Protein 6G1P (pdb70)

B-factor: mean 24.0, std 9.52, range [11.64, 69.9]

Foldseek 3Di:
DFDLLLLLQLLLLLQLQQQLLVVQAPPQFDDLVVSVVSVVCLLVDPDFAQGEGALLVLLLVLVLVQCLVPVVADLLSSLLSSLVSCVVPVPRDDDLCQNQLSVLNPDPPDDDLLVSQCPHPNRQGDQFASLQSNLQLQLLQALDLVSSLVNSQSSQSSRGVHCNHSVLSSLLNLLLNVLLPADDDLVVSLVSSLVVQCVVQCVSRLLNVLSVVLVVVVVDPPDDLVNLCVRQNQERRSSNASSSLSSLLVVLVDDDVVDDPVQHSSRSSSSSQSSSHHRRSSNSSSNSSSNCSNVGNVRVDPSSSRRHHCSVVSSVSSVSSNVSNVVND/DFDLLLLLQLLLLLQLQQQLLVVQAPPQFDDLVVSVVSVVCLLVPPDFAQGEGALLVLLLVLVLVQCLVPVVADLLSSLLSSLVSCVVPVVRDDDPCQNQLSVVNVDPPDPDLLVSQCPHPNRQGDQFASLQSNLQLQLLQALDLVSSLVNSQSSQSSHGVHCNRSVLSSLLNLLLNVLLVAADQLVVSLVSSLVVQCVVPVPSLLNVLSVVLVVVVVDPPDDLVVLCVRQNPERGSSRASSSLSSLLSVLVDDDVVDDPVQDSLRSSSSSLSSSHHRSNRSSSSNSSSNCSNVGNVNVDPSSSRRHHCSVVSSVSSVSSNVSNVVND

Radius of gyration: 24.25 Å; Cα contacts (8 Å, |Δi|>4): 1424; chains: 2; bounding box: 61×62×44 Å

InterPro domains:
  IPR005502 ADP-ribosylation/Crystallin J1 [PF03747] (17-324)
  IPR036705 ADP-ribosylation/Crystallin J1 superfamily [G3DSA:1.10.4080.10] (8-356)
  IPR036705 ADP-ribosylation/Crystallin J1 superfamily [SSF101478] (15-350)
  IPR050792 ADP-ribosylglycohydrolase-like [PTHR16222] (14-348)

Solvent-accessible surface area: 24111 Å² total; per-residue (Å²): 190,13,45,54,45,28,0,59,0,0,5,0,0,10,3,0,0,0,1,0,0,16,14,8,70,18,5,76,54,17,43,18,58,21,0,18,49,4,0,126,72,10,63,149,70,183,150,69,27,34,4,77,11,16,19,2,9,1,3,17,86,8,0,5,85,0,0,42,51,98,50,124,15,42,40,64,23,0,0,122,80,2,2,108,31,14,143,156,47,29,41,25,44,19,17,13,9,14,7,24,0,0,58,24,32,74,30,135,184,63,118,66,21,38,58,0,0,110,58,13,18,79,52,129,1,4,57,5,7,10,0,1,16,2,0,10,1,0,3,0,1,5,41,79,44,135,35,0,24,87,15,0,68,74,1,0,40,0,1,9,23,10,71,57,0,42,14,0,0,0,0,1,0,0,0,0,16,27,0,9,111,35,174,24,164,50,77,78,1,0,99,69,0,10,16,27,0,70,162,38,28,67,184,164,56,26,0,2,51,38,0,100,63,0,87,116,30,25,91,64,89,146,37,72,61,64,59,0,36,112,78,0,8,34,17,58,15,0,33,69,0,0,0,0,0,0,5,0,0,0,37,0,44,102,90,11,138,86,4,56,133,137,10,37,28,0,10,23,0,0,0,8,0,0,6,4,0,10,11,0,2,5,0,0,4,1,0,0,3,0,0,0,0,40,42,4,34,139,34,7,33,99,37,1,49,79,2,2,40,17,22,109,92,13,35,104,14,0,53,80,0,58,68,12,10,51,144,69,114,175,10,44,60,40,23,0,66,0,0,4,0,0,8,3,0,0,0,1,0,0,16,15,10,48,19,5,82,50,17,38,18,61,33,0,18,77,6,0,95,70,10,65,150,69,188,152,69,26,32,3,76,11,21,19,2,8,0,3,17,86,7,1,4,87,0,1,56,51,97,52,124,14,43,40,88,19,0,0,136,79,2,2,77,34,15,131,154,50,30,44,24,46,18,17,14,7,15,5,20,0,0,60,15,30,68,34,135,176,64,118,64,24,38,59,0,0,109,51,12,19,78,52,131,1,4,57,7,6,11,0,1,16,2,0,10,0,0,0,0,1,4,33,86,40,99,36,0,6,87,16,0,70,76,1,0,42,0,1,9,23,10,72,56,0,42,17,0,0,0,0,1,0,0,0,0,20,6,0,10,79,48,113,31,163,55,94,56,0,6,108,56,0,19,39,27,0,75,122,34,21,75,212,62,44,0,3,54,42,0,108,58,0,116,121,30,25,93,66,95,127,33,75,61,64,64,0,33,114,82,0,11,34,19,56,13,0,28,63,0,0,0,0,0,0,5,0,0,0,37,0,27,108,62,8,110,79,4,53,95,146,12,38,31,0,12,18,0,0,0,8,0,0,7,4,0,10,8,0,10,6,0,0,4,1,0,0,2,0,0,0,0,19,29,4,15,135,35,7,34,101,36,1,44,80,3,1,40,18,19,106,83,13,34,105,14,0,62,91,0,44,85,26,17,43,176,70,117

Structure (mmCIF, N/CA/C/O backbone):
data_6G1P
#
_entry.id   6G1P
#
_cell.length_a   64.957
_cell.length_b   99.882
_cell.length_c   107.626
_cell.angle_alpha   90.00
_cell.angle_beta   90.00
_cell.angle_gamma   90.00
#
_symmetry.space_group_name_H-M   'P 21 21 21'
#
loop_
_entity.id
_entity.type
_entity.pdbx_description
1 polymer 'ADP-ribosylhydrolase like 2'
2 non-polymer 'MAGNESIUM ION'
3 non-polymer 'CITRIC ACID'
4 non-polymer 'ACETATE ION'
5 non-polymer GLYCEROL
6 water water
#
loop_
_atom_site.group_PDB
_atom_site.id
_atom_site.type_symbol
_atom_site.label_atom_id
_atom_site.label_alt_id
_atom_site.label_comp_id
_atom_site.label_asym_id
_atom_site.label_entity_id
_atom_site.label_seq_id
_atom_site.pdbx_PDB_ins_code
_atom_site.Cartn_x
_atom_site.Cartn_y
_atom_site.Cartn_z
_atom_site.occupancy
_atom_site.B_iso_or_equiv
_atom_site.auth_seq_id
_atom_site.auth_comp_id
_atom_site.auth_asym_id
_atom_site.auth_atom_id
_atom_site.pdbx_PDB_model_num
ATOM 1 N N . MET A 1 3 ? -18.388 30.658 -13.504 1.00 37.99 9 MET A N 1
ATOM 2 C CA . MET A 1 3 ? -18.449 29.650 -14.607 1.00 35.26 9 MET A CA 1
ATOM 3 C C . MET A 1 3 ? -17.027 29.157 -14.946 1.00 29.70 9 MET A C 1
ATOM 4 O O . MET A 1 3 ? -16.083 29.922 -15.122 1.00 30.41 9 MET A O 1
ATOM 9 N N . VAL A 1 4 ? -16.909 27.848 -15.047 1.00 25.28 10 VAL A N 1
ATOM 10 C CA . VAL A 1 4 ? -15.656 27.194 -15.337 1.00 22.42 10 VAL A CA 1
ATOM 11 C C . VAL A 1 4 ? -15.317 27.509 -16.801 1.00 20.54 10 VAL A C 1
ATOM 12 O O . VAL A 1 4 ? -16.212 27.528 -17.642 1.00 21.10 10 VAL A O 1
ATOM 16 N N . SER A 1 5 ? -14.034 27.763 -17.066 1.00 19.29 11 SER A N 1
ATOM 17 C CA . SER A 1 5 ? -13.551 28.112 -18.413 1.00 19.02 11 SER A CA 1
ATOM 18 C C . SER A 1 5 ? -12.989 26.879 -19.128 1.00 18.18 11 SER A C 1
ATOM 19 O O . SER A 1 5 ? -12.541 25.918 -18.511 1.00 17.24 11 SER A O 1
ATOM 22 N N . LEU A 1 6 ? -12.973 26.940 -20.461 1.00 17.28 12 LEU A N 1
ATOM 23 C CA . LEU A 1 6 ? -12.265 25.938 -21.238 1.00 17.47 12 LEU A CA 1
ATOM 24 C C . LEU A 1 6 ? -10.791 25.873 -20.827 1.00 16.92 12 LEU A C 1
ATOM 25 O O . LEU A 1 6 ? -10.208 24.799 -20.801 1.00 17.05 12 LEU A O 1
ATOM 30 N N . ALA A 1 7 ? -10.154 26.994 -20.507 1.00 16.91 13 ALA A N 1
ATOM 31 C CA . ALA A 1 7 ? -8.778 27.006 -20.059 1.00 17.15 13 ALA A CA 1
ATOM 32 C C . ALA A 1 7 ? -8.578 26.121 -18.813 1.00 16.53 13 ALA A C 1
ATOM 33 O O . ALA A 1 7 ? -7.550 25.506 -18.677 1.00 16.32 13 ALA A O 1
ATOM 35 N N . GLN A 1 8 ? -9.576 26.074 -17.938 1.00 16.22 14 GLN A N 1
ATOM 36 C CA . GLN A 1 8 ? -9.490 25.239 -16.732 1.00 15.97 14 GLN A CA 1
ATOM 37 C C . GLN A 1 8 ? -9.691 23.759 -17.069 1.00 16.04 14 GLN A C 1
ATOM 38 O O . GLN A 1 8 ? -8.970 22.904 -16.522 1.00 15.54 14 GLN A O 1
ATOM 44 N N . VAL A 1 9 ? -10.647 23.442 -17.948 1.00 15.35 15 VAL A N 1
ATOM 45 C CA . VAL A 1 9 ? -10.881 22.051 -18.324 1.00 16.16 15 VAL A CA 1
ATOM 46 C C . VAL A 1 9 ? -9.650 21.518 -19.070 1.00 16.70 15 VAL A C 1
ATOM 47 O O . VAL A 1 9 ? -9.142 20.426 -18.756 1.00 16.25 15 VAL A O 1
ATOM 51 N N . ARG A 1 10 ? -9.160 22.282 -20.055 1.00 17.03 16 ARG A N 1
ATOM 52 C CA . ARG A 1 10 ? -7.964 21.887 -20.746 1.00 17.26 16 ARG A CA 1
ATOM 53 C C . ARG A 1 10 ? -6.763 21.830 -19.808 1.00 16.80 16 ARG A C 1
ATOM 54 O O . ARG A 1 10 ? -5.941 20.896 -19.874 1.00 16.23 16 ARG A O 1
ATOM 62 N N . GLY A 1 11 ? -6.634 22.814 -18.914 1.00 16.09 17 GLY A N 1
ATOM 63 C CA . GLY A 1 11 ? -5.563 22.821 -17.927 1.00 15.64 17 GLY A CA 1
ATOM 64 C C . GLY A 1 11 ? -5.535 21.556 -17.090 1.00 15.25 17 GLY A C 1
ATOM 65 O O . GLY A 1 11 ? -4.488 20.947 -16.914 1.00 15.02 17 GLY A O 1
ATOM 66 N N . ALA A 1 12 ? -6.708 21.164 -16.604 1.00 14.35 18 ALA A N 1
ATOM 67 C CA . ALA A 1 12 ? -6.794 19.966 -15.746 1.00 13.96 18 ALA A CA 1
ATOM 68 C C . ALA A 1 12 ? -6.322 18.725 -16.518 1.00 14.08 18 ALA A C 1
ATOM 69 O O . ALA A 1 12 ? -5.539 17.903 -16.013 1.00 14.04 18 ALA A O 1
ATOM 71 N N . LEU A 1 13 ? -6.804 18.536 -17.745 1.00 13.56 19 LEU A N 1
ATOM 72 C CA . LEU A 1 13 ? -6.448 17.325 -18.514 1.00 14.00 19 LEU A CA 1
ATOM 73 C C . LEU A 1 13 ? -4.970 17.345 -18.891 1.00 14.10 19 LEU A C 1
ATOM 74 O O . LEU A 1 13 ? -4.324 16.307 -18.887 1.00 14.26 19 LEU A O 1
ATOM 79 N N . CYS A 1 14 ? -4.447 18.524 -19.263 1.00 14.34 20 CYS A N 1
ATOM 80 C CA . CYS A 1 14 ? -3.044 18.604 -19.635 1.00 15.74 20 CYS A CA 1
ATOM 81 C C . CYS A 1 14 ? -2.151 18.461 -18.411 1.00 14.72 20 CYS A C 1
ATOM 82 O O . CYS A 1 14 ? -1.085 17.855 -18.489 1.00 15.08 20 CYS A O 1
ATOM 85 N N . GLY A 1 15 ? -2.568 18.993 -17.255 1.00 14.49 21 GLY A N 1
ATOM 86 C CA . GLY A 1 15 ? -1.835 18.791 -16.046 1.00 14.33 21 GLY A CA 1
ATOM 87 C C . GLY A 1 15 ? -1.771 17.319 -15.658 1.00 13.98 21 GLY A C 1
ATOM 88 O O . GLY A 1 15 ? -0.737 16.788 -15.219 1.00 14.62 21 GLY A O 1
ATOM 89 N N . ALA A 1 16 ? -2.887 16.606 -15.827 1.00 14.05 22 ALA A N 1
ATOM 90 C CA . ALA A 1 16 ? -2.919 15.158 -15.609 1.00 13.76 22 ALA A CA 1
ATOM 91 C C . ALA A 1 16 ? -1.959 14.449 -16.565 1.00 13.51 22 ALA A C 1
ATOM 92 O O . ALA A 1 16 ? -1.201 13.547 -16.182 1.00 14.03 22 ALA A O 1
ATOM 94 N N . LEU A 1 17 ? -1.997 14.823 -17.839 1.00 13.49 23 LEU A N 1
ATOM 95 C CA . LEU A 1 17 ? -1.151 14.148 -18.830 1.00 13.73 23 LEU A CA 1
ATOM 96 C C . LEU A 1 17 ? 0.320 14.400 -18.511 1.00 13.89 23 LEU A C 1
ATOM 97 O O . LEU A 1 17 ? 1.128 13.475 -18.572 1.00 13.48 23 LEU A O 1
ATOM 102 N N . LEU A 1 18 ? 0.657 15.654 -18.204 1.00 14.10 24 LEU A N 1
ATOM 103 C CA . LEU A 1 18 ? 2.048 16.008 -17.885 1.00 15.55 24 LEU A CA 1
ATOM 104 C C . LEU A 1 18 ? 2.492 15.210 -16.660 1.00 14.90 24 LEU A C 1
ATOM 105 O O . LEU A 1 18 ? 3.604 14.659 -16.644 1.00 15.10 24 LEU A O 1
ATOM 110 N N . GLY A 1 19 ? 1.647 15.130 -15.637 1.00 14.45 25 GLY A N 1
ATOM 111 C CA . GLY A 1 19 ? 2.032 14.417 -14.450 1.00 14.00 25 GLY A CA 1
ATOM 112 C C . GLY A 1 19 ? 2.306 12.948 -14.709 1.00 14.27 25 GLY A C 1
ATOM 113 O O . GLY A 1 19 ? 3.292 12.373 -14.207 1.00 14.48 25 GLY A O 1
ATOM 114 N N . ASP A 1 20 ? 1.462 12.323 -15.539 1.00 13.79 26 ASP A N 1
ATOM 115 C CA . ASP A 1 20 ? 1.670 10.935 -15.876 1.00 14.41 26 ASP A CA 1
ATOM 116 C C . ASP A 1 20 ? 2.961 10.747 -16.682 1.00 14.86 26 ASP A C 1
ATOM 117 O O . ASP A 1 20 ? 3.834 9.942 -16.329 1.00 14.61 26 ASP A O 1
ATOM 122 N N . CYS A 1 21 ? 3.054 11.505 -17.780 1.00 14.95 27 CYS A N 1
ATOM 123 C CA . CYS A 1 21 ? 4.157 11.316 -18.720 1.00 15.43 27 CYS A CA 1
ATOM 124 C C . CYS A 1 21 ? 5.485 11.647 -18.036 1.00 15.85 27 CYS A C 1
ATOM 125 O O . CYS A 1 21 ? 6.488 10.980 -18.301 1.00 17.82 27 CYS A O 1
ATOM 128 N N . MET A 1 22 ? 5.520 12.708 -17.229 1.00 16.09 28 MET A N 1
ATOM 129 C CA . MET A 1 22 ? 6.784 13.115 -16.635 1.00 17.45 28 MET A CA 1
ATOM 130 C C . MET A 1 22 ? 7.090 12.285 -15.400 1.00 17.42 28 MET A C 1
ATOM 131 O O . MET A 1 22 ? 8.278 12.071 -15.125 1.00 19.89 28 MET A O 1
ATOM 136 N N . GLY A 1 23 ? 6.090 11.829 -14.629 1.00 16.16 29 GLY A N 1
ATOM 137 C CA . GLY A 1 23 ? 6.286 11.020 -13.467 1.00 16.66 29 GLY A CA 1
ATOM 138 C C . GLY A 1 23 ? 6.687 9.589 -13.814 1.00 17.48 29 GLY A C 1
ATOM 139 O O . GLY A 1 23 ? 7.337 8.933 -13.012 1.00 17.69 29 GLY A O 1
ATOM 140 N N . ALA A 1 24 ? 6.298 9.121 -14.998 1.00 17.57 30 ALA A N 1
ATOM 141 C CA . ALA A 1 24 ? 6.437 7.690 -15.316 1.00 18.03 30 ALA A CA 1
ATOM 142 C C . ALA A 1 24 ? 7.892 7.227 -15.199 1.00 17.72 30 ALA A C 1
ATOM 143 O O . ALA A 1 24 ? 8.133 6.096 -14.700 1.00 16.36 30 ALA A O 1
ATOM 145 N N . GLU A 1 25 ? 8.850 8.037 -15.652 1.00 18.10 31 GLU A N 1
ATOM 146 C CA . GLU A 1 25 ? 10.209 7.482 -15.704 1.00 18.78 31 GLU A CA 1
ATOM 147 C C . GLU A 1 25 ? 10.767 7.285 -14.294 1.00 18.85 31 GLU A C 1
ATOM 148 O O . GLU A 1 25 ? 11.709 6.470 -14.139 1.00 19.23 31 GLU A O 1
ATOM 154 N N . PHE A 1 26 ? 10.212 7.963 -13.293 1.00 17.19 32 PHE A N 1
ATOM 155 C CA . PHE A 1 26 ? 10.744 7.879 -11.932 1.00 17.84 32 PHE A CA 1
ATOM 156 C C . PHE A 1 26 ? 10.002 6.873 -11.050 1.00 17.96 32 PHE A C 1
ATOM 157 O O . PHE A 1 26 ? 10.354 6.699 -9.859 1.00 17.78 32 PHE A O 1
ATOM 165 N N . GLU A 1 27 ? 8.984 6.212 -11.612 1.00 17.88 33 GLU A N 1
ATOM 166 C CA A GLU A 1 27 ? 8.073 5.414 -10.803 0.60 18.63 33 GLU A CA 1
ATOM 167 C CA B GLU A 1 27 ? 8.055 5.363 -10.851 0.40 18.35 33 GLU A CA 1
ATOM 168 C C . GLU A 1 27 ? 8.821 4.306 -10.057 1.00 18.91 33 GLU A C 1
ATOM 169 O O . GLU A 1 27 ? 9.686 3.627 -10.624 1.00 18.79 33 GLU A O 1
ATOM 180 N N . GLY A 1 28 ? 8.521 4.192 -8.772 1.00 18.63 34 GLY A N 1
ATOM 181 C CA . GLY A 1 28 ? 9.064 3.110 -7.959 1.00 20.62 34 GLY A CA 1
ATOM 182 C C . GLY A 1 28 ? 10.281 3.507 -7.148 1.00 23.23 34 GLY A C 1
ATOM 183 O O . GLY A 1 28 ? 10.614 2.795 -6.220 1.00 26.14 34 GLY A O 1
ATOM 184 N N . SER A 1 29 ? 10.928 4.639 -7.477 1.00 23.23 35 SER A N 1
ATOM 185 C CA . SER A 1 29 ? 12.089 5.169 -6.727 1.00 27.03 35 SER A CA 1
ATOM 186 C C . SER A 1 29 ? 11.678 5.412 -5.264 1.00 28.32 35 SER A C 1
ATOM 187 O O . SER A 1 29 ? 10.837 6.282 -5.047 1.00 26.47 35 SER A O 1
ATOM 190 N N . ASP A 1 30 ? 12.284 4.733 -4.273 1.00 29.33 36 ASP A N 1
ATOM 191 C CA A ASP A 1 30 ? 11.912 4.942 -2.860 0.50 29.98 36 ASP A CA 1
ATOM 192 C CA B ASP A 1 30 ? 11.952 4.928 -2.850 0.50 31.18 36 ASP A CA 1
ATOM 193 C C . ASP A 1 30 ? 12.299 6.359 -2.423 1.00 30.11 36 ASP A C 1
ATOM 194 O O . ASP A 1 30 ? 11.636 6.974 -1.579 1.00 28.91 36 ASP A O 1
ATOM 203 N N . ALA A 1 31 ? 13.384 6.872 -2.994 1.00 27.31 37 ALA A N 1
ATOM 204 C CA . ALA A 1 31 ? 13.823 8.191 -2.791 1.00 28.20 37 ALA A CA 1
ATOM 205 C C . ALA A 1 31 ? 14.232 8.735 -4.163 1.00 29.13 37 ALA A C 1
ATOM 206 O O . ALA A 1 31 ? 14.804 8.000 -5.000 1.00 34.41 37 ALA A O 1
ATOM 208 N N . VAL A 1 32 ? 13.750 9.924 -4.474 1.00 24.79 38 VAL A N 1
ATOM 209 C CA . VAL A 1 32 ? 14.116 10.573 -5.694 1.00 22.84 38 VAL A CA 1
ATOM 210 C C . VAL A 1 32 ? 15.064 11.703 -5.340 1.00 23.30 38 VAL A C 1
ATOM 211 O O . VAL A 1 32 ? 14.872 12.364 -4.347 1.00 24.26 38 VAL A O 1
ATOM 215 N N . GLU A 1 33 ? 16.085 11.900 -6.170 1.00 23.30 39 GLU A N 1
ATOM 216 C CA . GLU A 1 33 ? 16.968 13.037 -6.034 1.00 24.03 39 GLU A CA 1
ATOM 217 C C . GLU A 1 33 ? 16.418 14.178 -6.876 1.00 24.82 39 GLU A C 1
ATOM 218 O O . GLU A 1 33 ? 16.312 14.066 -8.080 1.00 23.98 39 GLU A O 1
ATOM 224 N N . LEU A 1 34 ? 16.045 15.282 -6.220 1.00 23.87 40 LEU A N 1
ATOM 225 C CA . LEU A 1 34 ? 15.499 16.399 -6.936 1.00 23.90 40 LEU A CA 1
ATOM 226 C C . LEU A 1 34 ? 16.439 16.856 -8.046 1.00 23.54 40 LEU A C 1
ATOM 227 O O . LEU A 1 34 ? 15.971 17.213 -9.125 1.00 22.21 40 LEU A O 1
ATOM 232 N N . PRO A 1 35 ? 17.782 16.894 -7.878 1.00 24.09 41 PRO A N 1
ATOM 233 C CA . PRO A 1 35 ? 18.611 17.261 -9.017 1.00 24.05 41 PRO A CA 1
ATOM 234 C C . PRO A 1 35 ? 18.350 16.412 -10.265 1.00 23.27 41 PRO A C 1
ATOM 235 O O . PRO A 1 35 ? 18.515 16.929 -11.370 1.00 23.64 41 PRO A O 1
ATOM 239 N N . ASP A 1 36 ? 17.992 15.137 -10.084 1.00 23.13 42 ASP A N 1
ATOM 240 C CA . ASP A 1 36 ? 17.728 14.275 -11.232 1.00 22.93 42 ASP A CA 1
ATOM 241 C C . ASP A 1 36 ? 16.459 14.750 -11.951 1.00 22.77 42 ASP A C 1
ATOM 242 O O . ASP A 1 36 ? 16.354 14.655 -13.178 1.00 22.27 42 ASP A O 1
ATOM 247 N N . VAL A 1 37 ? 15.470 15.190 -11.166 1.00 22.43 43 VAL A N 1
ATOM 248 C CA . VAL A 1 37 ? 14.175 15.650 -11.732 1.00 22.45 43 VAL A CA 1
ATOM 249 C C . VAL A 1 37 ? 14.421 16.950 -12.494 1.00 22.55 43 VAL A C 1
ATOM 250 O O . VAL A 1 37 ? 13.928 17.142 -13.589 1.00 22.44 43 VAL A O 1
ATOM 254 N N . LEU A 1 38 ? 15.223 17.840 -11.908 1.00 21.97 44 LEU A N 1
ATOM 255 C CA . LEU A 1 38 ? 15.495 19.129 -12.548 1.00 23.16 44 LEU A CA 1
ATOM 256 C C . LEU A 1 38 ? 16.339 18.909 -13.812 1.00 22.79 44 LEU A C 1
ATOM 257 O O . LEU A 1 38 ? 16.086 19.567 -14.828 1.00 23.02 44 LEU A O 1
ATOM 262 N N . GLU A 1 39 ? 17.309 17.984 -13.794 1.00 22.98 45 GLU A N 1
ATOM 263 C CA . GLU A 1 39 ? 18.077 17.624 -15.000 1.00 24.98 45 GLU A CA 1
ATOM 264 C C . GLU A 1 39 ? 17.151 17.096 -16.097 1.00 23.59 45 GLU A C 1
ATOM 265 O O . GLU A 1 39 ? 17.224 17.536 -17.246 1.00 24.15 45 GLU A O 1
ATOM 271 N N . PHE A 1 40 ? 16.219 16.210 -15.711 1.00 22.44 46 PHE A N 1
ATOM 272 C CA . PHE A 1 40 ? 15.274 15.640 -16.635 1.00 22.29 46 PHE A CA 1
ATOM 273 C C . PHE A 1 40 ? 14.434 16.745 -17.293 1.00 21.58 46 PHE A C 1
ATOM 274 O O . PHE A 1 40 ? 14.212 16.747 -18.498 1.00 22.58 46 PHE A O 1
ATOM 282 N N . VAL A 1 41 ? 13.940 17.703 -16.503 1.00 21.07 47 VAL A N 1
ATOM 283 C CA . VAL A 1 41 ? 13.151 18.785 -17.015 1.00 22.12 47 VAL A CA 1
ATOM 284 C C . VAL A 1 41 ? 13.972 19.627 -18.002 1.00 23.17 47 VAL A C 1
ATOM 285 O O . VAL A 1 41 ? 13.491 19.996 -19.053 1.00 23.99 47 VAL A O 1
ATOM 289 N N . ARG A 1 42 ? 15.218 19.933 -17.649 1.00 24.55 48 ARG A N 1
ATOM 290 C CA . ARG A 1 42 ? 16.019 20.781 -18.567 1.00 25.61 48 ARG A CA 1
ATOM 291 C C . ARG A 1 42 ? 16.225 20.085 -19.914 1.00 26.27 48 ARG A C 1
ATOM 292 O O . ARG A 1 42 ? 16.165 20.767 -20.968 1.00 27.35 48 ARG A O 1
ATOM 300 N N . LEU A 1 43 ? 16.456 18.768 -19.885 1.00 26.31 49 LEU A N 1
ATOM 301 C CA . LEU A 1 43 ? 16.681 17.999 -21.100 1.00 28.67 49 LEU A CA 1
ATOM 302 C C . LEU A 1 43 ? 15.401 17.931 -21.927 1.00 30.48 49 LEU A C 1
ATOM 303 O O . LEU A 1 43 ? 15.395 18.073 -23.154 1.00 29.62 49 LEU A O 1
ATOM 308 N N . LEU A 1 44 ? 14.287 17.699 -21.228 1.00 30.67 50 LEU A N 1
ATOM 309 C CA A LEU A 1 44 ? 13.003 17.604 -21.856 0.80 31.77 50 LEU A CA 1
ATOM 310 C CA B LEU A 1 44 ? 12.984 17.607 -21.842 0.20 30.77 50 LEU A CA 1
ATOM 311 C C . LEU A 1 44 ? 12.731 18.869 -22.673 1.00 31.81 50 LEU A C 1
ATOM 312 O O . LEU A 1 44 ? 12.270 18.795 -23.809 1.00 30.88 50 LEU A O 1
ATOM 321 N N . GLU A 1 45 ? 13.030 20.028 -22.083 1.00 31.81 51 GLU A N 1
ATOM 322 C CA . GLU A 1 45 ? 12.705 21.298 -22.693 1.00 34.24 51 GLU A CA 1
ATOM 323 C C . GLU A 1 45 ? 13.508 21.518 -23.991 1.00 36.00 51 GLU A C 1
ATOM 324 O O . GLU A 1 45 ? 13.016 22.210 -24.879 1.00 36.49 51 GLU A O 1
ATOM 330 N N . LYS A 1 46 ? 14.699 20.922 -24.085 1.00 37.78 52 LYS A N 1
ATOM 331 C CA . LYS A 1 46 ? 15.624 21.060 -25.222 1.00 40.52 52 LYS A CA 1
ATOM 332 C C . LYS A 1 46 ? 15.419 19.946 -26.255 1.00 40.53 52 LYS A C 1
ATOM 333 O O . LYS A 1 46 ? 16.051 19.967 -27.302 1.00 41.79 52 LYS A O 1
ATOM 339 N N . GLU A 1 47 ? 14.594 18.941 -25.950 1.00 38.36 53 GLU A N 1
ATOM 340 C CA . GLU A 1 47 ? 14.442 17.769 -26.818 1.00 38.73 53 GLU A CA 1
ATOM 341 C C . GLU A 1 47 ? 13.821 18.216 -28.149 1.00 37.63 53 GLU A C 1
ATOM 342 O O . GLU A 1 47 ? 12.753 18.831 -28.191 1.00 37.37 53 GLU A O 1
ATOM 348 N N . LYS A 1 48 ? 14.500 17.885 -29.247 1.00 38.75 54 LYS A N 1
ATOM 349 C CA A LYS A 1 48 ? 14.097 18.338 -30.585 0.50 39.66 54 LYS A CA 1
ATOM 350 C CA B LYS A 1 48 ? 14.085 18.353 -30.570 0.50 39.33 54 LYS A CA 1
ATOM 351 C C . LYS A 1 48 ? 12.805 17.625 -31.003 1.00 38.48 54 LYS A C 1
ATOM 352 O O . LYS A 1 48 ? 11.874 18.261 -31.521 1.00 39.09 54 LYS A O 1
ATOM 363 N N . LYS A 1 49 ? 12.749 16.308 -30.758 1.00 36.67 55 LYS A N 1
ATOM 364 C CA A LYS A 1 49 ? 11.601 15.485 -31.146 0.50 35.38 55 LYS A CA 1
ATOM 365 C CA B LYS A 1 49 ? 11.602 15.482 -31.144 0.50 35.61 55 LYS A CA 1
ATOM 366 C C . LYS A 1 49 ? 10.450 15.710 -30.154 1.00 33.53 55 LYS A C 1
ATOM 367 O O . LYS A 1 49 ? 10.677 15.835 -28.962 1.00 32.92 55 LYS A O 1
ATOM 378 N N . ALA A 1 50 ? 9.224 15.770 -30.684 1.00 31.48 56 ALA A N 1
ATOM 379 C CA . ALA A 1 50 ? 8.008 15.934 -29.885 1.00 30.06 56 ALA A CA 1
ATOM 380 C C . ALA A 1 50 ? 7.481 14.561 -29.463 1.00 29.13 56 ALA A C 1
ATOM 381 O O . ALA A 1 50 ? 7.729 13.555 -30.118 1.00 27.88 56 ALA A O 1
ATOM 383 N N . GLY A 1 51 ? 6.722 14.552 -28.363 1.00 27.54 57 GLY A N 1
ATOM 384 C CA . GLY A 1 51 ? 5.973 13.357 -27.945 1.00 27.90 57 GLY A CA 1
ATOM 385 C C . GLY A 1 51 ? 6.870 12.206 -27.535 1.00 28.07 57 GLY A C 1
ATOM 386 O O . GLY A 1 51 ? 6.507 11.041 -27.724 1.00 32.11 57 GLY A O 1
ATOM 387 N N . THR A 1 52 ? 7.996 12.483 -26.883 1.00 26.34 58 THR A N 1
ATOM 388 C CA . THR A 1 52 ? 8.907 11.433 -26.558 1.00 26.88 58 THR A CA 1
ATOM 389 C C . THR A 1 52 ? 8.561 10.769 -25.225 1.00 25.82 58 THR A C 1
ATOM 390 O O . THR A 1 52 ? 9.165 9.748 -24.918 1.00 28.40 58 THR A O 1
ATOM 394 N N . LEU A 1 53 ? 7.667 11.373 -24.430 1.00 22.48 59 LEU A N 1
ATOM 395 C CA . LEU A 1 53 ? 7.286 10.785 -23.145 1.00 21.35 59 LEU A CA 1
ATOM 396 C C . LEU A 1 53 ? 5.955 10.063 -23.305 1.00 20.35 59 LEU A C 1
ATOM 397 O O . LEU A 1 53 ? 4.922 10.674 -23.530 1.00 20.05 59 LEU A O 1
ATOM 402 N N . PHE A 1 54 ? 5.965 8.747 -23.083 1.00 18.64 60 PHE A N 1
ATOM 403 C CA . PHE A 1 54 ? 4.787 7.936 -23.259 1.00 18.74 60 PHE A CA 1
ATOM 404 C C . PHE A 1 54 ? 3.956 7.979 -21.976 1.00 17.11 60 PHE A C 1
ATOM 405 O O . PHE A 1 54 ? 4.492 8.046 -20.853 1.00 18.09 60 PHE A O 1
ATOM 413 N N . TYR A 1 55 ? 2.640 7.907 -22.140 1.00 16.07 61 TYR A N 1
ATOM 414 C CA . TYR A 1 55 ? 1.754 7.884 -21.003 1.00 15.46 61 TYR A CA 1
ATOM 415 C C . TYR A 1 55 ? 1.616 6.451 -20.514 1.00 15.66 61 TYR A C 1
ATOM 416 O O . TYR A 1 55 ? 2.120 5.491 -21.137 1.00 16.45 61 TYR A O 1
ATOM 425 N N . THR A 1 56 ? 0.932 6.296 -19.374 1.00 14.47 62 THR A N 1
ATOM 426 C CA . THR A 1 56 ? 0.800 4.966 -18.737 1.00 14.56 62 THR A CA 1
ATOM 427 C C . THR A 1 56 ? -0.688 4.609 -18.618 1.00 14.24 62 THR A C 1
ATOM 428 O O . THR A 1 56 ? -1.582 5.237 -19.223 1.00 14.48 62 THR A O 1
ATOM 432 N N . ASP A 1 57 ? -0.990 3.616 -17.755 1.00 14.21 63 ASP A N 1
ATOM 433 C CA . ASP A 1 57 ? -2.345 3.255 -17.458 1.00 14.66 63 ASP A CA 1
ATOM 434 C C . ASP A 1 57 ? -3.164 4.451 -16.952 1.00 13.93 63 ASP A C 1
ATOM 435 O O . ASP A 1 57 ? -4.380 4.506 -17.154 1.00 13.70 63 ASP A O 1
ATOM 440 N N . ASP A 1 58 ? -2.534 5.423 -16.278 1.00 13.29 64 ASP A N 1
ATOM 441 C CA . ASP A 1 58 ? -3.288 6.544 -15.727 1.00 13.64 64 ASP A CA 1
ATOM 442 C C . ASP A 1 58 ? -4.022 7.293 -16.830 1.00 13.75 64 ASP A C 1
ATOM 443 O O . ASP A 1 58 ? -5.229 7.564 -16.768 1.00 13.80 64 ASP A O 1
ATOM 448 N N . THR A 1 59 ? -3.268 7.615 -17.871 1.00 13.38 65 THR A N 1
ATOM 449 C CA . THR A 1 59 ? -3.866 8.337 -19.022 1.00 13.61 65 THR A CA 1
ATOM 450 C C . THR A 1 59 ? -4.741 7.411 -19.865 1.00 13.49 65 THR A C 1
ATOM 451 O O . THR A 1 59 ? -5.788 7.839 -20.346 1.00 13.83 65 THR A O 1
ATOM 455 N N . ALA A 1 60 ? -4.321 6.164 -20.066 1.00 13.95 66 ALA A N 1
ATOM 456 C CA . ALA A 1 60 ? -5.138 5.221 -20.838 1.00 13.98 66 ALA A CA 1
ATOM 457 C C . ALA A 1 60 ? -6.559 5.167 -20.277 1.00 14.43 66 ALA A C 1
ATOM 458 O O . ALA A 1 60 ? -7.561 5.227 -20.996 1.00 15.36 66 ALA A O 1
ATOM 460 N N . MET A 1 61 ? -6.671 5.058 -18.942 1.00 14.30 67 MET A N 1
ATOM 461 C CA A MET A 1 61 ? -7.983 4.959 -18.331 0.50 13.86 67 MET A CA 1
ATOM 462 C CA B MET A 1 61 ? -7.981 4.961 -18.322 0.50 15.41 67 MET A CA 1
ATOM 463 C C . MET A 1 61 ? -8.699 6.317 -18.336 1.00 14.75 67 MET A C 1
ATOM 464 O O . MET A 1 61 ? -9.925 6.364 -18.486 1.00 15.23 67 MET A O 1
ATOM 473 N N . THR A 1 62 ? -7.953 7.412 -18.149 1.00 14.32 68 THR A N 1
ATOM 474 C CA . THR A 1 62 ? -8.522 8.762 -18.261 1.00 14.33 68 THR A CA 1
ATOM 475 C C . THR A 1 62 ? -9.198 8.932 -19.639 1.00 15.04 68 THR A C 1
ATOM 476 O O . THR A 1 62 ? -10.328 9.400 -19.725 1.00 14.78 68 THR A O 1
ATOM 480 N N . ARG A 1 63 ? -8.501 8.500 -20.681 1.00 15.78 69 ARG A N 1
ATOM 481 C CA . ARG A 1 63 ? -9.040 8.641 -22.046 1.00 17.03 69 ARG A CA 1
ATOM 482 C C . ARG A 1 63 ? -10.339 7.846 -22.169 1.00 17.18 69 ARG A C 1
ATOM 483 O O . ARG A 1 63 ? -11.304 8.333 -22.812 1.00 18.05 69 ARG A O 1
ATOM 491 N N . ALA A 1 64 ? -10.396 6.653 -21.562 1.00 16.67 70 ALA A N 1
ATOM 492 C CA . ALA A 1 64 ? -11.595 5.811 -21.597 1.00 17.05 70 ALA A CA 1
ATOM 493 C C . ALA A 1 64 ? -12.747 6.476 -20.831 1.00 16.96 70 ALA A C 1
ATOM 494 O O . ALA A 1 64 ? -13.881 6.448 -21.280 1.00 18.05 70 ALA A O 1
ATOM 496 N N . VAL A 1 65 ? -12.477 7.053 -19.649 1.00 15.54 71 VAL A N 1
ATOM 497 C CA . VAL A 1 65 ? -13.492 7.779 -18.911 1.00 15.70 71 VAL A CA 1
ATOM 498 C C . VAL A 1 65 ? -14.090 8.855 -19.824 1.00 16.16 71 VAL A C 1
ATOM 499 O O . VAL A 1 65 ? -15.306 9.000 -19.933 1.00 16.60 71 VAL A O 1
ATOM 503 N N . ILE A 1 66 ? -13.213 9.654 -20.420 1.00 16.36 72 ILE A N 1
ATOM 504 C CA . ILE A 1 66 ? -13.669 10.804 -21.216 1.00 17.22 72 ILE A CA 1
ATOM 505 C C . ILE A 1 66 ? -14.506 10.319 -22.398 1.00 18.81 72 ILE A C 1
ATOM 506 O O . ILE A 1 66 ? -15.564 10.867 -22.671 1.00 19.02 72 ILE A O 1
ATOM 511 N N . GLN A 1 67 ? -14.048 9.275 -23.085 1.00 19.22 73 GLN A N 1
ATOM 512 C CA A GLN A 1 67 ? -14.800 8.815 -24.254 0.70 20.48 73 GLN A CA 1
ATOM 513 C CA B GLN A 1 67 ? -14.780 8.761 -24.250 0.30 20.15 73 GLN A CA 1
ATOM 514 C C . GLN A 1 67 ? -16.180 8.312 -23.802 1.00 20.10 73 GLN A C 1
ATOM 515 O O . GLN A 1 67 ? -17.169 8.518 -24.489 1.00 20.48 73 GLN A O 1
ATOM 526 N N . SER A 1 68 ? -16.272 7.704 -22.625 1.00 18.03 74 SER A N 1
ATOM 527 C CA . SER A 1 68 ? -17.561 7.245 -22.112 1.00 18.35 74 SER A CA 1
ATOM 528 C C . SER A 1 68 ? -18.488 8.423 -21.813 1.00 19.15 74 SER A C 1
ATOM 529 O O . SER A 1 68 ? -19.663 8.393 -22.117 1.00 19.93 74 SER A O 1
ATOM 532 N N . LEU A 1 69 ? -17.955 9.451 -21.156 1.00 18.20 75 LEU A N 1
ATOM 533 C CA . LEU A 1 69 ? -18.772 10.618 -20.784 1.00 19.36 75 LEU A CA 1
ATOM 534 C C . LEU A 1 69 ? -19.269 11.308 -22.051 1.00 20.55 75 LEU A C 1
ATOM 535 O O . LEU A 1 69 ? -20.382 11.788 -22.070 1.00 20.93 75 LEU A O 1
ATOM 540 N N . ILE A 1 70 ? -18.424 11.403 -23.071 1.00 21.23 76 ILE A N 1
ATOM 541 C CA . ILE A 1 70 ? -18.823 12.107 -24.307 1.00 22.55 76 ILE A CA 1
ATOM 542 C C . ILE A 1 70 ? -19.934 11.309 -24.994 1.00 23.47 76 ILE A C 1
ATOM 543 O O . ILE A 1 70 ? -20.903 11.903 -25.496 1.00 25.72 76 ILE A O 1
ATOM 548 N N . ALA A 1 71 ? -19.792 9.979 -25.039 1.00 23.16 77 ALA A N 1
ATOM 549 C CA . ALA A 1 71 ? -20.749 9.107 -25.712 1.00 24.14 77 ALA A CA 1
ATOM 550 C C . ALA A 1 71 ? -22.059 9.003 -24.923 1.00 24.70 77 ALA A C 1
ATOM 551 O O . ALA A 1 71 ? -23.151 8.872 -25.525 1.00 25.37 77 ALA A O 1
ATOM 553 N N . LYS A 1 72 ? -21.956 8.990 -23.589 1.00 24.09 78 LYS A N 1
ATOM 554 C CA . LYS A 1 72 ? -23.085 8.763 -22.673 1.00 24.25 78 LYS A CA 1
ATOM 555 C C . LYS A 1 72 ? -23.021 9.809 -21.569 1.00 23.35 78 LYS A C 1
ATOM 556 O O . LYS A 1 72 ? -22.627 9.530 -20.440 1.00 22.21 78 LYS A O 1
ATOM 562 N N . PRO A 1 73 ? -23.388 11.060 -21.889 1.00 24.44 79 PRO A N 1
ATOM 563 C CA . PRO A 1 73 ? -23.262 12.188 -20.965 1.00 24.67 79 PRO A CA 1
ATOM 564 C C . PRO A 1 73 ? -24.078 12.109 -19.672 1.00 24.45 79 PRO A C 1
ATOM 565 O O . PRO A 1 73 ? -23.802 12.850 -18.723 1.00 23.62 79 PRO A O 1
ATOM 569 N N . ASP A 1 74 ? -25.056 11.202 -19.613 1.00 25.40 80 ASP A N 1
ATOM 570 C CA . ASP A 1 74 ? -25.851 11.048 -18.395 1.00 26.78 80 ASP A CA 1
ATOM 571 C C . ASP A 1 74 ? -25.191 10.052 -17.438 1.00 25.28 80 ASP A C 1
ATOM 572 O O . ASP A 1 74 ? -25.741 9.794 -16.355 1.00 25.38 80 ASP A O 1
ATOM 577 N N . PHE A 1 75 ? -24.034 9.509 -17.848 1.00 23.45 81 PHE A N 1
ATOM 578 C CA . PHE A 1 75 ? -23.188 8.582 -17.105 1.00 22.90 81 PHE A CA 1
ATOM 579 C C . PHE A 1 75 ? -23.708 7.149 -17.234 1.00 23.08 81 PHE A C 1
ATOM 580 O O . PHE A 1 75 ? -24.792 6.799 -16.722 1.00 22.96 81 PHE A O 1
ATOM 588 N N . ASP A 1 76 ? -22.935 6.324 -17.951 1.00 22.12 82 ASP A N 1
ATOM 589 C CA . ASP A 1 76 ? -23.305 4.934 -18.232 1.00 23.54 82 ASP A CA 1
ATOM 590 C C . ASP A 1 76 ? -22.137 4.035 -17.825 1.00 22.78 82 ASP A C 1
ATOM 591 O O . ASP A 1 76 ? -21.173 3.906 -18.574 1.00 21.33 82 ASP A O 1
ATOM 596 N N . GLU A 1 77 ? -22.256 3.423 -16.646 1.00 23.54 83 GLU A N 1
ATOM 597 C CA A GLU A 1 77 ? -21.181 2.629 -16.057 0.50 24.36 83 GLU A CA 1
ATOM 598 C CA B GLU A 1 77 ? -21.167 2.638 -16.068 0.50 23.40 83 GLU A CA 1
ATOM 599 C C . GLU A 1 77 ? -20.921 1.370 -16.894 1.00 23.73 83 GLU A C 1
ATOM 600 O O . GLU A 1 77 ? -19.821 0.831 -16.879 1.00 22.78 83 GLU A O 1
ATOM 611 N N . VAL A 1 78 ? -21.944 0.880 -17.609 1.00 23.32 84 VAL A N 1
ATOM 612 C CA . VAL A 1 78 ? -21.756 -0.297 -18.458 1.00 23.65 84 VAL A CA 1
ATOM 613 C C . VAL A 1 78 ? -20.878 0.056 -19.662 1.00 22.89 84 VAL A C 1
ATOM 614 O O . VAL A 1 78 ? -19.927 -0.664 -19.992 1.00 23.38 84 VAL A O 1
ATOM 618 N N . ASP A 1 79 ? -21.168 1.200 -20.299 1.00 22.48 85 ASP A N 1
ATOM 619 C CA . ASP A 1 79 ? -20.376 1.715 -21.358 1.00 22.00 85 ASP A CA 1
ATOM 620 C C . ASP A 1 79 ? -18.935 1.934 -20.869 1.00 20.36 85 ASP A C 1
ATOM 621 O O . ASP A 1 79 ? -17.956 1.582 -21.542 1.00 20.18 85 ASP A O 1
ATOM 626 N N . MET A 1 80 ? -18.804 2.544 -19.690 1.00 19.42 86 MET A N 1
ATOM 627 C CA . MET A 1 80 ? -17.477 2.896 -19.203 1.00 19.06 86 MET A CA 1
ATOM 628 C C . MET A 1 80 ? -16.648 1.624 -18.919 1.00 19.30 86 MET A C 1
ATOM 629 O O . MET A 1 80 ? -15.472 1.567 -19.250 1.00 18.68 86 MET A O 1
ATOM 634 N N . ALA A 1 81 ? -17.267 0.610 -18.318 1.00 19.36 87 ALA A N 1
ATOM 635 C CA . ALA A 1 81 ? -16.574 -0.640 -18.040 1.00 19.93 87 ALA A CA 1
ATOM 636 C C . ALA A 1 81 ? -16.088 -1.284 -19.336 1.00 20.58 87 ALA A C 1
ATOM 637 O O . ALA A 1 81 ? -14.980 -1.813 -19.405 1.00 20.41 87 ALA A O 1
ATOM 639 N N . LYS A 1 82 ? -16.931 -1.274 -20.378 1.00 21.56 88 LYS A N 1
ATOM 640 C CA . LYS A 1 82 ? -16.554 -1.823 -21.649 1.00 23.91 88 LYS A CA 1
ATOM 641 C C . LYS A 1 82 ? -15.341 -1.084 -22.221 1.00 22.06 88 LYS A C 1
ATOM 642 O O . LYS A 1 82 ? -14.427 -1.708 -22.734 1.00 22.14 88 LYS A O 1
ATOM 648 N N . ARG A 1 83 ? -15.330 0.257 -22.128 1.00 20.93 89 ARG A N 1
ATOM 649 C CA . ARG A 1 83 ? -14.208 1.033 -22.643 1.00 20.99 89 ARG A CA 1
ATOM 650 C C . ARG A 1 83 ? -12.937 0.710 -21.852 1.00 19.68 89 ARG A C 1
ATOM 651 O O . ARG A 1 83 ? -11.878 0.621 -22.415 1.00 20.25 89 ARG A O 1
ATOM 659 N N . PHE A 1 84 ? -13.044 0.550 -20.529 1.00 19.10 90 PHE A N 1
ATOM 660 C CA . PHE A 1 84 ? -11.865 0.167 -19.732 1.00 18.28 90 PHE A CA 1
ATOM 661 C C . PHE A 1 84 ? -11.301 -1.163 -20.226 1.00 18.49 90 PHE A C 1
ATOM 662 O O . PHE A 1 84 ? -10.102 -1.318 -20.434 1.00 18.80 90 PHE A O 1
ATOM 670 N N . ALA A 1 85 ? -12.176 -2.147 -20.383 1.00 19.83 91 ALA A N 1
ATOM 671 C CA . ALA A 1 85 ? -11.736 -3.482 -20.719 1.00 20.99 91 ALA A CA 1
ATOM 672 C C . ALA A 1 85 ? -11.158 -3.521 -22.136 1.00 20.87 91 ALA A C 1
ATOM 673 O O . ALA A 1 85 ? -10.130 -4.181 -22.372 1.00 21.33 91 ALA A O 1
ATOM 675 N N . GLU A 1 86 ? -11.777 -2.776 -23.055 1.00 22.44 92 GLU A N 1
ATOM 676 C CA A GLU A 1 86 ? -11.329 -2.747 -24.440 0.50 23.60 92 GLU A CA 1
ATOM 677 C CA B GLU A 1 86 ? -11.324 -2.763 -24.438 0.50 23.26 92 GLU A CA 1
ATOM 678 C C . GLU A 1 86 ? -10.003 -1.990 -24.551 1.00 22.51 92 GLU A C 1
ATOM 679 O O . GLU A 1 86 ? -9.156 -2.348 -25.350 1.00 23.68 92 GLU A O 1
ATOM 690 N N . GLU A 1 87 ? -9.818 -0.943 -23.734 1.00 21.29 93 GLU A N 1
ATOM 691 C CA . GLU A 1 87 ? -8.564 -0.209 -23.734 1.00 21.25 93 GLU A CA 1
ATOM 692 C C . GLU A 1 87 ? -7.415 -1.107 -23.259 1.00 20.51 93 GLU A C 1
ATOM 693 O O . GLU A 1 87 ? -6.336 -1.113 -23.835 1.00 20.70 93 GLU A O 1
ATOM 699 N N . TYR A 1 88 ? -7.635 -1.852 -22.167 1.00 19.39 94 TYR A N 1
ATOM 700 C CA . TYR A 1 88 ? -6.653 -2.792 -21.686 1.00 20.02 94 TYR A CA 1
ATOM 701 C C . TYR A 1 88 ? -6.291 -3.784 -22.799 1.00 20.48 94 TYR A C 1
ATOM 702 O O . TYR A 1 88 ? -5.126 -4.030 -23.093 1.00 21.19 94 TYR A O 1
ATOM 711 N N . LYS A 1 89 ? -7.307 -4.369 -23.419 1.00 21.75 95 LYS A N 1
ATOM 712 C CA . LYS A 1 89 ? -7.079 -5.386 -24.442 1.00 23.80 95 LYS A CA 1
ATOM 713 C C . LYS A 1 89 ? -6.235 -4.822 -25.592 1.00 23.71 95 LYS A C 1
ATOM 714 O O . LYS A 1 89 ? -5.369 -5.524 -26.117 1.00 23.79 95 LYS A O 1
ATOM 720 N N . LYS A 1 90 ? -6.471 -3.557 -25.957 1.00 23.55 96 LYS A N 1
ATOM 721 C CA . LYS A 1 90 ? -5.732 -2.909 -27.056 1.00 24.68 96 LYS A CA 1
ATOM 722 C C . LYS A 1 90 ? -4.274 -2.648 -26.674 1.00 24.09 96 LYS A C 1
ATOM 723 O O . LYS A 1 90 ? -3.365 -2.881 -27.480 1.00 23.99 96 LYS A O 1
ATOM 729 N N . GLU A 1 91 ? -4.038 -2.163 -25.446 1.00 21.91 97 GLU A N 1
ATOM 730 C CA . GLU A 1 91 ? -2.717 -1.785 -25.019 1.00 21.52 97 GLU A CA 1
ATOM 731 C C . GLU A 1 91 ? -2.481 -2.300 -23.607 1.00 21.37 97 GLU A C 1
ATOM 732 O O . GLU A 1 91 ? -2.483 -1.557 -22.634 1.00 19.54 97 GLU A O 1
ATOM 738 N N . PRO A 1 92 ? -2.280 -3.616 -23.466 1.00 19.77 98 PRO A N 1
ATOM 739 C CA . PRO A 1 92 ? -2.179 -4.232 -22.149 1.00 19.69 98 PRO A CA 1
ATOM 740 C C . PRO A 1 92 ? -0.912 -3.948 -21.332 1.00 19.99 98 PRO A C 1
ATOM 741 O O . PRO A 1 92 ? -0.908 -4.253 -20.135 1.00 20.64 98 PRO A O 1
ATOM 745 N N . THR A 1 93 ? 0.132 -3.408 -21.945 1.00 19.94 99 THR A N 1
ATOM 746 C CA . THR A 1 93 ? 1.425 -3.221 -21.275 1.00 20.86 99 THR A CA 1
ATOM 747 C C . THR A 1 93 ? 1.611 -1.798 -20.721 1.00 20.76 99 THR A C 1
ATOM 748 O O . THR A 1 93 ? 2.720 -1.483 -20.213 1.00 22.48 99 THR A O 1
ATOM 752 N N . ARG A 1 94 ? 0.542 -1.006 -20.655 1.00 18.15 100 ARG A N 1
ATOM 753 C CA . ARG A 1 94 ? 0.673 0.431 -20.258 1.00 17.76 100 ARG A CA 1
ATOM 754 C C . ARG A 1 94 ? 1.042 0.644 -18.786 1.00 17.99 100 ARG A C 1
ATOM 755 O O . ARG A 1 94 ? 1.507 1.740 -18.472 1.00 19.05 100 ARG A O 1
ATOM 763 N N . GLY A 1 95 ? 0.960 -0.393 -17.946 1.00 18.17 101 GLY A N 1
ATOM 764 C CA . GLY A 1 95 ? 1.437 -0.227 -16.564 1.00 17.88 101 GLY A CA 1
ATOM 765 C C . GLY A 1 95 ? 0.448 -0.616 -15.488 1.00 17.83 101 GLY A C 1
ATOM 766 O O . GLY A 1 95 ? 0.651 -0.267 -14.322 1.00 18.39 101 GLY A O 1
ATOM 767 N N . TYR A 1 96 ? -0.560 -1.404 -15.849 1.00 17.30 102 TYR A N 1
ATOM 768 C CA . TYR A 1 96 ? -1.588 -1.865 -14.894 1.00 17.29 102 TYR A CA 1
ATOM 769 C C . TYR A 1 96 ? -0.925 -2.763 -13.843 1.00 17.54 102 TYR A C 1
ATOM 770 O O . TYR A 1 96 ? -0.007 -3.533 -14.151 1.00 20.39 102 TYR A O 1
ATOM 779 N N . GLY A 1 97 ? -1.307 -2.603 -12.593 1.00 16.08 103 GLY A N 1
ATOM 780 C CA . GLY A 1 97 ? -0.810 -3.481 -11.553 1.00 16.09 103 GLY A CA 1
ATOM 781 C C . GLY A 1 97 ? -1.861 -3.739 -10.503 1.00 15.98 103 GLY A C 1
ATOM 782 O O . GLY A 1 97 ? -3.048 -3.562 -10.742 1.00 15.66 103 GLY A O 1
ATOM 783 N N . ALA A 1 98 ? -1.423 -4.245 -9.349 1.00 14.77 104 ALA A N 1
ATOM 784 C CA . ALA A 1 98 ? -2.278 -4.422 -8.190 1.00 15.37 104 ALA A CA 1
ATOM 785 C C . ALA A 1 98 ? -3.518 -5.240 -8.537 1.00 14.95 104 ALA A C 1
ATOM 786 O O . ALA A 1 98 ? -4.611 -5.060 -7.978 1.00 15.29 104 ALA A O 1
ATOM 788 N N . GLY A 1 99 ? -3.316 -6.243 -9.402 1.00 14.39 105 GLY A N 1
ATOM 789 C CA . GLY A 1 99 ? -4.336 -7.194 -9.739 1.00 15.18 105 GLY A CA 1
ATOM 790 C C . GLY A 1 99 ? -5.403 -6.699 -10.707 1.00 15.09 105 GLY A C 1
ATOM 791 O O . GLY A 1 99 ? -6.323 -7.452 -11.019 1.00 15.15 105 GLY A O 1
ATOM 792 N N . VAL A 1 100 ? -5.348 -5.449 -11.182 1.00 14.24 106 VAL A N 1
ATOM 793 C CA . VAL A 1 100 ? -6.526 -4.856 -11.857 1.00 14.72 106 VAL A CA 1
ATOM 794 C C . VAL A 1 100 ? -6.824 -5.560 -13.189 1.00 15.09 106 VAL A C 1
ATOM 795 O O . VAL A 1 100 ? -7.989 -5.603 -13.585 1.00 15.09 106 VAL A O 1
ATOM 799 N N . VAL A 1 101 ? -5.824 -6.169 -13.813 1.00 15.55 107 VAL A N 1
ATOM 800 C CA . VAL A 1 101 ? -6.069 -6.842 -15.109 1.00 17.36 107 VAL A CA 1
ATOM 801 C C . VAL A 1 101 ? -7.076 -7.978 -14.940 1.00 18.37 107 VAL A C 1
ATOM 802 O O . VAL A 1 101 ? -7.806 -8.264 -15.897 1.00 19.45 107 VAL A O 1
ATOM 806 N N . GLN A 1 102 ? -7.143 -8.605 -13.749 1.00 18.13 108 GLN A N 1
ATOM 807 C CA . GLN A 1 102 ? -8.136 -9.683 -13.540 1.00 19.50 108 GLN A CA 1
ATOM 808 C C . GLN A 1 102 ? -9.559 -9.118 -13.671 1.00 19.48 108 GLN A C 1
ATOM 809 O O . GLN A 1 102 ? -10.469 -9.809 -14.153 1.00 20.52 108 GLN A O 1
ATOM 815 N N . VAL A 1 103 ? -9.790 -7.856 -13.275 1.00 17.94 109 VAL A N 1
ATOM 816 C CA . VAL A 1 103 ? -11.067 -7.208 -13.467 1.00 18.21 109 VAL A CA 1
ATOM 817 C C . VAL A 1 103 ? -11.387 -7.112 -14.961 1.00 19.23 109 VAL A C 1
ATOM 818 O O . VAL A 1 103 ? -12.477 -7.437 -15.388 1.00 19.94 109 VAL A O 1
ATOM 822 N N . PHE A 1 104 ? -10.446 -6.621 -15.748 1.00 18.47 110 PHE A N 1
ATOM 823 C CA . PHE A 1 104 ? -10.665 -6.447 -17.181 1.00 18.92 110 PHE A CA 1
ATOM 824 C C . PHE A 1 104 ? -10.928 -7.806 -17.843 1.00 20.18 110 PHE A C 1
ATOM 825 O O . PHE A 1 104 ? -11.805 -7.875 -18.689 1.00 21.66 110 PHE A O 1
ATOM 833 N N . LYS A 1 105 ? -10.171 -8.825 -17.440 1.00 20.65 111 LYS A N 1
ATOM 834 C CA . LYS A 1 105 ? -10.311 -10.175 -18.073 1.00 22.72 111 LYS A CA 1
ATOM 835 C C . LYS A 1 105 ? -11.707 -10.714 -17.779 1.00 24.47 111 LYS A C 1
ATOM 836 O O . LYS A 1 105 ? -12.343 -11.313 -18.684 1.00 25.63 111 LYS A O 1
ATOM 842 N N . LYS A 1 106 ? -12.212 -10.483 -16.559 1.00 23.12 112 LYS A N 1
ATOM 843 C CA . LYS A 1 106 ? -13.553 -10.930 -16.192 1.00 24.34 112 LYS A CA 1
ATOM 844 C C . LYS A 1 106 ? -14.621 -10.125 -16.945 1.00 25.27 112 LYS A C 1
ATOM 845 O O . LYS A 1 106 ? -15.603 -10.727 -17.422 1.00 27.18 112 LYS A O 1
ATOM 851 N N . LEU A 1 107 ? -14.438 -8.801 -17.103 1.00 24.03 113 LEU A N 1
ATOM 852 C CA . LEU A 1 107 ? -15.359 -7.967 -17.871 1.00 24.49 113 LEU A CA 1
ATOM 853 C C . LEU A 1 107 ? -15.430 -8.443 -19.328 1.00 27.22 113 LEU A C 1
ATOM 854 O O . LEU A 1 107 ? -16.510 -8.367 -19.923 1.00 29.91 113 LEU A O 1
ATOM 859 N N . LEU A 1 108 ? -14.310 -8.926 -19.876 1.00 27.64 114 LEU A N 1
ATOM 860 C CA . LEU A 1 108 ? -14.223 -9.322 -21.298 1.00 30.47 114 LEU A CA 1
ATOM 861 C C . LEU A 1 108 ? -14.862 -10.694 -21.493 1.00 33.39 114 LEU A C 1
ATOM 862 O O . LEU A 1 108 ? -15.198 -11.050 -22.622 1.00 34.27 114 LEU A O 1
ATOM 867 N N . SER A 1 109 ? -14.987 -11.459 -20.408 1.00 34.44 115 SER A N 1
ATOM 868 C CA . SER A 1 109 ? -15.510 -12.823 -20.492 1.00 37.34 115 SER A CA 1
ATOM 869 C C . SER A 1 109 ? -17.031 -12.770 -20.583 1.00 39.61 115 SER A C 1
ATOM 870 O O . SER A 1 109 ? -17.674 -11.852 -20.072 1.00 41.97 115 SER A O 1
ATOM 873 N N . PRO A 1 110 ? -17.673 -13.762 -21.233 1.00 41.54 116 PRO A N 1
ATOM 874 C CA . PRO A 1 110 ? -19.134 -13.810 -21.224 1.00 43.61 116 PRO A CA 1
ATOM 875 C C . PRO A 1 110 ? -19.731 -14.214 -19.861 1.00 47.02 116 PRO A C 1
ATOM 876 O O . PRO A 1 110 ? -20.948 -14.078 -19.667 1.00 51.07 116 PRO A O 1
ATOM 880 N N . LYS A 1 111 ? -18.889 -14.691 -18.929 1.00 47.76 117 LYS A N 1
ATOM 881 C CA . LYS A 1 111 ? -19.333 -15.324 -17.668 1.00 48.45 117 LYS A CA 1
ATOM 882 C C . LYS A 1 111 ? -19.786 -14.283 -16.631 1.00 45.84 117 LYS A C 1
ATOM 883 O O . LYS A 1 111 ? -20.466 -14.633 -15.670 1.00 46.16 117 LYS A O 1
ATOM 889 N N . TYR A 1 112 ? -19.401 -13.016 -16.802 1.00 42.64 118 TYR A N 1
ATOM 890 C CA . TYR A 1 112 ? -19.793 -11.950 -15.894 1.00 40.33 118 TYR A CA 1
ATOM 891 C C . TYR A 1 112 ? -20.753 -11.010 -16.618 1.00 42.20 118 TYR A C 1
ATOM 892 O O . TYR A 1 112 ? -20.405 -10.524 -17.701 1.00 47.67 118 TYR A O 1
ATOM 901 N N . SER A 1 113 ? -21.909 -10.734 -16.003 1.00 42.26 119 SER A N 1
ATOM 902 C CA . SER A 1 113 ? -22.913 -9.821 -16.555 1.00 43.01 119 SER A CA 1
ATOM 903 C C . SER A 1 113 ? -23.111 -8.570 -15.679 1.00 41.59 119 SER A C 1
ATOM 904 O O . SER A 1 113 ? -23.659 -7.572 -16.163 1.00 44.40 119 SER A O 1
ATOM 907 N N . ASP A 1 114 ? -22.684 -8.598 -14.405 1.00 37.71 120 ASP A N 1
ATOM 908 C CA . ASP A 1 114 ? -22.810 -7.432 -13.495 1.00 33.01 120 ASP A CA 1
ATOM 909 C C . ASP A 1 114 ? -21.464 -6.692 -13.541 1.00 28.83 120 ASP A C 1
ATOM 910 O O . ASP A 1 114 ? -20.491 -7.289 -13.155 1.00 27.24 120 ASP A O 1
ATOM 915 N N . VAL A 1 115 ? -21.410 -5.481 -14.115 1.00 27.10 121 VAL A N 1
ATOM 916 C CA . VAL A 1 115 ? -20.093 -4.867 -14.404 1.00 25.43 121 VAL A CA 1
ATOM 917 C C . VAL A 1 115 ? -19.373 -4.493 -13.106 1.00 24.31 121 VAL A C 1
ATOM 918 O O . VAL A 1 115 ? -18.176 -4.209 -13.197 1.00 22.83 121 VAL A O 1
ATOM 922 N N . PHE A 1 116 ? -20.066 -4.481 -11.961 1.00 22.90 122 PHE A N 1
ATOM 923 C CA . PHE A 1 116 ? -19.425 -4.193 -10.667 1.00 22.25 122 PHE A CA 1
ATOM 924 C C . PHE A 1 116 ? -18.881 -5.462 -9.996 1.00 22.20 122 PHE A C 1
ATOM 925 O O . PHE A 1 116 ? -18.136 -5.374 -9.021 1.00 21.00 122 PHE A O 1
ATOM 933 N N . GLN A 1 117 ? -19.293 -6.655 -10.449 1.00 22.45 123 GLN A N 1
ATOM 934 C CA . GLN A 1 117 ? -18.962 -7.872 -9.721 1.00 22.46 123 GLN A CA 1
ATOM 935 C C . GLN A 1 117 ? -17.469 -8.216 -9.781 1.00 21.52 123 GLN A C 1
ATOM 936 O O . GLN A 1 117 ? -16.888 -8.590 -8.754 1.00 20.43 123 GLN A O 1
ATOM 942 N N . PRO A 1 118 ? -16.769 -8.156 -10.944 1.00 20.75 124 PRO A N 1
ATOM 943 C CA . PRO A 1 118 ? -15.340 -8.454 -10.951 1.00 20.41 124 PRO A CA 1
ATOM 944 C C . PRO A 1 118 ? -14.591 -7.650 -9.881 1.00 19.21 124 PRO A C 1
ATOM 945 O O . PRO A 1 118 ? -13.765 -8.189 -9.191 1.00 19.24 124 PRO A O 1
ATOM 949 N N . ALA A 1 119 ? -14.884 -6.358 -9.771 1.00 18.80 125 ALA A N 1
ATOM 950 C CA . ALA A 1 119 ? -14.166 -5.527 -8.770 1.00 17.49 125 ALA A CA 1
ATOM 951 C C . ALA A 1 119 ? -14.431 -5.998 -7.336 1.00 17.77 125 ALA A C 1
ATOM 952 O O . ALA A 1 119 ? -13.529 -5.952 -6.477 1.00 17.06 125 ALA A O 1
ATOM 954 N N . ARG A 1 120 ? -15.647 -6.487 -7.057 1.00 18.61 126 ARG A N 1
ATOM 955 C CA . ARG A 1 120 ? -15.954 -6.941 -5.737 1.00 19.38 126 ARG A CA 1
ATOM 956 C C . ARG A 1 120 ? -15.120 -8.164 -5.349 1.00 19.64 126 ARG A C 1
ATOM 957 O O . ARG A 1 120 ? -14.931 -8.401 -4.155 1.00 20.08 126 ARG A O 1
ATOM 965 N N . GLU A 1 121 ? -14.687 -8.959 -6.340 1.00 19.32 127 GLU A N 1
ATOM 966 C CA . GLU A 1 121 ? -13.972 -10.219 -6.091 1.00 20.34 127 GLU A CA 1
ATOM 967 C C . GLU A 1 121 ? -12.489 -10.019 -5.817 1.00 19.21 127 GLU A C 1
ATOM 968 O O . GLU A 1 121 ? -11.821 -10.912 -5.333 1.00 20.99 127 GLU A O 1
ATOM 974 N N . GLN A 1 122 ? -11.977 -8.807 -6.091 1.00 17.43 128 GLN A N 1
ATOM 975 C CA . GLN A 1 122 ? -10.588 -8.526 -5.892 1.00 17.61 128 GLN A CA 1
ATOM 976 C C . GLN A 1 122 ? -10.212 -8.579 -4.416 1.00 17.95 128 GLN A C 1
ATOM 977 O O . GLN A 1 122 ? -11.051 -8.309 -3.542 1.00 17.28 128 GLN A O 1
ATOM 983 N N . PHE A 1 123 ? -8.948 -8.910 -4.128 1.00 18.42 129 PHE A N 1
ATOM 984 C CA . PHE A 1 123 ? -8.397 -8.931 -2.768 1.00 18.87 129 PHE A CA 1
ATOM 985 C C . PHE A 1 123 ? -9.300 -9.809 -1.894 1.00 19.14 129 PHE A C 1
ATOM 986 O O . PHE A 1 123 ? -9.748 -9.404 -0.837 1.00 19.19 129 PHE A O 1
ATOM 994 N N . ASP A 1 124 ? -9.529 -11.024 -2.380 1.00 20.10 130 ASP A N 1
ATOM 995 C CA . ASP A 1 124 ? -10.288 -12.052 -1.652 1.00 21.15 130 ASP A CA 1
ATOM 996 C C . ASP A 1 124 ? -11.638 -11.479 -1.191 1.00 20.41 130 ASP A C 1
ATOM 997 O O . ASP A 1 124 ? -12.097 -11.762 -0.084 1.00 21.60 130 ASP A O 1
ATOM 1002 N N . GLY A 1 125 ? -12.290 -10.711 -2.076 1.00 20.25 131 GLY A N 1
ATOM 1003 C CA . GLY A 1 125 ? -13.648 -10.217 -1.852 1.00 20.55 131 GLY A CA 1
ATOM 1004 C C . GLY A 1 125 ? -13.708 -8.922 -1.061 1.00 21.43 131 GLY A C 1
ATOM 1005 O O . GLY A 1 125 ? -14.815 -8.451 -0.762 1.00 22.74 131 GLY A O 1
ATOM 1006 N N . LYS A 1 126 ? -12.574 -8.327 -0.722 1.00 20.37 132 LYS A N 1
ATOM 1007 C CA . LYS A 1 126 ? -12.557 -7.076 0.028 1.00 20.80 132 LYS A CA 1
ATOM 1008 C C . LYS A 1 126 ? -12.494 -5.873 -0.916 1.00 19.32 132 LYS A C 1
ATOM 1009 O O . LYS A 1 126 ? -12.773 -4.745 -0.475 1.00 18.90 132 LYS A O 1
ATOM 1015 N N . GLY A 1 127 ? -12.065 -6.095 -2.148 1.00 16.54 133 GLY A N 1
ATOM 1016 C CA . GLY A 1 127 ? -11.908 -5.009 -3.106 1.00 15.73 133 GLY A CA 1
ATOM 1017 C C . GLY A 1 127 ? -10.552 -4.338 -2.995 1.00 15.18 133 GLY A C 1
ATOM 1018 O O . GLY A 1 127 ? -9.885 -4.347 -1.968 1.00 15.71 133 GLY A O 1
ATOM 1019 N N . SER A 1 128 ? -10.171 -3.704 -4.110 1.00 15.08 134 SER A N 1
ATOM 1020 C CA . SER A 1 128 ? -8.911 -2.958 -4.188 1.00 14.99 134 SER A CA 1
ATOM 1021 C C . SER A 1 128 ? -9.019 -1.598 -3.496 1.00 15.03 134 SER A C 1
ATOM 1022 O O . SER A 1 128 ? -9.986 -0.870 -3.723 1.00 16.12 134 SER A O 1
ATOM 1025 N N . TYR A 1 129 ? -7.959 -1.284 -2.745 1.00 15.87 135 TYR A N 1
ATOM 1026 C CA . TYR A 1 129 ? -7.821 0.026 -2.143 1.00 16.79 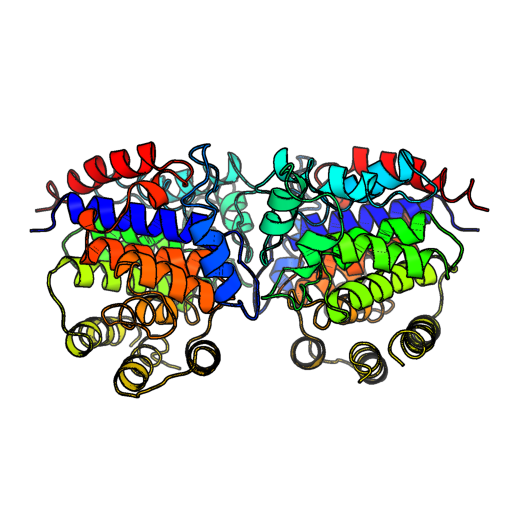135 TYR A CA 1
ATOM 1027 C C . TYR A 1 129 ? -6.722 0.841 -2.825 1.00 15.41 135 TYR A C 1
ATOM 1028 O O . TYR A 1 129 ? -6.258 1.856 -2.279 1.00 15.80 135 TYR A O 1
ATOM 1037 N N . GLY A 1 130 ? -6.368 0.449 -4.043 1.00 14.47 136 GLY A N 1
ATOM 1038 C CA . GLY A 1 130 ? -5.414 1.190 -4.834 1.00 14.11 136 GLY A CA 1
ATOM 1039 C C . GLY A 1 130 ? -5.973 2.510 -5.327 1.00 13.99 136 GLY A C 1
ATOM 1040 O O . GLY A 1 130 ? -7.120 2.824 -5.139 1.00 14.59 136 GLY A O 1
ATOM 1041 N N . ASN A 1 131 ? -5.102 3.233 -6.027 1.00 13.43 137 ASN A N 1
ATOM 1042 C CA . ASN A 1 131 ? -5.424 4.600 -6.457 1.00 13.41 137 ASN A CA 1
ATOM 1043 C C . ASN A 1 131 ? -5.896 4.650 -7.911 1.00 13.22 137 ASN A C 1
ATOM 1044 O O . ASN A 1 131 ? -6.095 5.741 -8.452 1.00 13.29 137 ASN A O 1
ATOM 1049 N N . GLY A 1 132 ? -6.090 3.498 -8.572 1.00 12.65 138 GLY A N 1
ATOM 1050 C CA . GLY A 1 132 ? -6.528 3.491 -9.926 1.00 13.30 138 GLY A CA 1
ATOM 1051 C C . GLY A 1 132 ? -7.892 4.109 -10.179 1.00 13.41 138 GLY A C 1
ATOM 1052 O O . GLY A 1 132 ? -8.153 4.690 -11.258 1.00 14.16 138 GLY A O 1
ATOM 1053 N N . GLY A 1 133 ? -8.799 4.052 -9.213 1.00 12.96 139 GLY A N 1
ATOM 1054 C CA . GLY A 1 133 ? -10.059 4.775 -9.341 1.00 13.65 139 GLY A CA 1
ATOM 1055 C C . GLY A 1 133 ? -9.852 6.284 -9.359 1.00 13.32 139 GLY A C 1
ATOM 1056 O O . GLY A 1 133 ? -10.497 7.022 -10.080 1.00 14.52 139 GLY A O 1
ATOM 1057 N N . ALA A 1 134 ? -8.917 6.746 -8.538 1.00 12.86 140 ALA A N 1
ATOM 1058 C CA . ALA A 1 134 ? -8.673 8.186 -8.360 1.00 13.12 140 ALA A CA 1
ATOM 1059 C C . ALA A 1 134 ? -7.831 8.764 -9.498 1.00 13.06 140 ALA A C 1
ATOM 1060 O O . ALA A 1 134 ? -7.984 9.941 -9.828 1.00 13.20 140 ALA A O 1
ATOM 1062 N N . MET A 1 135 ? -6.964 7.948 -10.115 1.00 12.87 141 MET A N 1
ATOM 1063 C CA . MET A 1 135 ? -5.992 8.481 -11.078 1.00 13.59 141 MET A CA 1
ATOM 1064 C C . MET A 1 135 ? -6.697 9.008 -12.343 1.00 13.47 141 MET A C 1
ATOM 1065 O O . MET A 1 135 ? -6.126 9.820 -13.058 1.00 14.54 141 MET A O 1
ATOM 1070 N N . ARG A 1 136 ? -7.921 8.545 -12.590 1.00 13.11 142 ARG A N 1
ATOM 1071 C CA . ARG A 1 136 ? -8.647 8.732 -13.852 1.00 13.60 142 ARG A CA 1
ATOM 1072 C C . ARG A 1 136 ? -9.921 9.538 -13.626 1.00 13.78 142 ARG A C 1
ATOM 1073 O O . ARG A 1 136 ? -10.666 9.717 -14.559 1.00 14.47 142 ARG A O 1
ATOM 1081 N N . VAL A 1 137 ? -10.172 10.012 -12.387 1.00 13.18 143 VAL A N 1
ATOM 1082 C CA . VAL A 1 137 ? -11.498 10.507 -12.011 1.00 13.45 143 VAL A CA 1
ATOM 1083 C C . VAL A 1 137 ? -11.684 12.007 -12.295 1.00 14.05 143 VAL A C 1
ATOM 1084 O O . VAL A 1 137 ? -12.808 12.497 -12.230 1.00 14.37 143 VAL A O 1
ATOM 1088 N N . ALA A 1 138 ? -10.610 12.769 -12.527 1.00 13.48 144 ALA A N 1
ATOM 1089 C CA . ALA A 1 138 ? -10.747 14.211 -12.599 1.00 14.12 144 ALA A CA 1
ATOM 1090 C C . ALA A 1 138 ? -11.840 14.644 -13.575 1.00 14.55 144 ALA A C 1
ATOM 1091 O O . ALA A 1 138 ? -12.545 15.608 -13.310 1.00 14.33 144 ALA A O 1
ATOM 1093 N N . SER A 1 139 ? -11.961 13.961 -14.706 1.00 14.60 145 SER A N 1
ATOM 1094 C CA . SER A 1 139 ? -12.924 14.302 -15.748 1.00 15.44 145 SER A CA 1
ATOM 1095 C C . SER A 1 139 ? -14.364 14.343 -15.222 1.00 15.68 145 SER A C 1
ATOM 1096 O O . SER A 1 139 ? -15.191 15.100 -15.776 1.00 16.14 145 SER A O 1
ATOM 1099 N N . ILE A 1 140 ? -14.690 13.548 -14.189 1.00 15.09 146 ILE A N 1
ATOM 1100 C CA . ILE A 1 140 ? -16.008 13.579 -13.611 1.00 15.75 146 ILE A CA 1
ATOM 1101 C C . ILE A 1 140 ? -16.282 14.978 -13.062 1.00 15.33 146 ILE A C 1
ATOM 1102 O O . ILE A 1 140 ? -17.371 15.527 -13.232 1.00 15.02 146 ILE A O 1
ATOM 1107 N N . ALA A 1 141 ? -15.304 15.586 -12.380 1.00 14.61 147 ALA A N 1
ATOM 1108 C CA . ALA A 1 141 ? -15.489 16.914 -11.811 1.00 15.23 147 ALA A CA 1
ATOM 1109 C C . ALA A 1 141 ? -15.492 17.979 -12.910 1.00 15.96 147 ALA A C 1
ATOM 1110 O O . ALA A 1 141 ? -16.062 19.080 -12.707 1.00 16.37 147 ALA A O 1
ATOM 1112 N N . LEU A 1 142 ? -14.863 17.683 -14.054 1.00 15.95 148 LEU A N 1
ATOM 1113 C CA . LEU A 1 142 ? -14.843 18.657 -15.150 1.00 16.85 148 LEU A CA 1
ATOM 1114 C C . LEU A 1 142 ? -16.183 18.651 -15.889 1.00 19.69 148 LEU A C 1
ATOM 1115 O O . LEU A 1 142 ? -16.626 19.706 -16.338 1.00 23.72 148 LEU A O 1
ATOM 1120 N N . ALA A 1 143 ? -16.875 17.512 -15.922 1.00 17.79 149 ALA A N 1
ATOM 1121 C CA . ALA A 1 143 ? -18.100 17.348 -16.734 1.00 19.63 149 ALA A CA 1
ATOM 1122 C C . ALA A 1 143 ? -19.364 17.703 -15.946 1.00 19.71 149 ALA A C 1
ATOM 1123 O O . ALA A 1 143 ? -20.373 18.098 -16.557 1.00 22.46 149 ALA A O 1
ATOM 1125 N N . TYR A 1 144 ? -19.369 17.485 -14.643 1.00 17.86 150 TYR A N 1
ATOM 1126 C CA . TYR A 1 144 ? -20.597 17.566 -13.845 1.00 18.81 150 TYR A CA 1
ATOM 1127 C C . TYR A 1 144 ? -20.439 18.643 -12.784 1.00 19.35 150 TYR A C 1
ATOM 1128 O O . TYR A 1 144 ? -19.705 18.475 -11.820 1.00 19.49 150 TYR A O 1
ATOM 1137 N N . PRO A 1 145 ? -21.111 19.803 -12.939 1.00 20.15 151 PRO A N 1
ATOM 1138 C CA . PRO A 1 145 ? -20.939 20.883 -11.983 1.00 20.52 151 PRO A CA 1
ATOM 1139 C C . PRO A 1 145 ? -21.514 20.619 -10.595 1.00 19.91 151 PRO A C 1
ATOM 1140 O O . PRO A 1 145 ? -20.981 21.158 -9.643 1.00 20.08 151 PRO A O 1
ATOM 1144 N N . ASN A 1 146 ? -22.550 19.775 -10.491 1.00 19.98 152 ASN A N 1
ATOM 1145 C CA . ASN A 1 146 ? -23.229 19.540 -9.226 1.00 21.15 152 ASN A CA 1
ATOM 1146 C C . ASN A 1 146 ? -22.409 18.562 -8.371 1.00 20.30 152 ASN A C 1
ATOM 1147 O O . ASN A 1 146 ? -22.112 17.458 -8.787 1.00 19.39 152 ASN A O 1
ATOM 1152 N N . ILE A 1 147 ? -22.046 18.977 -7.167 1.00 20.32 153 ILE A N 1
ATOM 1153 C CA . ILE A 1 147 ? -21.240 18.166 -6.259 1.00 20.60 153 ILE A CA 1
ATOM 1154 C C . ILE A 1 147 ? -21.865 16.792 -5.982 1.00 20.27 153 ILE A C 1
ATOM 1155 O O . ILE A 1 147 ? -21.122 15.806 -5.803 1.00 18.78 153 ILE A O 1
ATOM 1160 N N . GLN A 1 148 ? -23.205 16.673 -5.905 1.00 20.93 154 GLN A N 1
ATOM 1161 C CA A GLN A 1 148 ? -23.832 15.393 -5.626 0.50 21.90 154 GLN A CA 1
ATOM 1162 C CA B GLN A 1 148 ? -23.743 15.362 -5.584 0.50 21.77 154 GLN A CA 1
ATOM 1163 C C . GLN A 1 148 ? -23.559 14.426 -6.787 1.00 20.99 154 GLN A C 1
ATOM 1164 O O . GLN A 1 148 ? -23.391 13.211 -6.584 1.00 19.97 154 GLN A O 1
ATOM 1175 N N . ASP A 1 149 ? -23.583 14.952 -8.018 1.00 19.90 155 ASP A N 1
ATOM 1176 C CA . ASP A 1 149 ? -23.265 14.150 -9.199 1.00 19.72 155 ASP A CA 1
ATOM 1177 C C . ASP A 1 149 ? -21.772 13.764 -9.182 1.00 18.70 155 ASP A C 1
ATOM 1178 O O . ASP A 1 149 ? -21.416 12.634 -9.508 1.00 18.92 155 ASP A O 1
ATOM 1183 N N . VAL A 1 150 ? -20.908 14.715 -8.844 1.00 17.45 156 VAL A N 1
ATOM 1184 C CA . VAL A 1 150 ? -19.481 14.423 -8.773 1.00 16.67 156 VAL A CA 1
ATOM 1185 C C . VAL A 1 150 ? -19.265 13.242 -7.821 1.00 16.13 156 VAL A C 1
ATOM 1186 O O . VAL A 1 150 ? -18.526 12.282 -8.138 1.00 16.05 156 VAL A O 1
ATOM 1190 N N . ILE A 1 151 ? -19.869 13.292 -6.635 1.00 16.72 157 ILE A N 1
ATOM 1191 C CA . ILE A 1 151 ? -19.677 12.233 -5.639 1.00 17.14 157 ILE A CA 1
ATOM 1192 C C . ILE A 1 151 ? -20.170 10.876 -6.168 1.00 17.37 157 ILE A C 1
ATOM 1193 O O . ILE A 1 151 ? -19.455 9.881 -6.142 1.00 16.75 157 ILE A O 1
ATOM 1198 N N . LYS A 1 152 ? -21.397 10.847 -6.673 1.00 18.45 158 LYS A N 1
ATOM 1199 C CA . LYS A 1 152 ? -21.993 9.583 -7.022 1.00 19.88 158 LYS A CA 1
ATOM 1200 C C . LYS A 1 152 ? -21.292 9.001 -8.264 1.00 18.19 158 LYS A C 1
ATOM 1201 O O . LYS A 1 152 ? -21.075 7.794 -8.316 1.00 18.71 158 LYS A O 1
ATOM 1207 N N . PHE A 1 153 ? -20.910 9.826 -9.238 1.00 17.80 159 PHE A N 1
ATOM 1208 C CA . PHE A 1 153 ? -20.269 9.300 -10.439 1.00 17.61 159 PHE A CA 1
ATOM 1209 C C . PHE A 1 153 ? -18.781 9.019 -10.206 1.00 16.90 159 PHE A C 1
ATOM 1210 O O . PHE A 1 153 ? -18.249 8.065 -10.760 1.00 16.58 159 PHE A O 1
ATOM 1218 N N . ALA A 1 154 ? -18.107 9.783 -9.337 1.00 15.60 160 ALA A N 1
ATOM 1219 C CA . ALA A 1 154 ? -16.744 9.419 -8.938 1.00 15.78 160 ALA A CA 1
ATOM 1220 C C . ALA A 1 154 ? -16.788 8.023 -8.302 1.00 15.99 160 ALA A C 1
ATOM 1221 O O . ALA A 1 154 ? -15.968 7.145 -8.591 1.00 15.37 160 ALA A O 1
ATOM 1223 N N . ARG A 1 155 ? -17.736 7.819 -7.382 1.00 15.90 161 ARG A N 1
ATOM 1224 C CA . ARG A 1 155 ? -17.838 6.542 -6.681 1.00 16.03 161 ARG A CA 1
ATOM 1225 C C . ARG A 1 155 ? -18.089 5.408 -7.677 1.00 16.79 161 ARG A C 1
ATOM 1226 O O . ARG A 1 155 ? -17.393 4.408 -7.669 1.00 16.41 161 ARG A O 1
ATOM 1234 N N . ARG A 1 156 ? -19.087 5.566 -8.546 1.00 17.17 162 ARG A N 1
ATOM 1235 C CA . ARG A 1 156 ? -19.473 4.470 -9.439 1.00 18.11 162 ARG A CA 1
ATOM 1236 C C . ARG A 1 156 ? -18.364 4.172 -10.456 1.00 17.31 162 ARG A C 1
ATOM 1237 O O . ARG A 1 156 ? -18.062 3.010 -10.699 1.00 16.76 162 ARG A O 1
ATOM 1245 N N . SER A 1 157 ? -17.751 5.226 -11.011 1.00 16.17 163 SER A N 1
ATOM 1246 C CA . SER A 1 157 ? -16.641 5.027 -11.942 1.00 15.53 163 SER A CA 1
ATOM 1247 C C . SER A 1 157 ? -15.514 4.271 -11.238 1.00 14.92 163 SER A C 1
ATOM 1248 O O . SER A 1 157 ? -14.918 3.395 -11.822 1.00 14.58 163 SER A O 1
ATOM 1251 N N . ALA A 1 158 ? -15.230 4.604 -9.973 1.00 14.33 164 ALA A N 1
ATOM 1252 C CA . ALA A 1 158 ? -14.134 3.932 -9.256 1.00 14.45 164 ALA A CA 1
ATOM 1253 C C . ALA A 1 158 ? -14.501 2.471 -8.985 1.00 14.62 164 ALA A C 1
ATOM 1254 O O . ALA A 1 158 ? -13.651 1.595 -9.131 1.00 14.67 164 ALA A O 1
ATOM 1256 N N . GLN A 1 159 ? -15.773 2.216 -8.629 1.00 14.80 165 GLN A N 1
ATOM 1257 C CA . GLN A 1 159 ? -16.204 0.867 -8.235 1.00 15.68 165 GLN A CA 1
ATOM 1258 C C . GLN A 1 159 ? -16.127 -0.137 -9.396 1.00 16.19 165 GLN A C 1
ATOM 1259 O O . GLN A 1 159 ? -16.227 -1.348 -9.143 1.00 17.19 165 GLN A O 1
ATOM 1265 N N . LEU A 1 160 ? -15.996 0.324 -10.623 1.00 15.86 166 LEU A N 1
ATOM 1266 C CA . LEU A 1 160 ? -15.774 -0.587 -11.764 1.00 16.06 166 LEU A CA 1
ATOM 1267 C C . LEU A 1 160 ? -14.496 -1.408 -11.581 1.00 16.16 166 LEU A C 1
ATOM 1268 O O . LEU A 1 160 ? -14.387 -2.510 -12.126 1.00 16.69 166 LEU A O 1
ATOM 1273 N N . THR A 1 161 ? -13.508 -0.848 -10.864 1.00 15.32 167 THR A N 1
ATOM 1274 C CA . THR A 1 161 ? -12.270 -1.586 -10.627 1.00 14.95 167 THR A CA 1
ATOM 1275 C C . THR A 1 161 ? -11.902 -1.671 -9.138 1.00 15.16 167 THR A C 1
ATOM 1276 O O . THR A 1 161 ? -11.119 -2.573 -8.777 1.00 14.94 167 THR A O 1
ATOM 1280 N N . HIS A 1 162 ? -12.380 -0.731 -8.315 1.00 14.35 168 HIS A N 1
ATOM 1281 C CA . HIS A 1 162 ? -11.902 -0.533 -6.935 1.00 15.28 168 HIS A CA 1
ATOM 1282 C C . HIS A 1 162 ? -13.099 -0.542 -5.998 1.00 15.36 168 HIS A C 1
ATOM 1283 O O . HIS A 1 162 ? -13.724 0.493 -5.789 1.00 15.69 168 HIS A O 1
ATOM 1290 N N . ALA A 1 163 ? -13.405 -1.705 -5.420 1.00 16.01 169 ALA A N 1
ATOM 1291 C CA . ALA A 1 163 ? -14.622 -1.915 -4.649 1.00 16.46 169 ALA A CA 1
ATOM 1292 C C . ALA A 1 163 ? -14.404 -1.710 -3.146 1.00 17.06 169 ALA A C 1
ATOM 1293 O O . ALA A 1 163 ? -15.420 -1.695 -2.413 1.00 18.32 169 ALA A O 1
ATOM 1295 N N . SER A 1 164 ? -13.160 -1.568 -2.667 1.00 16.21 170 SER A N 1
ATOM 1296 C CA . SER A 1 164 ? -12.925 -1.224 -1.270 1.00 16.56 170 SER A CA 1
ATOM 1297 C C . SER A 1 164 ? -13.338 0.227 -1.068 1.00 16.98 170 SER A C 1
ATOM 1298 O O . SER A 1 164 ? -13.011 1.070 -1.901 1.00 15.99 170 SER A O 1
ATOM 1301 N N . PRO A 1 165 ? -14.024 0.562 0.040 1.00 16.91 171 PRO A N 1
ATOM 1302 C CA . PRO A 1 165 ? -14.308 1.950 0.359 1.00 17.13 171 PRO A CA 1
ATOM 1303 C C . PRO A 1 165 ? -13.046 2.819 0.358 1.00 16.69 171 PRO A C 1
ATOM 1304 O O . PRO A 1 165 ? -13.120 3.991 0.010 1.00 16.58 171 PRO A O 1
ATOM 1308 N N . LEU A 1 166 ? -11.873 2.269 0.706 1.00 16.16 172 LEU A N 1
ATOM 1309 C CA . LEU A 1 166 ? -10.678 3.112 0.641 1.00 17.29 172 LEU A CA 1
ATOM 1310 C C . LEU A 1 166 ? -10.415 3.514 -0.815 1.00 16.10 172 LEU A C 1
ATOM 1311 O O . LEU A 1 166 ? -9.997 4.673 -1.113 1.00 16.76 172 LEU A O 1
ATOM 1316 N N . GLY A 1 167 ? -10.598 2.569 -1.739 1.00 15.33 173 GLY A N 1
ATOM 1317 C CA . GLY A 1 167 ? -10.362 2.860 -3.154 1.00 14.44 173 GLY A CA 1
ATOM 1318 C C . GLY A 1 167 ? -11.371 3.850 -3.711 1.00 14.83 173 GLY A C 1
ATOM 1319 O O . GLY A 1 167 ? -11.013 4.803 -4.423 1.00 15.09 173 GLY A O 1
ATOM 1320 N N . TYR A 1 168 ? -12.663 3.602 -3.485 1.00 14.27 174 TYR A N 1
ATOM 1321 C CA . TYR A 1 168 ? -13.664 4.472 -4.096 1.00 15.01 174 TYR A CA 1
ATOM 1322 C C . TYR A 1 168 ? -13.773 5.792 -3.338 1.00 14.68 174 TYR A C 1
ATOM 1323 O O . TYR A 1 168 ? -14.028 6.829 -3.969 1.00 14.43 174 TYR A O 1
ATOM 1332 N N . ASN A 1 169 ? -13.585 5.818 -2.010 1.00 14.91 175 ASN A N 1
ATOM 1333 C CA . ASN A 1 169 ? -13.602 7.104 -1.327 1.00 14.70 175 ASN A CA 1
ATOM 1334 C C . ASN A 1 169 ? -12.359 7.916 -1.679 1.00 14.34 175 ASN A C 1
ATOM 1335 O O . ASN A 1 169 ? -12.442 9.160 -1.723 1.00 14.62 175 ASN A O 1
ATOM 1340 N N . GLY A 1 170 ? -11.248 7.259 -2.027 1.00 14.17 176 GLY A N 1
ATOM 1341 C CA . GLY A 1 170 ? -10.088 8.005 -2.536 1.00 13.82 176 GLY A CA 1
ATOM 1342 C C . GLY A 1 170 ? -10.411 8.692 -3.843 1.00 13.32 176 GLY A C 1
ATOM 1343 O O . GLY A 1 170 ? -9.980 9.832 -4.066 1.00 13.86 176 GLY A O 1
ATOM 1344 N N . ALA A 1 171 ? -11.121 7.988 -4.722 1.00 13.08 177 ALA A N 1
ATOM 1345 C CA . ALA A 1 171 ? -11.564 8.567 -5.979 1.00 13.17 177 ALA A CA 1
ATOM 1346 C C . ALA A 1 171 ? -12.497 9.749 -5.740 1.00 13.04 177 ALA A C 1
ATOM 1347 O O . ALA A 1 171 ? -12.377 10.797 -6.413 1.00 13.13 177 ALA A O 1
ATOM 1349 N N . ILE A 1 172 ? -13.453 9.611 -4.808 1.00 13.18 178 ILE A N 1
ATOM 1350 C CA . ILE A 1 172 ? -14.353 10.708 -4.489 1.00 13.50 178 ILE A CA 1
ATOM 1351 C C . ILE A 1 172 ? -13.532 11.916 -4.037 1.00 13.74 178 ILE A C 1
ATOM 1352 O O . ILE A 1 172 ? -13.785 13.041 -4.475 1.00 14.11 178 ILE A O 1
ATOM 1357 N N . LEU A 1 173 ? -12.560 11.689 -3.148 1.00 13.63 179 LEU A N 1
ATOM 1358 C CA . LEU A 1 173 ? -11.764 12.805 -2.605 1.00 13.93 179 LEU A CA 1
ATOM 1359 C C . LEU A 1 173 ? -11.036 13.546 -3.731 1.00 13.94 179 LEU A C 1
ATOM 1360 O O . LEU A 1 173 ? -10.985 14.773 -3.766 1.00 14.05 179 LEU A O 1
ATOM 1365 N N . GLN A 1 174 ? -10.419 12.781 -4.630 1.00 13.67 180 GLN A N 1
ATOM 1366 C CA . GLN A 1 174 ? -9.690 13.368 -5.768 1.00 13.71 180 GLN A CA 1
ATOM 1367 C C . GLN A 1 174 ? -10.634 14.178 -6.641 1.00 13.84 180 GLN A C 1
ATOM 1368 O O . GLN A 1 174 ? -10.302 15.307 -7.054 1.00 13.70 180 GLN A O 1
ATOM 1374 N N . ALA A 1 175 ? -11.825 13.630 -6.910 1.00 13.30 181 ALA A N 1
ATOM 1375 C CA . ALA A 1 175 ? -12.814 14.333 -7.730 1.00 13.50 181 ALA A CA 1
ATOM 1376 C C . ALA A 1 175 ? -13.255 15.621 -7.040 1.00 14.00 181 ALA A C 1
ATOM 1377 O O . ALA A 1 175 ? -13.429 16.663 -7.710 1.00 13.43 181 ALA A O 1
ATOM 1379 N N . LEU A 1 176 ? -13.434 15.561 -5.720 1.00 13.63 182 LEU A N 1
ATOM 1380 C CA . LEU A 1 176 ? -13.830 16.740 -4.956 1.00 14.49 182 LEU A CA 1
ATOM 1381 C C . LEU A 1 176 ? -12.724 17.791 -4.966 1.00 13.65 182 LEU A C 1
ATOM 1382 O O . LEU A 1 176 ? -13.030 18.994 -5.054 1.00 13.97 182 LEU A O 1
ATOM 1387 N N . ALA A 1 177 ? -11.464 17.370 -4.893 1.00 13.65 183 ALA A N 1
ATOM 1388 C CA . ALA A 1 177 ? -10.366 18.339 -4.935 1.00 13.74 183 ALA A CA 1
ATOM 1389 C C . ALA A 1 177 ? -10.390 19.103 -6.255 1.00 13.81 183 ALA A C 1
ATOM 1390 O O . ALA A 1 177 ? -10.210 20.320 -6.296 1.00 15.17 183 ALA A O 1
ATOM 1392 N N . VAL A 1 178 ? -10.599 18.380 -7.353 1.00 13.65 184 VAL A N 1
ATOM 1393 C CA . VAL A 1 178 ? -10.707 19.029 -8.655 1.00 14.29 184 VAL A CA 1
ATOM 1394 C C . VAL A 1 178 ? -11.929 19.950 -8.646 1.00 14.49 184 VAL A C 1
ATOM 1395 O O . VAL A 1 178 ? -11.828 21.115 -9.059 1.00 15.47 184 VAL A O 1
ATOM 1399 N N . HIS A 1 179 ? -13.075 19.455 -8.172 1.00 14.33 185 HIS A N 1
ATOM 1400 C CA . HIS A 1 179 ? -14.292 20.250 -8.150 1.00 15.31 185 HIS A CA 1
ATOM 1401 C C . HIS A 1 179 ? -14.070 21.589 -7.430 1.00 15.55 185 HIS A C 1
ATOM 1402 O O . HIS A 1 179 ? -14.462 22.672 -7.939 1.00 16.58 185 HIS A O 1
ATOM 1409 N N . PHE A 1 180 ? -13.507 21.540 -6.229 1.00 15.41 186 PHE A N 1
ATOM 1410 C CA . PHE A 1 180 ? -13.343 22.796 -5.446 1.00 16.25 186 PHE A CA 1
ATOM 1411 C C . PHE A 1 180 ? -12.258 23.688 -6.056 1.00 16.51 186 PHE A C 1
ATOM 1412 O O . PHE A 1 180 ? -12.405 24.941 -6.053 1.00 17.71 186 PHE A O 1
ATOM 1420 N N . ALA A 1 181 ? -11.242 23.097 -6.694 1.00 16.30 187 ALA A N 1
ATOM 1421 C CA . ALA A 1 181 ? -10.186 23.894 -7.333 1.00 17.27 187 ALA A CA 1
ATOM 1422 C C . ALA A 1 181 ? -10.744 24.673 -8.535 1.00 17.58 187 ALA A C 1
ATOM 1423 O O . ALA A 1 181 ? -10.204 25.740 -8.875 1.00 20.23 187 ALA A O 1
ATOM 1425 N N . LEU A 1 182 ? -11.820 24.189 -9.156 1.00 16.86 188 LEU A N 1
ATOM 1426 C CA . LEU A 1 182 ? -12.417 24.877 -10.327 1.00 17.54 188 LEU A CA 1
ATOM 1427 C C . LEU A 1 182 ? -13.152 26.156 -9.921 1.00 19.00 188 LEU A C 1
ATOM 1428 O O . LEU A 1 182 ? -13.452 26.976 -10.784 1.00 19.91 188 LEU A O 1
ATOM 1433 N N . GLN A 1 183 ? -13.479 26.313 -8.629 1.00 18.73 189 GLN A N 1
ATOM 1434 C CA . GLN A 1 183 ? -14.472 27.316 -8.211 1.00 21.60 189 GLN A CA 1
ATOM 1435 C C . GLN A 1 183 ? -13.811 28.683 -8.020 1.00 25.10 189 GLN A C 1
ATOM 1436 O O . GLN A 1 183 ? -14.521 29.637 -7.688 1.00 30.69 189 GLN A O 1
ATOM 1442 N N . GLY A 1 184 ? -12.499 28.817 -8.176 1.00 24.32 190 GLY A N 1
ATOM 1443 C CA . GLY A 1 184 ? -11.894 30.113 -8.072 1.00 25.33 190 GLY A CA 1
ATOM 1444 C C . GLY A 1 184 ? -10.801 30.147 -7.028 1.00 26.13 190 GLY A C 1
ATOM 1445 O O . GLY A 1 184 ? -10.591 29.205 -6.298 1.00 24.67 190 GLY A O 1
ATOM 1446 N N . GLU A 1 185 ? -10.203 31.332 -6.880 1.00 27.54 191 GLU A N 1
ATOM 1447 C CA . GLU A 1 185 ? -9.136 31.567 -5.934 1.00 28.25 191 GLU A CA 1
ATOM 1448 C C . GLU A 1 185 ? -9.508 30.993 -4.560 1.00 26.44 191 GLU A C 1
ATOM 1449 O O . GLU A 1 185 ? -10.597 31.248 -4.036 1.00 25.93 191 GLU A O 1
ATOM 1455 N N . LEU A 1 186 ? -8.588 30.226 -3.969 1.00 24.28 192 LEU A N 1
ATOM 1456 C CA . LEU A 1 186 ? -8.861 29.523 -2.729 1.00 24.84 192 LEU A CA 1
ATOM 1457 C C . LEU A 1 186 ? -7.834 29.905 -1.658 1.00 25.39 192 LEU A C 1
ATOM 1458 O O . LEU A 1 186 ? -6.707 30.350 -1.938 1.00 26.31 192 LEU A O 1
ATOM 1463 N N . LYS A 1 187 ? -8.281 29.776 -0.416 1.00 25.28 193 LYS A N 1
ATOM 1464 C CA A LYS A 1 187 ? -7.358 29.747 0.692 0.50 26.57 193 LYS A CA 1
ATOM 1465 C CA B LYS A 1 187 ? -7.447 29.760 0.758 0.50 26.10 193 LYS A CA 1
ATOM 1466 C C . LYS A 1 187 ? -7.235 28.297 1.156 1.00 25.38 193 LYS A C 1
ATOM 1467 O O . LYS A 1 187 ? -8.218 27.550 1.221 1.00 23.21 193 LYS A O 1
ATOM 1478 N N . ARG A 1 188 ? -5.992 27.907 1.463 1.00 24.88 194 ARG A N 1
ATOM 1479 C CA . ARG A 1 188 ? -5.704 26.521 1.742 1.00 24.38 194 ARG A CA 1
ATOM 1480 C C . ARG A 1 188 ? -6.616 25.966 2.829 1.00 24.34 194 ARG A C 1
ATOM 1481 O O . ARG A 1 188 ? -7.151 24.882 2.703 1.00 23.20 194 ARG A O 1
ATOM 1489 N N . ASP A 1 189 ? -6.789 26.686 3.936 1.00 23.91 195 ASP A N 1
ATOM 1490 C CA . ASP A 1 189 ? -7.578 26.122 5.019 1.00 25.70 195 ASP A CA 1
ATOM 1491 C C . ASP A 1 189 ? -9.053 25.993 4.632 1.00 23.34 195 ASP A C 1
ATOM 1492 O O . ASP A 1 189 ? -9.713 25.072 5.101 1.00 24.52 195 ASP A O 1
ATOM 1497 N N . THR A 1 190 ? -9.567 26.923 3.828 1.00 23.95 196 THR A N 1
ATOM 1498 C CA . THR A 1 190 ? -10.957 26.853 3.409 1.00 23.24 196 THR A CA 1
ATOM 1499 C C . THR A 1 190 ? -11.161 25.639 2.480 1.00 21.10 196 THR A C 1
ATOM 1500 O O . THR A 1 190 ? -12.146 24.895 2.623 1.00 22.11 196 THR A O 1
ATOM 1504 N N . PHE A 1 191 ? -10.224 25.444 1.552 1.00 20.46 197 PHE A N 1
ATOM 1505 C CA . PHE A 1 191 ? -10.265 24.285 0.647 1.00 18.92 197 PHE A CA 1
ATOM 1506 C C . PHE A 1 191 ? -10.248 23.001 1.441 1.00 19.05 197 PHE A C 1
ATOM 1507 O O . PHE A 1 191 ? -11.018 22.110 1.146 1.00 18.22 197 PHE A O 1
ATOM 1515 N N . LEU A 1 192 ? -9.344 22.904 2.403 1.00 19.29 198 LEU A N 1
ATOM 1516 C CA . LEU A 1 192 ? -9.278 21.691 3.209 1.00 20.04 198 LEU A CA 1
ATOM 1517 C C . LEU A 1 192 ? -10.563 21.468 3.989 1.00 20.62 198 LEU A C 1
ATOM 1518 O O . LEU A 1 192 ? -11.005 20.355 4.088 1.00 20.68 198 LEU A O 1
ATOM 1523 N N . GLU A 1 193 ? -11.183 22.519 4.544 1.00 21.34 199 GLU A N 1
ATOM 1524 C CA A GLU A 1 193 ? -12.460 22.334 5.249 0.70 22.42 199 GLU A CA 1
ATOM 1525 C CA B GLU A 1 193 ? -12.448 22.345 5.252 0.30 21.97 199 GLU A CA 1
ATOM 1526 C C . GLU A 1 193 ? -13.550 21.886 4.291 1.00 21.35 199 GLU A C 1
ATOM 1527 O O . GLU A 1 193 ? -14.403 21.098 4.680 1.00 22.59 199 GLU A O 1
ATOM 1538 N N . GLN A 1 194 ? -13.524 22.355 3.040 1.00 19.63 200 GLN A N 1
ATOM 1539 C CA . GLN A 1 194 ? -14.505 21.907 2.077 1.00 19.45 200 GLN A CA 1
ATOM 1540 C C . GLN A 1 194 ? -14.370 20.383 1.903 1.00 18.82 200 GLN A C 1
ATOM 1541 O O . GLN A 1 194 ? -15.365 19.631 1.967 1.00 20.09 200 GLN A O 1
ATOM 1547 N N . LEU A 1 195 ? -13.114 19.930 1.732 1.00 18.19 201 LEU A N 1
ATOM 1548 C CA . LEU A 1 195 ? -12.891 18.488 1.548 1.00 17.43 201 LEU A CA 1
ATOM 1549 C C . LEU A 1 195 ? -13.228 17.700 2.812 1.00 18.58 201 LEU A C 1
ATOM 1550 O O . LEU A 1 195 ? -13.851 16.647 2.715 1.00 18.71 201 LEU A O 1
ATOM 1555 N N . ILE A 1 196 ? -12.813 18.215 3.970 1.00 18.61 202 ILE A N 1
ATOM 1556 C CA . ILE A 1 196 ? -13.067 17.518 5.241 1.00 19.87 202 ILE A CA 1
ATOM 1557 C C . ILE A 1 196 ? -14.569 17.419 5.479 1.00 20.46 202 ILE A C 1
ATOM 1558 O O . ILE A 1 196 ? -15.063 16.387 5.888 1.00 21.59 202 ILE A O 1
ATOM 1563 N N . GLY A 1 197 ? -15.319 18.506 5.234 1.00 21.14 203 GLY A N 1
ATOM 1564 C CA . GLY A 1 197 ? -16.751 18.483 5.450 1.00 22.25 203 GLY A CA 1
ATOM 1565 C C . GLY A 1 197 ? -17.438 17.422 4.612 1.00 22.27 203 GLY A C 1
ATOM 1566 O O . GLY A 1 197 ? -18.328 16.692 5.104 1.00 22.40 203 GLY A O 1
ATOM 1567 N N . GLU A 1 198 ? -17.024 17.279 3.347 1.00 20.73 204 GLU A N 1
ATOM 1568 C CA . GLU A 1 198 ? -17.615 16.238 2.523 1.00 20.32 204 GLU A CA 1
ATOM 1569 C C . GLU A 1 198 ? -17.172 14.843 2.975 1.00 20.00 204 GLU A C 1
ATOM 1570 O O . GLU A 1 198 ? -17.988 13.927 3.013 1.00 21.09 204 GLU A O 1
ATOM 1576 N N . MET A 1 199 ? -15.885 14.658 3.269 1.00 18.91 205 MET A N 1
ATOM 1577 C CA . MET A 1 199 ? -15.401 13.327 3.571 1.00 19.85 205 MET A CA 1
ATOM 1578 C C . MET A 1 199 ? -15.906 12.846 4.935 1.00 20.92 205 MET A C 1
ATOM 1579 O O . MET A 1 199 ? -16.118 11.651 5.127 1.00 21.40 205 MET A O 1
ATOM 1584 N N . GLU A 1 200 ? -16.187 13.770 5.862 1.00 21.94 206 GLU A N 1
ATOM 1585 C CA . GLU A 1 200 ? -16.777 13.361 7.154 1.00 23.63 206 GLU A CA 1
ATOM 1586 C C . GLU A 1 200 ? -18.103 12.647 6.884 1.00 24.49 206 GLU A C 1
ATOM 1587 O O . GLU A 1 200 ? -18.416 11.617 7.504 1.00 24.19 206 GLU A O 1
ATOM 1593 N N . ARG A 1 201 ? -18.925 13.226 6.007 1.00 24.71 207 ARG A N 1
ATOM 1594 C CA A ARG A 1 201 ? -20.225 12.644 5.708 0.70 26.52 207 ARG A CA 1
ATOM 1595 C CA B ARG A 1 201 ? -20.240 12.662 5.686 0.30 26.61 207 ARG A CA 1
ATOM 1596 C C . ARG A 1 201 ? -20.073 11.348 4.915 1.00 26.83 207 ARG A C 1
ATOM 1597 O O . ARG A 1 201 ? -20.768 10.386 5.175 1.00 29.46 207 ARG A O 1
ATOM 1612 N N . ILE A 1 202 ? -19.149 11.330 3.956 1.00 24.98 208 ILE A N 1
ATOM 1613 C CA . ILE A 1 202 ? -18.968 10.175 3.086 1.00 26.71 208 ILE A CA 1
ATOM 1614 C C . ILE A 1 202 ? -18.412 8.997 3.893 1.00 26.79 208 ILE A C 1
ATOM 1615 O O . ILE A 1 202 ? -18.879 7.879 3.749 1.00 28.86 208 ILE A O 1
ATOM 1620 N N . GLU A 1 203 ? -17.395 9.237 4.717 1.00 25.59 209 GLU A N 1
ATOM 1621 C CA . GLU A 1 203 ? -16.725 8.162 5.449 1.00 27.30 209 GLU A CA 1
ATOM 1622 C C . GLU A 1 203 ? -17.525 7.778 6.699 1.00 31.60 209 GLU A C 1
ATOM 1623 O O . GLU A 1 203 ? -17.451 6.635 7.133 1.00 34.49 209 GLU A O 1
ATOM 1629 N N . GLY A 1 204 ? -18.253 8.743 7.273 1.00 34.07 210 GLY A N 1
ATOM 1630 C CA . GLY A 1 204 ? -18.900 8.608 8.596 1.00 38.35 210 GLY A CA 1
ATOM 1631 C C . GLY A 1 204 ? -20.368 8.254 8.457 1.00 41.63 210 GLY A C 1
ATOM 1632 O O . GLY A 1 204 ? -20.800 7.899 7.361 1.00 49.72 210 GLY A O 1
ATOM 1633 N N . VAL A 1 221 ? -9.297 5.706 12.004 1.00 54.74 227 VAL A N 1
ATOM 1634 C CA . VAL A 1 221 ? -9.660 4.369 11.524 1.00 53.71 227 VAL A CA 1
ATOM 1635 C C . VAL A 1 221 ? -11.048 4.433 10.876 1.00 51.11 227 VAL A C 1
ATOM 1636 O O . VAL A 1 221 ? -11.306 3.759 9.863 1.00 50.75 227 VAL A O 1
ATOM 1640 N N . LYS A 1 222 ? -11.937 5.241 11.462 1.00 47.74 228 LYS A N 1
ATOM 1641 C CA . LYS A 1 222 ? -13.302 5.358 10.972 1.00 45.96 228 LYS A CA 1
ATOM 1642 C C . LYS A 1 222 ? -13.360 6.390 9.839 1.00 39.16 228 LYS A C 1
ATOM 1643 O O . LYS A 1 222 ? -14.143 6.217 8.870 1.00 37.66 228 LYS A O 1
ATOM 1649 N N . LEU A 1 223 ? -12.545 7.452 9.953 1.00 32.34 229 LEU A N 1
ATOM 1650 C CA . LEU A 1 223 ? -12.471 8.487 8.940 1.00 27.80 229 LEU A CA 1
ATOM 1651 C C . LEU A 1 223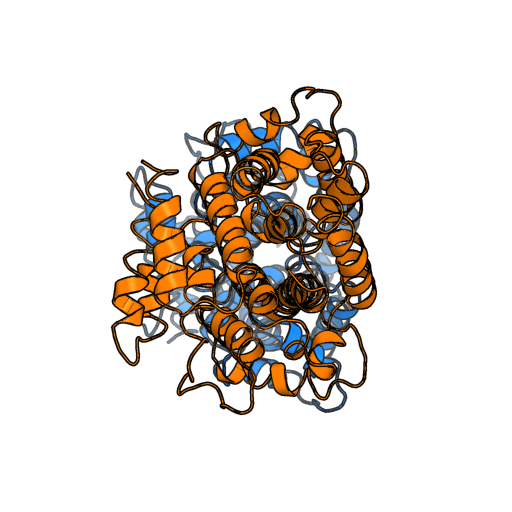 ? -11.024 8.624 8.477 1.00 24.20 229 LEU A C 1
ATOM 1652 O O . LEU A 1 223 ? -10.361 9.615 8.744 1.00 23.24 229 LEU A O 1
ATOM 1657 N N . PRO A 1 224 ? -10.466 7.604 7.794 1.00 22.07 230 PRO A N 1
ATOM 1658 C CA . PRO A 1 224 ? -9.067 7.652 7.389 1.00 21.00 230 PRO A CA 1
ATOM 1659 C C . PRO A 1 224 ? -8.678 8.805 6.454 1.00 19.34 230 PRO A C 1
ATOM 1660 O O . PRO A 1 224 ? -7.643 9.393 6.659 1.00 18.98 230 PRO A O 1
ATOM 1664 N N . PHE A 1 225 ? -9.498 9.120 5.456 1.00 18.77 231 PHE A N 1
ATOM 1665 C CA . PHE A 1 225 ? -9.149 10.258 4.591 1.00 17.71 231 PHE A CA 1
ATOM 1666 C C . PHE A 1 225 ? -9.246 11.565 5.367 1.00 18.27 231 PHE A C 1
ATOM 1667 O O . PHE A 1 225 ? -8.411 12.438 5.215 1.00 17.98 231 PHE A O 1
ATOM 1675 N N . CYS A 1 226 ? -10.284 11.704 6.182 1.00 18.99 232 CYS A N 1
ATOM 1676 C CA A CYS A 1 226 ? -10.428 12.914 6.997 0.80 19.52 232 CYS A CA 1
ATOM 1677 C CA B CYS A 1 226 ? -10.432 12.898 6.995 0.20 19.61 232 CYS A CA 1
ATOM 1678 C C . CYS A 1 226 ? -9.193 13.114 7.876 1.00 19.89 232 CYS A C 1
ATOM 1679 O O . CYS A 1 226 ? -8.694 14.229 8.017 1.00 19.84 232 CYS A O 1
ATOM 1684 N N . SER A 1 227 ? -8.698 12.020 8.460 1.00 20.34 233 SER A N 1
ATOM 1685 C CA A SER A 1 227 ? -7.514 12.087 9.318 0.33 21.49 233 SER A CA 1
ATOM 1686 C CA B SER A 1 227 ? -7.514 12.076 9.312 0.34 20.56 233 SER A CA 1
ATOM 1687 C CA C SER A 1 227 ? -7.509 12.077 9.313 0.33 21.12 233 SER A CA 1
ATOM 1688 C C . SER A 1 227 ? -6.294 12.577 8.520 1.00 20.88 233 SER A C 1
ATOM 1689 O O . SER A 1 227 ? -5.526 13.424 8.997 1.00 21.22 233 SER A O 1
ATOM 1696 N N . ARG A 1 228 ? -6.120 12.097 7.272 1.00 19.49 234 ARG A N 1
ATOM 1697 C CA A ARG A 1 228 ? -5.011 12.537 6.447 0.60 20.66 234 ARG A CA 1
ATOM 1698 C CA B ARG A 1 228 ? -4.986 12.542 6.470 0.40 19.42 234 ARG A CA 1
ATOM 1699 C C . ARG A 1 228 ? -5.166 14.010 6.054 1.00 18.66 234 ARG A C 1
ATOM 1700 O O . ARG A 1 228 ? -4.205 14.744 5.970 1.00 18.80 234 ARG A O 1
ATOM 1715 N N . LEU A 1 229 ? -6.400 14.450 5.762 1.00 17.98 235 LEU A N 1
ATOM 1716 C CA . LEU A 1 229 ? -6.621 15.850 5.412 1.00 18.01 235 LEU A CA 1
ATOM 1717 C C . LEU A 1 229 ? -6.283 16.768 6.597 1.00 19.45 235 LEU A C 1
ATOM 1718 O O . LEU A 1 229 ? -5.761 17.839 6.392 1.00 19.00 235 LEU A O 1
ATOM 1723 N N . LYS A 1 230 ? -6.596 16.302 7.807 1.00 20.24 236 LYS A N 1
ATOM 1724 C CA A LYS A 1 230 ? -6.268 17.098 8.985 0.60 21.73 236 LYS A CA 1
ATOM 1725 C CA B LYS A 1 230 ? -6.273 17.084 9.000 0.40 21.78 236 LYS A CA 1
ATOM 1726 C C . LYS A 1 230 ? -4.747 17.170 9.138 1.00 22.22 236 LYS A C 1
ATOM 1727 O O . LYS A 1 230 ? -4.231 18.228 9.516 1.00 21.69 236 LYS A O 1
ATOM 1738 N N . LYS A 1 231 ? -4.032 16.078 8.816 1.00 22.00 237 LYS A N 1
ATOM 1739 C CA A LYS A 1 231 ? -2.574 16.087 8.876 0.50 22.93 237 LYS A CA 1
ATOM 1740 C CA B LYS A 1 231 ? -2.573 16.087 8.875 0.50 22.71 237 LYS A CA 1
ATOM 1741 C C . LYS A 1 231 ? -2.017 17.080 7.847 1.00 23.05 237 LYS A C 1
ATOM 1742 O O . LYS A 1 231 ? -1.049 17.784 8.104 1.00 22.66 237 LYS A O 1
ATOM 1753 N N . ILE A 1 232 ? -2.634 17.137 6.662 1.00 20.88 238 ILE A N 1
ATOM 1754 C CA . ILE A 1 232 ? -2.224 18.111 5.660 1.00 20.90 238 ILE A CA 1
ATOM 1755 C C . ILE A 1 232 ? -2.317 19.527 6.221 1.00 21.93 238 ILE A C 1
ATOM 1756 O O . ILE A 1 232 ? -1.434 20.341 6.026 1.00 20.54 238 ILE A O 1
ATOM 1761 N N . LYS A 1 233 ? -3.442 19.835 6.865 1.00 21.94 239 LYS A N 1
ATOM 1762 C CA . LYS A 1 233 ? -3.652 21.165 7.427 1.00 24.13 239 LYS A CA 1
ATOM 1763 C C . LYS A 1 233 ? -2.517 21.469 8.410 1.00 24.42 239 LYS A C 1
ATOM 1764 O O . LYS A 1 233 ? -1.966 22.565 8.365 1.00 25.15 239 LYS A O 1
ATOM 1770 N N . GLU A 1 234 ? -2.159 20.488 9.245 1.00 24.89 240 GLU A N 1
ATOM 1771 C CA . GLU A 1 234 ? -1.085 20.650 10.250 1.00 28.12 240 GLU A CA 1
ATOM 1772 C C . GLU A 1 234 ? 0.245 20.920 9.540 1.00 27.14 240 GLU A C 1
ATOM 1773 O O . GLU A 1 234 ? 0.969 21.806 9.922 1.00 27.81 240 GLU A O 1
ATOM 1779 N N . PHE A 1 235 ? 0.550 20.140 8.496 1.00 24.78 241 PHE A N 1
ATOM 1780 C CA . PHE A 1 235 ? 1.798 20.302 7.764 1.00 23.91 241 PHE A CA 1
ATOM 1781 C C . PHE A 1 235 ? 1.882 21.677 7.114 1.00 24.82 241 PHE A C 1
ATOM 1782 O O . PHE A 1 235 ? 2.956 22.295 7.080 1.00 25.35 241 PHE A O 1
ATOM 1790 N N . LEU A 1 236 ? 0.780 22.170 6.543 1.00 24.18 242 LEU A N 1
ATOM 1791 C CA . LEU A 1 236 ? 0.825 23.453 5.864 1.00 24.26 242 LEU A CA 1
ATOM 1792 C C . LEU A 1 236 ? 1.028 24.584 6.876 1.00 26.69 242 LEU A C 1
ATOM 1793 O O . LEU A 1 236 ? 1.585 25.600 6.503 1.00 26.78 242 LEU A O 1
ATOM 1798 N N . ALA A 1 237 ? 0.575 24.366 8.112 1.00 27.29 243 ALA A N 1
ATOM 1799 C CA . ALA A 1 237 ? 0.722 25.367 9.198 1.00 28.86 243 ALA A CA 1
ATOM 1800 C C . ALA A 1 237 ? 2.145 25.328 9.764 1.00 30.42 243 ALA A C 1
ATOM 1801 O O . ALA A 1 237 ? 2.575 26.310 10.408 1.00 33.19 243 ALA A O 1
ATOM 1803 N N . SER A 1 238 ? 2.858 24.213 9.559 1.00 29.45 244 SER A N 1
ATOM 1804 C CA . SER A 1 238 ? 4.271 24.076 9.980 1.00 30.41 244 SER A CA 1
ATOM 1805 C C . SER A 1 238 ? 5.195 24.699 8.932 1.00 30.24 244 SER A C 1
ATOM 1806 O O . SER A 1 238 ? 4.742 25.106 7.874 1.00 29.80 244 SER A O 1
ATOM 1809 N N . SER A 1 239 ? 6.462 24.862 9.313 1.00 30.65 245 SER A N 1
ATOM 1810 C CA . SER A 1 239 ? 7.491 25.425 8.459 1.00 30.04 245 SER A CA 1
ATOM 1811 C C . SER A 1 239 ? 8.556 24.359 8.201 1.00 28.05 245 SER A C 1
ATOM 1812 O O . SER A 1 239 ? 8.757 23.524 9.035 1.00 27.94 245 SER A O 1
ATOM 1815 N N . ASN A 1 240 ? 9.198 24.417 7.027 1.00 26.20 246 ASN A N 1
ATOM 1816 C CA . ASN A 1 240 ? 10.439 23.670 6.773 1.00 25.13 246 ASN A CA 1
ATOM 1817 C C . ASN A 1 240 ? 10.180 22.166 6.777 1.00 24.77 246 ASN A C 1
ATOM 1818 O O . ASN A 1 240 ? 11.024 21.411 7.222 1.00 25.34 246 ASN A O 1
ATOM 1823 N N . VAL A 1 241 ? 9.018 21.746 6.262 1.00 24.86 247 VAL A N 1
ATOM 1824 C CA . VAL A 1 241 ? 8.633 20.345 6.375 1.00 25.01 247 VAL A CA 1
ATOM 1825 C C . VAL A 1 241 ? 9.472 19.523 5.398 1.00 25.28 247 VAL A C 1
ATOM 1826 O O . VAL A 1 241 ? 9.420 19.756 4.186 1.00 27.75 247 VAL A O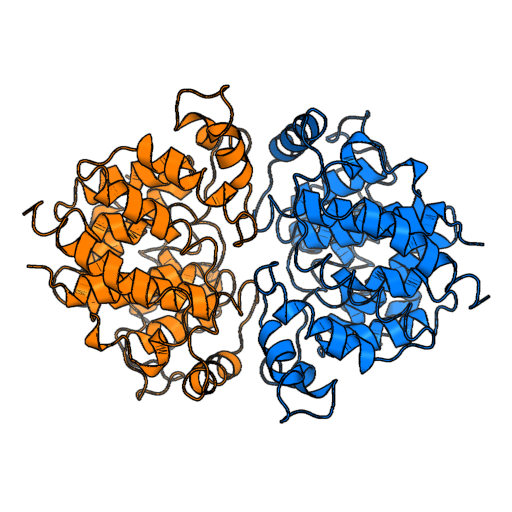 1
ATOM 1830 N N . PRO A 1 242 ? 10.270 18.554 5.885 1.00 27.68 248 PRO A N 1
ATOM 1831 C CA . PRO A 1 242 ? 11.079 17.722 4.995 1.00 27.84 248 PRO A CA 1
ATOM 1832 C C . PRO A 1 242 ? 10.171 16.783 4.186 1.00 27.11 248 PRO A C 1
ATOM 1833 O O . PRO A 1 242 ? 9.143 16.306 4.715 1.00 25.90 248 PRO A O 1
ATOM 1837 N N . LYS A 1 243 ? 10.594 16.496 2.957 1.00 26.63 249 LYS A N 1
ATOM 1838 C CA . LYS A 1 243 ? 9.891 15.543 2.098 1.00 26.64 249 LYS A CA 1
ATOM 1839 C C . LYS A 1 243 ? 9.755 14.210 2.838 1.00 26.89 249 LYS A C 1
ATOM 1840 O O . LYS A 1 243 ? 8.728 13.518 2.711 1.00 25.07 249 LYS A O 1
ATOM 1846 N N . ALA A 1 244 ? 10.751 13.820 3.639 1.00 24.50 250 ALA A N 1
ATOM 1847 C CA . ALA A 1 244 ? 10.695 12.533 4.343 1.00 25.16 250 ALA A CA 1
ATOM 1848 C C . ALA A 1 244 ? 9.513 12.447 5.315 1.00 25.51 250 ALA A C 1
ATOM 1849 O O . ALA A 1 244 ? 8.939 11.391 5.469 1.00 24.89 250 ALA A O 1
ATOM 1851 N N . ASP A 1 245 ? 9.124 13.571 5.939 1.00 25.11 251 ASP A N 1
ATOM 1852 C CA . ASP A 1 245 ? 7.979 13.582 6.844 1.00 26.29 251 ASP A CA 1
ATOM 1853 C C . ASP A 1 245 ? 6.674 13.434 6.054 1.00 24.34 251 ASP A C 1
ATOM 1854 O O . ASP A 1 245 ? 5.730 12.783 6.499 1.00 25.18 251 ASP A O 1
ATOM 1859 N N . ILE A 1 246 ? 6.608 14.075 4.890 1.00 22.81 252 ILE A N 1
ATOM 1860 C CA . ILE A 1 246 ? 5.434 13.899 4.014 1.00 22.88 252 ILE A CA 1
ATOM 1861 C C . ILE A 1 246 ? 5.307 12.420 3.627 1.00 22.11 252 ILE A C 1
ATOM 1862 O O . ILE A 1 246 ? 4.207 11.838 3.696 1.00 22.87 252 ILE A O 1
ATOM 1867 N N . VAL A 1 247 ? 6.399 11.823 3.152 1.00 21.95 253 VAL A N 1
ATOM 1868 C CA . VAL A 1 247 ? 6.372 10.424 2.729 1.00 21.75 253 VAL A CA 1
ATOM 1869 C C . VAL A 1 247 ? 5.967 9.553 3.923 1.00 22.57 253 VAL A C 1
ATOM 1870 O O . VAL A 1 247 ? 5.132 8.636 3.794 1.00 21.90 253 VAL A O 1
ATOM 1874 N N . ASP A 1 248 ? 6.531 9.834 5.095 1.00 23.88 254 ASP A N 1
ATOM 1875 C CA . ASP A 1 248 ? 6.300 8.973 6.252 1.00 26.14 254 ASP A CA 1
ATOM 1876 C C . ASP A 1 248 ? 4.846 9.055 6.731 1.00 26.07 254 ASP A C 1
ATOM 1877 O O . ASP A 1 248 ? 4.252 8.019 7.106 1.00 28.10 254 ASP A O 1
ATOM 1882 N N . GLU A 1 249 ? 4.247 10.250 6.740 1.00 25.56 255 GLU A N 1
ATOM 1883 C CA . GLU A 1 249 ? 2.964 10.467 7.393 1.00 25.63 255 GLU A CA 1
ATOM 1884 C C . GLU A 1 249 ? 1.803 10.406 6.397 1.00 24.50 255 GLU A C 1
ATOM 1885 O O . GLU A 1 249 ? 0.717 9.944 6.766 1.00 26.74 255 GLU A O 1
ATOM 1891 N N . LEU A 1 250 ? 2.001 10.882 5.162 1.00 21.45 256 LEU A N 1
ATOM 1892 C CA . LEU A 1 250 ? 0.929 10.856 4.169 1.00 20.45 256 LEU A CA 1
ATOM 1893 C C . LEU A 1 250 ? 1.109 9.668 3.225 1.00 21.36 256 LEU A C 1
ATOM 1894 O O . LEU A 1 250 ? 0.106 9.094 2.801 1.00 20.81 256 LEU A O 1
ATOM 1899 N N . GLY A 1 251 ? 2.352 9.370 2.860 1.00 20.80 257 GLY A N 1
ATOM 1900 C CA . GLY A 1 251 ? 2.639 8.212 1.988 1.00 20.02 257 GLY A CA 1
ATOM 1901 C C . GLY A 1 251 ? 2.994 8.636 0.583 1.00 18.55 257 GLY A C 1
ATOM 1902 O O . GLY A 1 251 ? 2.828 9.796 0.177 1.00 19.31 257 GLY A O 1
ATOM 1903 N N . HIS A 1 252 ? 3.524 7.683 -0.189 1.00 17.17 258 HIS A N 1
ATOM 1904 C CA . HIS A 1 252 ? 3.746 7.876 -1.601 1.00 17.04 258 HIS A CA 1
ATOM 1905 C C . HIS A 1 252 ? 3.469 6.578 -2.367 1.00 17.61 258 HIS A C 1
ATOM 1906 O O . HIS A 1 252 ? 4.155 6.279 -3.336 1.00 18.58 258 HIS A O 1
ATOM 1913 N N . GLY A 1 253 ? 2.447 5.849 -1.941 1.00 18.35 259 GLY A N 1
ATOM 1914 C CA . GLY A 1 253 ? 2.223 4.529 -2.411 1.00 18.49 259 GLY A CA 1
ATOM 1915 C C . GLY A 1 253 ? 1.058 4.433 -3.379 1.00 17.54 259 GLY A C 1
ATOM 1916 O O . GLY A 1 253 ? 0.344 5.390 -3.697 1.00 17.78 259 GLY A O 1
ATOM 1917 N N . ILE A 1 254 ? 0.849 3.208 -3.860 1.00 17.10 260 ILE A N 1
ATOM 1918 C CA A ILE A 1 254 ? -0.250 2.892 -4.748 0.70 17.07 260 ILE A CA 1
ATOM 1919 C CA B ILE A 1 254 ? -0.243 2.842 -4.736 0.30 16.92 260 ILE A CA 1
ATOM 1920 C C . ILE A 1 254 ? -1.592 2.915 -4.003 1.00 16.52 260 ILE A C 1
ATOM 1921 O O . ILE A 1 254 ? -2.623 3.102 -4.638 1.00 15.91 260 ILE A O 1
ATOM 1930 N N . ALA A 1 255 ? -1.601 2.734 -2.671 1.00 15.45 261 ALA A N 1
ATOM 1931 C CA . ALA A 1 255 ? -2.856 2.837 -1.932 1.00 15.46 261 ALA A CA 1
ATOM 1932 C C . ALA A 1 255 ? -3.444 4.232 -2.111 1.00 14.95 261 ALA A C 1
ATOM 1933 O O . ALA A 1 255 ? -2.726 5.213 -2.013 1.00 15.31 261 ALA A O 1
ATOM 1935 N N . ALA A 1 256 ? -4.749 4.316 -2.344 1.00 14.31 262 ALA A N 1
ATOM 1936 C CA . ALA A 1 256 ? -5.414 5.639 -2.442 1.00 14.29 262 ALA A CA 1
ATOM 1937 C C . ALA A 1 256 ? -5.152 6.474 -1.192 1.00 14.36 262 ALA A C 1
ATOM 1938 O O . ALA A 1 256 ? -4.904 7.679 -1.293 1.00 14.37 262 ALA A O 1
ATOM 1940 N N . LEU A 1 257 ? -5.166 5.847 -0.013 1.00 14.51 263 LEU A N 1
ATOM 1941 C CA . LEU A 1 257 ? -4.976 6.588 1.229 1.00 16.13 263 LEU A CA 1
ATOM 1942 C C . LEU A 1 257 ? -3.561 7.173 1.314 1.00 16.27 263 LEU A C 1
ATOM 1943 O O . LEU A 1 257 ? -3.390 8.194 1.999 1.00 17.32 263 LEU A O 1
ATOM 1948 N N A GLU A 1 258 ? -2.589 6.562 0.619 0.50 16.88 264 GLU A N 1
ATOM 1949 N N B GLU A 1 258 ? -2.589 6.562 0.619 0.50 16.88 264 GLU A N 1
ATOM 1950 C CA A GLU A 1 258 ? -1.175 6.971 0.634 0.50 17.94 264 GLU A CA 1
ATOM 1951 C CA B GLU A 1 258 ? -1.175 6.971 0.634 0.50 17.94 264 GLU A CA 1
ATOM 1952 C C A GLU A 1 258 ? -0.767 7.755 -0.621 0.50 17.32 264 GLU A C 1
ATOM 1953 C C B GLU A 1 258 ? -0.767 7.755 -0.621 0.50 17.32 264 GLU A C 1
ATOM 1954 O O A GLU A 1 258 ? 0.432 7.944 -0.857 0.50 17.61 264 GLU A O 1
ATOM 1955 O O B GLU A 1 258 ? 0.432 7.944 -0.857 0.50 17.61 264 GLU A O 1
ATOM 1966 N N A SER A 1 259 ? -1.729 8.158 -1.454 0.50 15.45 265 SER A N 1
ATOM 1967 N N B SER A 1 259 ? -1.729 8.158 -1.454 0.50 15.45 265 SER A N 1
ATOM 1968 C CA A SER A 1 259 ? -1.412 8.943 -2.643 0.50 14.92 265 SER A CA 1
ATOM 1969 C CA B SER A 1 259 ? -1.412 8.943 -2.643 0.50 14.92 265 SER A CA 1
ATOM 1970 C C A SER A 1 259 ? -2.381 10.110 -2.877 0.50 14.66 265 SER A C 1
ATOM 1971 C C B SER A 1 259 ? -2.381 10.110 -2.877 0.50 14.66 265 SER A C 1
ATOM 1972 O O A SER A 1 259 ? -1.951 11.140 -3.370 0.50 14.26 265 SER A O 1
ATOM 1973 O O B SER A 1 259 ? -1.951 11.140 -3.370 0.50 14.26 265 SER A O 1
ATOM 1978 N N . VAL A 1 260 ? -3.685 9.936 -2.645 1.00 13.82 266 VAL A N 1
ATOM 1979 C CA . VAL A 1 260 ? -4.614 11.031 -2.935 1.00 13.46 266 VAL A CA 1
ATOM 1980 C C . VAL A 1 260 ? -4.330 12.204 -1.991 1.00 13.80 266 VAL A C 1
ATOM 1981 O O . VAL A 1 260 ? -4.179 13.323 -2.446 1.00 14.28 266 VAL A O 1
ATOM 1985 N N . PRO A 1 261 ? -4.277 12.030 -0.660 1.00 14.16 267 PRO A N 1
ATOM 1986 C CA . PRO A 1 261 ? -3.897 13.150 0.193 1.00 14.03 267 PRO A CA 1
ATOM 1987 C C . PRO A 1 261 ? -2.525 13.718 -0.155 1.00 14.18 267 PRO A C 1
ATOM 1988 O O . PRO A 1 261 ? -2.343 14.945 -0.115 1.00 14.50 267 PRO A O 1
ATOM 1992 N N . THR A 1 262 ? -1.572 12.863 -0.527 1.00 13.86 268 THR A N 1
ATOM 1993 C CA . THR A 1 262 ? -0.249 13.377 -0.860 1.00 14.17 268 THR A CA 1
ATOM 1994 C C . THR A 1 262 ? -0.308 14.278 -2.091 1.00 14.08 268 THR A C 1
ATOM 1995 O O . THR A 1 262 ? 0.353 15.297 -2.140 1.00 14.65 268 THR A O 1
ATOM 1999 N N . ALA A 1 263 ? -1.110 13.907 -3.079 1.00 12.93 269 ALA A N 1
ATOM 2000 C CA . ALA A 1 263 ? -1.285 14.756 -4.272 1.00 12.86 269 ALA A CA 1
ATOM 2001 C C . ALA A 1 263 ? -1.919 16.096 -3.887 1.00 13.59 269 ALA A C 1
ATOM 2002 O O . ALA A 1 263 ? -1.520 17.138 -4.416 1.00 13.81 269 ALA A O 1
ATOM 2004 N N . ILE A 1 264 ? -2.916 16.056 -2.998 1.00 13.64 270 ILE A N 1
ATOM 2005 C CA . ILE A 1 264 ? -3.562 17.293 -2.544 1.00 14.30 270 ILE A CA 1
ATOM 2006 C C . ILE A 1 264 ? -2.525 18.164 -1.819 1.00 14.70 270 ILE A C 1
ATOM 2007 O O . ILE A 1 264 ? -2.480 19.401 -2.031 1.00 15.02 270 ILE A O 1
ATOM 2012 N N . TYR A 1 265 ? -1.732 17.553 -0.935 1.00 14.71 271 TYR A N 1
ATOM 2013 C CA . TYR A 1 265 ? -0.687 18.293 -0.236 1.00 15.67 271 TYR A CA 1
ATOM 2014 C C . TYR A 1 265 ? 0.264 18.953 -1.246 1.00 15.79 271 TYR A C 1
ATOM 2015 O O . TYR A 1 265 ? 0.636 20.143 -1.120 1.00 16.19 271 TYR A O 1
ATOM 2024 N N . SER A 1 266 ? 0.656 18.194 -2.281 1.00 15.23 272 SER A N 1
ATOM 2025 C CA A SER A 1 266 ? 1.604 18.703 -3.258 0.60 15.42 272 SER A CA 1
ATOM 2026 C CA B SER A 1 266 ? 1.596 18.695 -3.257 0.40 15.38 272 SER A CA 1
ATOM 2027 C C . SER A 1 266 ? 1.028 19.948 -3.935 1.00 15.62 272 SER A C 1
ATOM 2028 O O . SER A 1 266 ? 1.721 20.972 -4.091 1.00 16.27 272 SER A O 1
ATOM 2033 N N . PHE A 1 267 ? -0.237 19.878 -4.372 1.00 15.09 273 PHE A N 1
ATOM 2034 C CA . PHE A 1 267 ? -0.914 21.027 -4.962 1.00 15.11 273 PHE A CA 1
ATOM 2035 C C . PHE A 1 267 ? -0.906 22.227 -3.999 1.00 15.20 273 PHE A C 1
ATOM 2036 O O . PHE A 1 267 ? -0.517 23.331 -4.388 1.00 15.98 273 PHE A O 1
ATOM 2044 N N . LEU A 1 268 ? -1.313 22.003 -2.752 1.00 15.48 274 LEU A N 1
ATOM 2045 C CA . LEU A 1 268 ? -1.465 23.139 -1.829 1.00 16.41 274 LEU A CA 1
ATOM 2046 C C . LEU A 1 268 ? -0.082 23.715 -1.484 1.00 16.69 274 LEU A C 1
ATOM 2047 O O . LEU A 1 268 ? 0.090 24.939 -1.433 1.00 18.18 274 LEU A O 1
ATOM 2052 N N . HIS A 1 269 ? 0.908 22.845 -1.279 1.00 16.98 275 HIS A N 1
ATOM 2053 C CA . HIS A 1 269 ? 2.277 23.297 -0.979 1.00 18.28 275 HIS A CA 1
ATOM 2054 C C . HIS A 1 269 ? 2.806 24.208 -2.076 1.00 18.71 275 HIS A C 1
ATOM 2055 O O . HIS A 1 269 ? 3.470 25.244 -1.787 1.00 18.67 275 HIS A O 1
ATOM 2062 N N . CYS A 1 270 ? 2.528 23.856 -3.327 1.00 17.97 276 CYS A N 1
ATOM 2063 C CA . CYS A 1 270 ? 3.139 24.502 -4.482 1.00 18.19 276 CYS A CA 1
ATOM 2064 C C . CYS A 1 270 ? 2.381 25.759 -4.921 1.00 19.26 276 CYS A C 1
ATOM 2065 O O . CYS A 1 270 ? 2.772 26.396 -5.891 1.00 19.92 276 CYS A O 1
ATOM 2068 N N . MET A 1 271 ? 1.352 26.152 -4.159 1.00 19.04 277 MET A N 1
ATOM 2069 C CA A MET A 1 271 ? 0.732 27.466 -4.332 0.50 20.06 277 MET A CA 1
ATOM 2070 C CA B MET A 1 271 ? 0.740 27.462 -4.355 0.50 20.55 277 MET A CA 1
ATOM 2071 C C . MET A 1 271 ? 1.717 28.559 -3.921 1.00 21.01 277 MET A C 1
ATOM 2072 O O . MET A 1 271 ? 1.553 29.711 -4.326 1.00 22.56 277 MET A O 1
ATOM 2081 N N . GLU A 1 272 ? 2.711 28.186 -3.105 1.00 21.85 278 GLU A N 1
ATOM 2082 C CA A GLU A 1 272 ? 3.769 29.106 -2.659 0.60 24.01 278 GLU A CA 1
ATOM 2083 C CA B GLU A 1 272 ? 3.765 29.110 -2.661 0.40 23.69 278 GLU A CA 1
ATOM 2084 C C . GLU A 1 272 ? 5.118 28.650 -3.219 1.00 23.55 278 GLU A C 1
ATOM 2085 O O . GLU A 1 272 ? 5.251 27.571 -3.751 1.00 21.91 278 GLU A O 1
ATOM 2096 N N . SER A 1 273 ? 6.111 29.537 -3.150 1.00 23.64 279 SER A N 1
ATOM 2097 C CA A SER A 1 273 ? 7.427 29.204 -3.669 0.50 24.10 279 SER A CA 1
ATOM 2098 C CA B SER A 1 273 ? 7.427 29.207 -3.670 0.50 23.94 279 SER A CA 1
ATOM 2099 C C 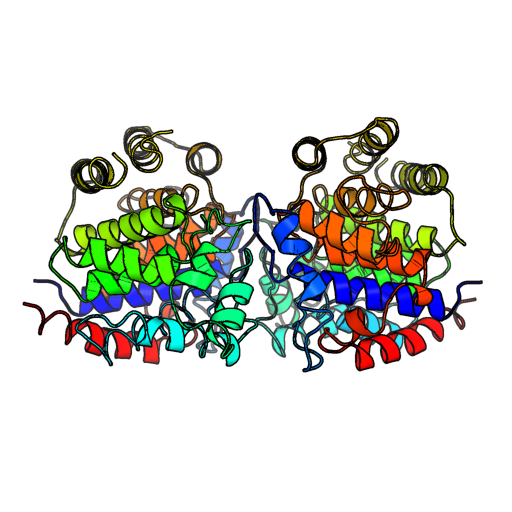. SER A 1 273 ? 8.006 28.067 -2.829 1.00 24.12 279 SER A C 1
ATOM 2100 O O . SER A 1 273 ? 7.688 27.933 -1.639 1.00 24.39 279 SER A O 1
ATOM 2105 N N . ASP A 1 274 ? 8.846 27.245 -3.457 1.00 24.01 280 ASP A N 1
ATOM 2106 C CA . ASP A 1 274 ? 9.593 26.209 -2.766 1.00 25.42 280 ASP A CA 1
ATOM 2107 C C . ASP A 1 274 ? 11.060 26.555 -2.942 1.00 24.83 280 ASP A C 1
ATOM 2108 O O . ASP A 1 274 ? 11.523 26.735 -4.068 1.00 23.80 280 ASP A O 1
ATOM 2113 N N . PRO A 1 275 ? 11.849 26.730 -1.858 1.00 26.57 281 PRO A N 1
ATOM 2114 C CA . PRO A 1 275 ? 13.248 27.117 -2.010 1.00 25.77 281 PRO A CA 1
ATOM 2115 C C . PRO A 1 275 ? 14.094 26.133 -2.830 1.00 23.83 281 PRO A C 1
ATOM 2116 O O . PRO A 1 275 ? 15.101 26.554 -3.363 1.00 22.31 281 PRO A O 1
ATOM 2120 N N . ASP A 1 276 ? 13.680 24.865 -2.949 1.00 23.03 282 ASP A N 1
ATOM 2121 C CA . ASP A 1 276 ? 14.503 23.904 -3.684 1.00 23.93 282 ASP A CA 1
ATOM 2122 C C . ASP A 1 276 ? 14.172 23.881 -5.175 1.00 24.00 282 ASP A C 1
ATOM 2123 O O . ASP A 1 276 ? 14.956 23.320 -5.933 1.00 25.24 282 ASP A O 1
ATOM 2128 N N . ILE A 1 277 ? 13.035 24.458 -5.594 1.00 21.57 283 ILE A N 1
ATOM 2129 C CA . ILE A 1 277 ? 12.632 24.400 -7.001 1.00 21.20 283 ILE A CA 1
ATOM 2130 C C . ILE A 1 277 ? 12.867 25.763 -7.633 1.00 21.64 283 ILE A C 1
ATOM 2131 O O . ILE A 1 277 ? 12.279 26.749 -7.210 1.00 21.96 283 ILE A O 1
ATOM 2136 N N . PRO A 1 278 ? 13.727 25.852 -8.670 1.00 21.90 284 PRO A N 1
ATOM 2137 C CA . PRO A 1 278 ? 14.039 27.138 -9.268 1.00 22.46 284 PRO A CA 1
ATOM 2138 C C . PRO A 1 278 ? 12.798 27.969 -9.597 1.00 22.80 284 PRO A C 1
ATOM 2139 O O . PRO A 1 278 ? 11.768 27.438 -10.021 1.00 22.27 284 PRO A O 1
ATOM 2143 N N . ASP A 1 279 ? 12.928 29.273 -9.415 1.00 23.30 285 ASP A N 1
ATOM 2144 C CA A ASP A 1 279 ? 11.828 30.207 -9.495 0.70 23.17 285 ASP A CA 1
ATOM 2145 C CA B ASP A 1 279 ? 11.833 30.221 -9.488 0.30 23.85 285 ASP A CA 1
ATOM 2146 C C . ASP A 1 279 ? 11.277 30.334 -10.919 1.00 23.67 285 ASP A C 1
ATOM 2147 O O . ASP A 1 279 ? 10.139 30.794 -11.101 1.00 24.01 285 ASP A O 1
ATOM 2156 N N . LEU A 1 280 ? 12.055 29.890 -11.908 1.00 24.37 286 LEU A N 1
ATOM 2157 C CA . LEU A 1 280 ? 11.564 30.039 -13.275 1.00 26.07 286 LEU A CA 1
ATOM 2158 C C . LEU A 1 280 ? 10.393 29.087 -13.541 1.00 24.57 286 LEU A C 1
ATOM 2159 O O . LEU A 1 280 ? 9.668 29.293 -14.497 1.00 25.11 286 LEU A O 1
ATOM 2164 N N . TYR A 1 281 ? 10.198 28.085 -12.672 1.00 21.88 287 TYR A N 1
ATOM 2165 C CA . TYR A 1 281 ? 9.049 27.184 -12.831 1.00 21.48 287 TYR A CA 1
ATOM 2166 C C . TYR A 1 281 ? 7.795 27.829 -12.230 1.00 21.70 287 TYR A C 1
ATOM 2167 O O . TYR A 1 281 ? 7.806 28.348 -11.094 1.00 22.43 287 TYR A O 1
ATOM 2176 N N . ASN A 1 282 ? 6.687 27.768 -12.977 1.00 19.83 288 ASN A N 1
ATOM 2177 C CA . ASN A 1 282 ? 5.417 28.286 -12.511 1.00 19.38 288 ASN A CA 1
ATOM 2178 C C . ASN A 1 282 ? 4.797 27.308 -11.502 1.00 19.09 288 ASN A C 1
ATOM 2179 O O . ASN A 1 282 ? 5.362 26.281 -11.204 1.00 18.00 288 ASN A O 1
ATOM 2184 N N . ASN A 1 283 ? 3.624 27.660 -10.946 1.00 19.12 289 ASN A N 1
ATOM 2185 C CA . ASN A 1 283 ? 3.030 26.830 -9.896 1.00 19.76 289 ASN A CA 1
ATOM 2186 C C . ASN A 1 283 ? 2.719 25.425 -10.392 1.00 18.40 289 ASN A C 1
ATOM 2187 O O . ASN A 1 283 ? 2.942 24.450 -9.663 1.00 17.93 289 ASN A O 1
ATOM 2192 N N . LEU A 1 284 ? 2.166 25.307 -11.604 1.00 18.81 290 LEU A N 1
ATOM 2193 C CA . LEU A 1 284 ? 1.835 23.988 -12.100 1.00 18.97 290 LEU A CA 1
ATOM 2194 C C . LEU A 1 284 ? 3.099 23.147 -12.328 1.00 18.79 290 LEU A C 1
ATOM 2195 O O . LEU A 1 284 ? 3.170 21.951 -11.962 1.00 17.92 290 LEU A O 1
ATOM 2200 N N . GLN A 1 285 ? 4.127 23.756 -12.907 1.00 17.92 291 GLN A N 1
ATOM 2201 C CA . GLN A 1 285 ? 5.396 23.070 -13.117 1.00 18.00 291 GLN A CA 1
ATOM 2202 C C . GLN A 1 285 ? 6.002 22.646 -11.780 1.00 17.77 291 GLN A C 1
ATOM 2203 O O . GLN A 1 285 ? 6.494 21.538 -11.634 1.00 17.42 291 GLN A O 1
ATOM 2209 N N . ARG A 1 286 ? 5.986 23.572 -10.800 1.00 17.36 292 ARG A N 1
ATOM 2210 C CA . ARG A 1 286 ? 6.485 23.303 -9.465 1.00 17.61 292 ARG A CA 1
ATOM 2211 C C . ARG A 1 286 ? 5.729 22.107 -8.869 1.00 16.90 292 ARG A C 1
ATOM 2212 O O . ARG A 1 286 ? 6.325 21.252 -8.217 1.00 17.45 292 ARG A O 1
ATOM 2220 N N . THR A 1 287 ? 4.408 22.086 -9.057 1.00 16.53 293 THR A N 1
ATOM 2221 C CA . THR A 1 287 ? 3.547 21.014 -8.509 1.00 16.48 293 THR A CA 1
ATOM 2222 C C . THR A 1 287 ? 4.007 19.661 -9.048 1.00 16.47 293 THR A C 1
ATOM 2223 O O . THR A 1 287 ? 4.127 18.689 -8.294 1.00 16.88 293 THR A O 1
ATOM 2227 N N . ILE A 1 288 ? 4.241 19.583 -10.347 1.00 16.62 294 ILE A N 1
ATOM 2228 C CA . ILE A 1 288 ? 4.660 18.323 -10.967 1.00 17.05 294 ILE A CA 1
ATOM 2229 C C . ILE A 1 288 ? 6.060 17.932 -10.482 1.00 16.71 294 ILE A C 1
ATOM 2230 O O . ILE A 1 288 ? 6.269 16.798 -10.067 1.00 16.49 294 ILE A O 1
ATOM 2235 N N . ILE A 1 289 ? 6.992 18.892 -10.462 1.00 16.30 295 ILE A N 1
ATOM 2236 C CA . ILE A 1 289 ? 8.334 18.613 -9.993 1.00 16.37 295 ILE A CA 1
ATOM 2237 C C . ILE A 1 289 ? 8.322 18.118 -8.531 1.00 16.34 295 ILE A C 1
ATOM 2238 O O . ILE A 1 289 ? 8.966 17.129 -8.171 1.00 16.18 295 ILE A O 1
ATOM 2243 N N . TYR A 1 290 ? 7.636 18.846 -7.663 1.00 15.48 296 TYR A N 1
ATOM 2244 C CA . TYR A 1 290 ? 7.557 18.501 -6.257 1.00 16.10 296 TYR A CA 1
ATOM 2245 C C . TYR A 1 290 ? 6.934 17.114 -6.082 1.00 16.13 296 TYR A C 1
ATOM 2246 O O . TYR A 1 290 ? 7.440 16.286 -5.319 1.00 16.46 296 TYR A O 1
ATOM 2255 N N . SER A 1 291 ? 5.823 16.871 -6.783 1.00 15.90 297 SER A N 1
ATOM 2256 C CA . SER A 1 291 ? 5.169 15.556 -6.710 1.00 16.35 297 SER A CA 1
ATOM 2257 C C . SER A 1 291 ? 6.149 14.428 -7.019 1.00 16.12 297 SER A C 1
ATOM 2258 O O . SER A 1 291 ? 6.269 13.466 -6.272 1.00 16.91 297 SER A O 1
ATOM 2261 N N . ILE A 1 292 ? 6.840 14.568 -8.141 1.00 16.11 298 ILE A N 1
ATOM 2262 C CA . ILE A 1 292 ? 7.789 13.524 -8.562 1.00 17.35 298 ILE A CA 1
ATOM 2263 C C . ILE A 1 292 ? 8.877 13.366 -7.490 1.00 17.97 298 ILE A C 1
ATOM 2264 O O . ILE A 1 292 ? 9.353 12.260 -7.192 1.00 17.43 298 ILE A O 1
ATOM 2269 N N . SER A 1 293 ? 9.316 14.478 -6.896 1.00 16.99 299 SER A N 1
ATOM 2270 C CA . SER A 1 293 ? 10.396 14.468 -5.940 1.00 17.88 299 SER A CA 1
ATOM 2271 C C . SER A 1 293 ? 10.055 13.680 -4.662 1.00 17.65 299 SER A C 1
ATOM 2272 O O . SER A 1 293 ? 10.952 13.325 -3.914 1.00 18.81 299 SER A O 1
ATOM 2275 N N . LEU A 1 294 ? 8.767 13.404 -4.406 1.00 17.46 300 LEU A N 1
ATOM 2276 C CA . LEU A 1 294 ? 8.352 12.621 -3.252 1.00 18.23 300 LEU A CA 1
ATOM 2277 C C . LEU A 1 294 ? 8.602 11.124 -3.467 1.00 18.04 300 LEU A C 1
ATOM 2278 O O . LEU A 1 294 ? 8.515 10.367 -2.508 1.00 19.46 300 LEU A O 1
ATOM 2283 N N . GLY A 1 295 ? 8.845 10.702 -4.708 1.00 17.80 301 GLY A N 1
ATOM 2284 C CA . GLY A 1 295 ? 9.149 9.308 -5.041 1.00 17.28 301 GLY A CA 1
ATOM 2285 C C . GLY A 1 295 ? 7.937 8.406 -4.940 1.00 17.24 301 GLY A C 1
ATOM 2286 O O . GLY A 1 295 ? 6.798 8.838 -4.826 1.00 17.43 301 GLY A O 1
ATOM 2287 N N . GLY A 1 296 ? 8.204 7.107 -4.940 1.00 17.37 302 GLY A N 1
ATOM 2288 C CA . GLY A 1 296 ? 7.100 6.147 -4.893 1.00 16.58 302 GLY A CA 1
ATOM 2289 C C . GLY A 1 296 ? 6.329 6.087 -6.187 1.00 16.98 302 GLY A C 1
ATOM 2290 O O . GLY A 1 296 ? 6.871 5.953 -7.278 1.00 16.52 302 GLY A O 1
ATOM 2291 N N . ASP A 1 297 ? 4.999 6.218 -6.063 1.00 16.58 303 ASP A N 1
ATOM 2292 C CA . ASP A 1 297 ? 4.114 6.148 -7.174 1.00 16.51 303 ASP A CA 1
ATOM 2293 C C . ASP A 1 297 ? 4.029 7.527 -7.840 1.00 17.02 303 ASP A C 1
ATOM 2294 O O . ASP A 1 297 ? 2.985 8.204 -7.839 1.00 16.67 303 ASP A O 1
ATOM 2299 N N . THR A 1 298 ? 5.138 7.912 -8.465 1.00 16.11 304 THR A N 1
ATOM 2300 C CA . THR A 1 298 ? 5.308 9.270 -8.977 1.00 15.83 304 THR A CA 1
ATOM 2301 C C . THR A 1 298 ? 4.355 9.624 -10.113 1.00 15.83 304 THR A C 1
ATOM 2302 O O . THR A 1 298 ? 3.888 10.740 -10.150 1.00 14.48 304 THR A O 1
ATOM 2306 N N . ASP A 1 299 ? 4.088 8.729 -11.094 1.00 16.74 305 ASP A N 1
ATOM 2307 C CA . ASP A 1 299 ? 3.202 9.144 -12.174 1.00 17.28 305 ASP A CA 1
ATOM 2308 C C . ASP A 1 299 ? 1.782 9.331 -11.623 1.00 15.56 305 ASP A C 1
ATOM 2309 O O . ASP A 1 299 ? 1.096 10.226 -12.087 1.00 16.13 305 ASP A O 1
ATOM 2314 N N . THR A 1 300 ? 1.347 8.532 -10.644 1.00 14.45 306 THR A N 1
ATOM 2315 C CA . THR A 1 300 ? -0.045 8.721 -10.188 1.00 13.93 306 THR A CA 1
ATOM 2316 C C . THR A 1 300 ? -0.156 9.908 -9.239 1.00 13.61 306 THR A C 1
ATOM 2317 O O . THR A 1 300 ? -1.133 10.664 -9.319 1.00 13.50 306 THR A O 1
ATOM 2321 N N . ILE A 1 301 ? 0.808 10.083 -8.331 1.00 13.70 307 ILE A N 1
ATOM 2322 C CA . ILE A 1 301 ? 0.736 11.273 -7.482 1.00 13.63 307 ILE A CA 1
ATOM 2323 C C . ILE A 1 301 ? 0.847 12.527 -8.343 1.00 13.54 307 ILE A C 1
ATOM 2324 O O . ILE A 1 301 ? 0.054 13.472 -8.154 1.00 13.29 307 ILE A O 1
ATOM 2329 N N . ALA A 1 302 ? 1.763 12.552 -9.327 1.00 13.25 308 ALA A N 1
ATOM 2330 C CA . ALA A 1 302 ? 1.878 13.750 -10.175 1.00 13.81 308 ALA A CA 1
ATOM 2331 C C . ALA A 1 302 ? 0.655 13.918 -11.091 1.00 13.29 308 ALA A C 1
ATOM 2332 O O . ALA A 1 302 ? 0.278 15.049 -11.369 1.00 13.48 308 ALA A O 1
ATOM 2334 N N . THR A 1 303 ? 0.062 12.824 -11.587 1.00 13.84 309 THR A N 1
ATOM 2335 C CA . THR A 1 303 ? -1.107 12.999 -12.451 1.00 14.12 309 THR A CA 1
ATOM 2336 C C . THR A 1 303 ? -2.288 13.575 -11.659 1.00 13.98 309 THR A C 1
ATOM 2337 O O . THR A 1 303 ? -3.068 14.363 -12.179 1.00 14.33 309 THR A O 1
ATOM 2341 N N . MET A 1 304 ? -2.393 13.216 -10.378 1.00 13.38 310 MET A N 1
ATOM 2342 C CA . MET A 1 304 ? -3.511 13.694 -9.565 1.00 13.10 310 MET A CA 1
ATOM 2343 C C . MET A 1 304 ? -3.279 15.142 -9.104 1.00 12.69 310 MET A C 1
ATOM 2344 O O . MET A 1 304 ? -4.167 15.984 -9.215 1.00 13.17 310 MET A O 1
ATOM 2349 N N . ALA A 1 305 ? -2.040 15.435 -8.686 1.00 12.83 311 ALA A N 1
ATOM 2350 C CA . ALA A 1 305 ? -1.691 16.790 -8.289 1.00 13.19 311 ALA A CA 1
ATOM 2351 C C . ALA A 1 305 ? -1.784 17.707 -9.515 1.00 13.09 311 ALA A C 1
ATOM 2352 O O . ALA A 1 305 ? -2.231 18.865 -9.392 1.00 13.71 311 ALA A O 1
ATOM 2354 N N . GLY A 1 306 ? -1.328 17.199 -10.657 1.00 13.25 312 GLY A N 1
ATOM 2355 C CA . GLY A 1 306 ? -1.337 17.992 -11.906 1.00 13.09 312 GLY A CA 1
ATOM 2356 C C . GLY A 1 306 ? -2.746 18.297 -12.366 1.00 13.49 312 GLY A C 1
ATOM 2357 O O . GLY A 1 306 ? -3.019 19.362 -12.906 1.00 14.25 312 GLY A O 1
ATOM 2358 N N . ALA A 1 307 ? -3.676 17.340 -12.196 1.00 12.84 313 ALA A N 1
ATOM 2359 C CA . ALA A 1 307 ? -5.080 17.571 -12.557 1.00 13.05 313 ALA A CA 1
ATOM 2360 C C . ALA A 1 307 ? -5.659 18.708 -11.710 1.00 13.50 313 ALA A C 1
ATOM 2361 O O . ALA A 1 307 ? -6.369 19.595 -12.228 1.00 14.52 313 ALA A O 1
ATOM 2363 N N . ILE A 1 308 ? -5.388 18.677 -10.402 1.00 12.81 314 ILE A N 1
ATOM 2364 C CA . ILE A 1 308 ? -5.906 19.720 -9.491 1.00 13.82 314 ILE A CA 1
ATOM 2365 C C . ILE A 1 308 ? -5.279 21.063 -9.871 1.00 13.99 314 ILE A C 1
ATOM 2366 O O . ILE A 1 308 ? -5.987 22.076 -10.000 1.00 14.80 314 ILE A O 1
ATOM 2371 N N . ALA A 1 309 ? -3.959 21.099 -10.011 1.00 14.06 315 ALA A N 1
ATOM 2372 C CA . ALA A 1 309 ? -3.242 22.333 -10.370 1.00 14.71 315 ALA A CA 1
ATOM 2373 C C . ALA A 1 309 ? -3.744 22.877 -11.707 1.00 15.08 315 ALA A C 1
ATOM 2374 O O . ALA A 1 309 ? -3.958 24.086 -11.883 1.00 15.96 315 ALA A O 1
ATOM 2376 N N . GLY A 1 310 ? -3.951 22.003 -12.684 1.00 15.25 316 GLY A N 1
ATOM 2377 C CA . GLY A 1 310 ? -4.423 22.439 -13.986 1.00 15.33 316 GLY A CA 1
ATOM 2378 C C . GLY A 1 310 ? -5.803 23.060 -13.923 1.00 15.61 316 GLY A C 1
ATOM 2379 O O . GLY A 1 310 ? -6.094 24.057 -14.596 1.00 16.00 316 GLY A O 1
ATOM 2380 N N . ALA A 1 311 ? -6.696 22.460 -13.133 1.00 15.15 317 ALA A N 1
ATOM 2381 C CA . ALA A 1 311 ? -8.056 22.962 -12.921 1.00 15.86 317 ALA A CA 1
ATOM 2382 C C . ALA A 1 311 ? -7.971 24.350 -12.279 1.00 16.28 317 ALA A C 1
ATOM 2383 O O . ALA A 1 311 ? -8.823 25.205 -12.535 1.00 17.58 317 ALA A O 1
ATOM 2385 N N . TYR A 1 312 ? -6.990 24.545 -11.401 1.00 16.76 318 TYR A N 1
ATOM 2386 C CA . TYR A 1 312 ? -6.909 25.782 -10.608 1.00 17.71 318 TYR A CA 1
ATOM 2387 C C . TYR A 1 312 ? -6.292 26.898 -11.449 1.00 18.39 318 TYR A C 1
ATOM 2388 O O . TYR A 1 312 ? -6.875 28.007 -11.533 1.00 19.83 318 TYR A O 1
ATOM 2397 N N . TYR A 1 313 ? -5.108 26.651 -11.998 1.00 17.55 319 TYR A N 1
ATOM 2398 C CA . TYR A 1 313 ? -4.306 27.674 -12.671 1.00 18.17 319 TYR A CA 1
ATOM 2399 C C . TYR A 1 313 ? -4.642 27.785 -14.161 1.00 19.02 319 TYR A C 1
ATOM 2400 O O . TYR A 1 313 ? -4.405 28.842 -14.764 1.00 19.70 319 TYR A O 1
ATOM 2409 N N . GLY A 1 314 ? -5.172 26.723 -14.755 1.00 18.34 320 GLY A N 1
ATOM 2410 C CA . GLY A 1 314 ? -5.544 26.693 -16.142 1.00 18.43 320 GLY A CA 1
ATOM 2411 C C . GLY A 1 314 ? -4.371 26.576 -17.111 1.00 18.80 320 GLY A C 1
ATOM 2412 O O . GLY A 1 314 ? -3.188 26.544 -16.738 1.00 19.25 320 GLY A O 1
ATOM 2413 N N . MET A 1 315 ? -4.735 26.572 -18.392 1.00 19.64 321 MET A N 1
ATOM 2414 C CA . MET A 1 315 ? -3.838 26.359 -19.502 1.00 21.74 321 MET A CA 1
ATOM 2415 C C . MET A 1 315 ? -2.713 27.393 -19.563 1.00 21.83 321 MET A C 1
ATOM 2416 O O . MET A 1 315 ? -1.646 27.112 -20.139 1.00 23.21 321 MET A O 1
ATOM 2421 N N . ASP A 1 316 ? -2.919 28.569 -18.969 1.00 22.50 322 ASP A N 1
ATOM 2422 C CA . ASP A 1 316 ? -1.881 29.580 -18.954 1.00 23.97 322 ASP A CA 1
ATOM 2423 C C . ASP A 1 316 ? -0.575 29.033 -18.368 1.00 23.33 322 ASP A C 1
ATOM 2424 O O . ASP A 1 316 ? 0.508 29.553 -18.687 1.00 24.65 322 ASP A O 1
ATOM 2429 N N . GLN A 1 317 ? -0.648 28.040 -17.473 1.00 20.24 323 GLN A N 1
ATOM 2430 C CA . GLN A 1 317 ? 0.589 27.528 -16.855 1.00 19.90 323 GLN A CA 1
ATOM 2431 C C . GLN A 1 317 ? 1.046 26.211 -17.471 1.00 19.92 323 GLN A C 1
ATOM 2432 O O . GLN A 1 317 ? 2.010 25.605 -17.001 1.00 20.29 323 GLN A O 1
ATOM 2438 N N . VAL A 1 318 ? 0.358 25.765 -18.520 1.00 20.09 324 VAL A N 1
ATOM 2439 C CA . VAL A 1 318 ? 0.769 24.574 -19.236 1.00 21.28 324 VAL A CA 1
ATOM 2440 C C . VAL A 1 318 ? 1.692 24.991 -20.377 1.00 23.41 324 VAL A C 1
ATOM 2441 O O . VAL A 1 318 ? 1.207 25.475 -21.390 1.00 24.98 324 VAL A O 1
ATOM 2445 N N . THR A 1 319 ? 3.008 24.899 -20.173 1.00 22.89 325 THR A N 1
ATOM 2446 C CA . THR A 1 319 ? 3.890 25.590 -21.107 1.00 25.29 325 THR A CA 1
ATOM 2447 C C . THR A 1 319 ? 4.112 24.763 -22.369 1.00 24.36 325 THR A C 1
ATOM 2448 O O . THR A 1 319 ? 4.077 23.535 -22.351 1.00 23.68 325 THR A O 1
ATOM 2452 N N . PRO A 1 320 ? 4.327 25.451 -23.506 1.00 24.83 326 PRO A N 1
ATOM 2453 C CA . PRO A 1 320 ? 4.564 24.768 -24.767 1.00 23.73 326 PRO A CA 1
ATOM 2454 C C . PRO A 1 320 ? 5.670 23.716 -24.698 1.00 22.89 326 PRO A C 1
ATOM 2455 O O . PRO A 1 320 ? 5.492 22.606 -25.243 1.00 22.14 326 PRO A O 1
ATOM 2459 N N . SER A 1 321 ? 6.804 24.038 -24.062 1.00 22.36 327 SER A N 1
ATOM 2460 C CA . SER A 1 321 ? 7.936 23.137 -24.114 1.00 22.52 327 SER A CA 1
ATOM 2461 C C . SER A 1 321 ? 7.672 21.864 -23.304 1.00 21.75 327 SER A C 1
ATOM 2462 O O . SER A 1 321 ? 8.194 20.822 -23.612 1.00 22.22 327 SER A O 1
ATOM 2465 N N . TRP A 1 322 ? 6.846 21.985 -22.272 1.00 21.90 328 TRP A N 1
ATOM 2466 C CA . TRP A 1 322 ? 6.478 20.809 -21.472 1.00 20.58 328 TRP A CA 1
ATOM 2467 C C . TRP A 1 322 ? 5.460 19.954 -22.232 1.00 19.80 328 TRP A C 1
ATOM 2468 O O . TRP A 1 322 ? 5.632 18.772 -22.367 1.00 20.30 328 TRP A O 1
ATOM 2479 N N . LYS A 1 323 ? 4.378 20.569 -22.688 1.00 19.37 329 LYS A N 1
ATOM 2480 C CA . LYS A 1 323 ? 3.265 19.774 -23.202 1.00 19.56 329 LYS A CA 1
ATOM 2481 C C . LYS A 1 323 ? 3.657 19.061 -24.494 1.00 19.57 329 LYS A C 1
ATOM 2482 O O . LYS A 1 323 ? 3.156 17.968 -24.757 1.00 19.18 329 LYS A O 1
ATOM 2488 N N . ARG A 1 324 ? 4.552 19.670 -25.300 1.00 19.95 330 ARG A N 1
ATOM 2489 C CA . ARG A 1 324 ? 4.900 19.062 -26.590 1.00 21.77 330 ARG A CA 1
ATOM 2490 C C . ARG A 1 324 ? 5.644 17.736 -26.389 1.00 21.71 330 ARG A C 1
ATOM 2491 O O . ARG A 1 324 ? 5.677 16.937 -27.313 1.00 23.66 330 ARG A O 1
ATOM 2499 N N . SER A 1 325 ? 6.135 17.492 -25.167 1.00 21.89 331 SER A N 1
ATOM 2500 C CA A SER A 1 325 ? 6.895 16.304 -24.812 0.70 22.53 331 SER A CA 1
ATOM 2501 C CA B SER A 1 325 ? 6.899 16.307 -24.829 0.30 21.87 331 SER A CA 1
ATOM 2502 C C . SER A 1 325 ? 5.981 15.091 -24.656 1.00 20.86 331 SER A C 1
ATOM 2503 O O . SER A 1 325 ? 6.473 13.957 -24.676 1.00 20.28 331 SER A O 1
ATOM 2508 N N . CYS A 1 326 ? 4.680 15.329 -24.485 1.00 19.73 332 CYS A N 1
ATOM 2509 C CA . CYS A 1 326 ? 3.774 14.263 -24.051 1.00 18.89 332 CYS A CA 1
ATOM 2510 C C . CYS A 1 326 ? 3.079 13.579 -25.224 1.00 18.13 332 CYS A C 1
ATOM 2511 O O . CYS A 1 326 ? 2.457 14.217 -26.097 1.00 18.35 332 CYS A O 1
ATOM 2514 N N . GLU A 1 327 ? 3.097 12.247 -25.199 1.00 17.39 333 GLU A N 1
ATOM 2515 C CA . GLU A 1 327 ? 2.237 11.458 -26.041 1.00 17.55 333 GLU A CA 1
ATOM 2516 C C . GLU A 1 327 ? 0.782 11.937 -25.896 1.00 17.47 333 GLU A C 1
ATOM 2517 O O . GLU A 1 327 ? 0.311 12.160 -24.793 1.00 17.42 333 GLU A O 1
ATOM 2523 N N . ALA A 1 328 ? 0.095 12.085 -27.037 1.00 17.47 334 ALA A N 1
ATOM 2524 C CA . ALA A 1 328 ? -1.343 12.332 -27.080 1.00 17.73 334 ALA A CA 1
ATOM 2525 C C . ALA A 1 328 ? -1.715 13.734 -26.581 1.00 16.57 334 ALA A C 1
ATOM 2526 O O . ALA A 1 328 ? -2.880 13.965 -26.261 1.00 16.36 334 ALA A O 1
ATOM 2528 N N . ILE A 1 329 ? -0.788 14.692 -26.570 1.00 16.37 335 ILE A N 1
ATOM 2529 C CA . ILE A 1 329 ? -1.149 16.051 -26.158 1.00 16.69 335 ILE A CA 1
ATOM 2530 C C . ILE A 1 329 ? -2.257 16.618 -27.056 1.00 17.14 335 ILE A C 1
ATOM 2531 O O . ILE A 1 329 ? -3.186 17.242 -26.569 1.00 16.70 335 ILE A O 1
ATOM 2536 N N . VAL A 1 330 ? -2.154 16.458 -28.375 1.00 17.88 336 VAL A N 1
ATOM 2537 C CA . VAL A 1 330 ? -3.162 17.055 -29.243 1.00 18.99 336 VAL A CA 1
ATOM 2538 C C . VAL A 1 330 ? -4.552 16.480 -28.963 1.00 18.12 336 VAL A C 1
ATOM 2539 O O . VAL A 1 330 ? -5.533 17.217 -28.838 1.00 18.00 336 VAL A O 1
ATOM 2543 N N . GLU A 1 331 ? -4.639 15.154 -28.847 1.00 18.28 337 GLU A N 1
ATOM 2544 C CA . GLU A 1 331 ? -5.890 14.473 -28.580 1.00 18.84 337 GLU A CA 1
ATOM 2545 C C . GLU A 1 331 ? -6.443 14.908 -27.217 1.00 17.52 337 GLU A C 1
ATOM 2546 O O . GLU A 1 331 ? -7.664 15.049 -27.043 1.00 17.50 337 GLU A O 1
ATOM 2552 N N . THR A 1 332 ? -5.542 15.116 -26.241 1.00 16.81 338 THR A N 1
ATOM 2553 C CA . THR A 1 332 ? -5.949 15.536 -24.900 1.00 16.22 338 THR A CA 1
ATOM 2554 C C . THR A 1 332 ? -6.573 16.930 -24.969 1.00 16.40 338 THR A C 1
ATOM 2555 O O . THR A 1 332 ? -7.650 17.183 -24.393 1.00 17.07 338 THR A O 1
ATOM 2559 N N . GLU A 1 333 ? -5.901 17.850 -25.653 1.00 16.79 339 GLU A N 1
ATOM 2560 C CA . GLU A 1 333 ? -6.427 19.198 -25.745 1.00 17.85 339 GLU A CA 1
ATOM 2561 C C . GLU A 1 333 ? -7.777 19.220 -26.462 1.00 18.12 339 GLU A C 1
ATOM 2562 O O . GLU A 1 333 ? -8.634 20.034 -26.111 1.00 17.97 339 GLU A O 1
ATOM 2568 N N . GLU A 1 334 ? -7.950 18.374 -27.477 1.00 17.89 340 GLU A N 1
ATOM 2569 C CA . GLU A 1 334 ? -9.196 18.279 -28.182 1.00 19.55 340 GLU A CA 1
ATOM 2570 C C . GLU A 1 334 ? -10.297 17.714 -27.277 1.00 19.57 340 GLU A C 1
ATOM 2571 O O . GLU A 1 334 ? -11.439 18.220 -27.269 1.00 19.81 340 GLU A O 1
ATOM 2577 N N . SER A 1 335 ? -9.984 16.683 -26.500 1.00 18.38 341 SER A N 1
ATOM 2578 C CA . SER A 1 335 ? -10.966 16.049 -25.627 1.00 19.20 341 SER A CA 1
ATOM 2579 C C . SER A 1 335 ? -11.501 17.053 -24.594 1.00 17.81 341 SER A C 1
ATOM 2580 O O . SER A 1 335 ? -12.671 16.956 -24.186 1.00 18.89 341 SER A O 1
ATOM 2583 N N . ALA A 1 336 ? -10.670 18.019 -24.176 1.00 17.91 342 ALA A N 1
ATOM 2584 C CA . ALA A 1 336 ? -11.100 19.058 -23.239 1.00 17.51 342 ALA A CA 1
ATOM 2585 C C . ALA A 1 336 ? -12.275 19.866 -23.793 1.00 17.88 342 ALA A C 1
ATOM 2586 O O . ALA A 1 336 ? -13.150 20.255 -23.056 1.00 17.52 342 ALA A O 1
ATOM 2588 N N . VAL A 1 337 ? -12.280 20.147 -25.107 1.00 18.16 343 VAL A N 1
ATOM 2589 C CA . VAL A 1 337 ? -13.361 20.932 -25.668 1.00 19.19 343 VAL A CA 1
ATOM 2590 C C . VAL A 1 337 ? -14.670 20.159 -25.548 1.00 19.91 343 VAL A C 1
ATOM 2591 O O . VAL A 1 337 ? -15.720 20.720 -25.250 1.00 19.18 343 VAL A O 1
ATOM 2595 N N . LYS A 1 338 ? -14.624 18.847 -25.803 1.00 20.44 344 LYS A N 1
ATOM 2596 C CA . LYS A 1 338 ? -15.800 18.002 -25.700 1.00 21.71 344 LYS A CA 1
ATOM 2597 C C . LYS A 1 338 ? -16.260 17.872 -24.235 1.00 21.12 344 LYS A C 1
ATOM 2598 O O . LYS A 1 338 ? -17.458 17.894 -23.983 1.00 21.02 344 LYS A O 1
ATOM 2604 N N . LEU A 1 339 ? -15.334 17.791 -23.267 1.00 19.87 345 LEU A N 1
ATOM 2605 C CA . LEU A 1 339 ? -15.755 17.787 -21.860 1.00 19.80 345 LEU A CA 1
ATOM 2606 C C . LEU A 1 339 ? -16.390 19.123 -21.475 1.00 20.02 345 LEU A C 1
ATOM 2607 O O . LEU A 1 339 ? -17.358 19.162 -20.724 1.00 19.59 345 LEU A O 1
ATOM 2612 N N . TYR A 1 340 ? -15.800 20.222 -21.945 1.00 19.40 346 TYR A N 1
ATOM 2613 C CA . TYR A 1 340 ? -16.320 21.548 -21.698 1.00 19.04 346 TYR A CA 1
ATOM 2614 C C . TYR A 1 340 ? -17.744 21.666 -22.260 1.00 18.38 346 TYR A C 1
ATOM 2615 O O . TYR A 1 340 ? -18.605 22.250 -21.628 1.00 19.10 346 TYR A O 1
ATOM 2624 N N . GLU A 1 341 ? -17.984 21.113 -23.456 1.00 18.34 347 GLU A N 1
ATOM 2625 C CA . GLU A 1 341 ? -19.323 21.100 -24.044 1.00 19.91 347 GLU A CA 1
ATOM 2626 C C . GLU A 1 341 ? -20.301 20.385 -23.097 1.00 20.08 347 GLU A C 1
ATOM 2627 O O . GLU A 1 341 ? -21.424 20.838 -22.892 1.00 20.64 347 GLU A O 1
ATOM 2633 N N . LEU A 1 342 ? -19.895 19.233 -22.557 1.00 20.55 348 LEU A N 1
ATOM 2634 C CA A LEU A 1 342 ? -20.732 18.466 -21.584 0.50 20.79 348 LEU A CA 1
ATOM 2635 C CA B LEU A 1 342 ? -20.736 18.473 -21.602 0.50 20.73 348 LEU A CA 1
ATOM 2636 C C . LEU A 1 342 ? -21.047 19.324 -20.359 1.00 20.66 348 LEU A C 1
ATOM 2637 O O . LEU A 1 342 ? -22.180 19.385 -19.900 1.00 20.79 348 LEU A O 1
ATOM 2646 N N . TYR A 1 343 ? -20.031 19.965 -19.813 1.00 20.15 349 TYR A N 1
ATOM 2647 C CA . TYR A 1 343 ? -20.186 20.838 -18.657 1.00 21.01 349 TYR A CA 1
ATOM 2648 C C . TYR A 1 343 ? -21.227 21.920 -18.937 1.00 22.03 349 TYR A C 1
ATOM 2649 O O . TYR A 1 343 ? -22.128 22.150 -18.157 1.00 22.57 349 TYR A O 1
ATOM 2658 N N . CYS A 1 344 ? -21.085 22.573 -20.088 1.00 22.34 350 CYS A N 1
ATOM 2659 C CA . CYS A 1 344 ? -21.996 23.636 -20.491 1.00 23.71 350 CYS A CA 1
ATOM 2660 C C . CYS A 1 344 ? -23.429 23.112 -20.612 1.00 26.24 350 CYS A C 1
ATOM 2661 O O . CYS A 1 344 ? -24.357 23.827 -20.223 1.00 26.98 350 CYS A O 1
ATOM 2664 N N . LYS A 1 345 ? -23.611 21.907 -21.160 1.00 27.53 351 LYS A N 1
ATOM 2665 C CA A LYS A 1 345 ? -24.938 21.290 -21.283 0.50 29.97 351 LYS A CA 1
ATOM 2666 C CA B LYS A 1 345 ? -24.939 21.287 -21.285 0.50 30.45 351 LYS A CA 1
ATOM 2667 C C . LYS A 1 345 ? -25.536 21.037 -19.892 1.00 31.23 351 LYS A C 1
ATOM 2668 O O . LYS A 1 345 ? -26.738 21.121 -19.705 1.00 34.00 351 LYS A O 1
ATOM 2679 N N . GLN A 1 346 ? -24.686 20.701 -18.924 1.00 32.09 352 GLN A N 1
ATOM 2680 C CA . GLN A 1 346 ? -25.145 20.393 -17.557 1.00 34.54 352 GLN A CA 1
ATOM 2681 C C . GLN A 1 346 ? -25.681 21.666 -16.891 1.00 37.89 352 GLN A C 1
ATOM 2682 O O . GLN A 1 346 ? -26.566 21.563 -16.051 1.00 42.40 352 GLN A O 1
ATOM 2688 N N . LEU A 1 347 ? -25.184 22.855 -17.259 1.00 37.04 353 LEU A N 1
ATOM 2689 C CA . LEU A 1 347 ? -25.616 24.108 -16.605 1.00 38.13 353 LEU A CA 1
ATOM 2690 C C . LEU A 1 347 ? -27.078 24.413 -16.944 1.00 41.49 353 LEU A C 1
ATOM 2691 O O . LEU A 1 347 ? -27.499 24.284 -18.091 1.00 46.68 353 LEU A O 1
ATOM 2696 N N . MET B 1 3 ? 28.253 -31.748 -14.402 1.00 52.00 9 MET B N 1
ATOM 2697 C CA . MET B 1 3 ? 27.966 -30.885 -15.579 1.00 49.91 9 MET B CA 1
ATOM 2698 C C . MET B 1 3 ? 26.526 -30.345 -15.472 1.00 43.30 9 MET B C 1
ATOM 2699 O O . MET B 1 3 ? 25.592 -31.046 -15.127 1.00 42.51 9 MET B O 1
ATOM 2704 N N . VAL B 1 4 ? 26.364 -29.069 -15.796 1.00 39.48 10 VAL B N 1
ATOM 2705 C CA . VAL B 1 4 ? 25.040 -28.488 -15.900 1.00 33.60 10 VAL B CA 1
ATOM 2706 C C . VAL B 1 4 ? 24.333 -29.108 -17.115 1.00 30.50 10 VAL B C 1
ATOM 2707 O O . VAL B 1 4 ? 24.979 -29.388 -18.130 1.00 29.75 10 VAL B O 1
ATOM 2711 N N . SER B 1 5 ? 23.023 -29.331 -16.990 1.00 26.74 11 SER B N 1
ATOM 2712 C CA . SER B 1 5 ? 22.199 -29.916 -18.045 1.00 24.52 11 SER B CA 1
ATOM 2713 C C . SER B 1 5 ? 21.420 -28.820 -18.798 1.00 22.92 11 SER B C 1
ATOM 2714 O O . SER B 1 5 ? 21.166 -27.734 -18.263 1.00 21.25 11 SER B O 1
ATOM 2717 N N . LEU B 1 6 ? 21.011 -29.142 -20.029 1.00 21.20 12 LEU B N 1
ATOM 2718 C CA . LEU B 1 6 ? 20.102 -28.265 -20.782 1.00 19.83 12 LEU B CA 1
ATOM 2719 C C . LEU B 1 6 ? 18.836 -28.023 -19.949 1.00 19.13 12 LEU B C 1
ATOM 2720 O O . LEU B 1 6 ? 18.275 -26.931 -19.978 1.00 17.77 12 LEU B O 1
ATOM 2725 N N . ALA B 1 7 ? 18.365 -29.046 -19.234 1.00 18.55 13 ALA B N 1
ATOM 2726 C CA . ALA B 1 7 ? 17.148 -28.934 -18.437 1.00 18.88 13 ALA B CA 1
ATOM 2727 C C . ALA B 1 7 ? 17.283 -27.818 -17.388 1.00 18.37 13 ALA B C 1
ATOM 2728 O O . ALA B 1 7 ? 16.303 -27.148 -17.095 1.00 18.57 13 ALA B O 1
ATOM 2730 N N . GLN B 1 8 ? 18.475 -27.617 -16.851 1.00 18.37 14 GLN B N 1
ATOM 2731 C CA . GLN B 1 8 ? 18.695 -26.576 -15.844 1.00 18.78 14 GLN B CA 1
ATOM 2732 C C . GLN B 1 8 ? 18.697 -25.184 -16.485 1.00 16.92 14 GLN B C 1
ATOM 2733 O O . GLN B 1 8 ? 18.159 -24.228 -15.920 1.00 16.98 14 GLN B O 1
ATOM 2739 N N . VAL B 1 9 ? 19.309 -25.061 -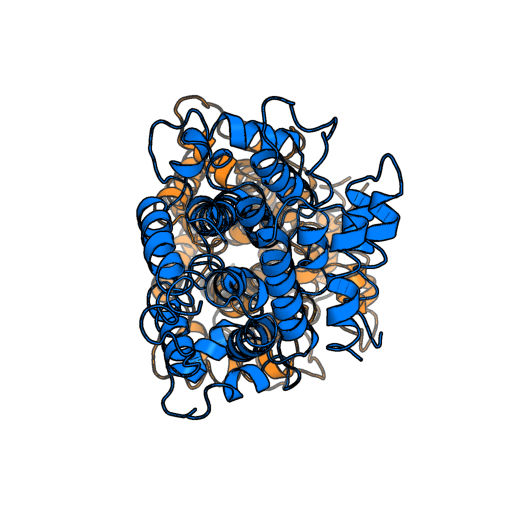17.654 1.00 16.12 15 VAL B N 1
ATOM 2740 C CA . VAL B 1 9 ? 19.363 -23.773 -18.314 1.00 16.07 15 VAL B CA 1
ATOM 2741 C C . VAL B 1 9 ? 17.956 -23.389 -18.787 1.00 16.02 15 VAL B C 1
ATOM 2742 O O . VAL B 1 9 ? 17.508 -22.248 -18.609 1.00 15.52 15 VAL B O 1
ATOM 2746 N N . ARG B 1 10 ? 17.259 -24.335 -19.445 1.00 15.61 16 ARG B N 1
ATOM 2747 C CA . ARG B 1 10 ? 15.869 -24.132 -19.819 1.00 16.08 16 ARG B CA 1
ATOM 2748 C C . ARG B 1 10 ? 15.013 -23.792 -18.584 1.00 15.29 16 ARG B C 1
ATOM 2749 O O . ARG B 1 10 ? 14.194 -22.839 -18.631 1.00 14.85 16 ARG B O 1
ATOM 2757 N N . GLY B 1 11 ? 15.179 -24.564 -17.501 1.00 14.87 17 GLY B N 1
ATOM 2758 C CA . GLY B 1 11 ? 14.423 -24.297 -16.306 1.00 15.00 17 GLY B CA 1
ATOM 2759 C C . GLY B 1 11 ? 14.619 -22.887 -15.786 1.00 14.47 17 GLY B C 1
ATOM 2760 O O . GLY B 1 11 ? 13.643 -22.205 -15.421 1.00 14.48 17 GLY B O 1
ATOM 2761 N N . ALA B 1 12 ? 15.874 -22.446 -15.728 1.00 14.08 18 ALA B N 1
ATOM 2762 C CA . ALA B 1 12 ? 16.174 -21.145 -15.167 1.00 13.78 18 ALA B CA 1
ATOM 2763 C C . ALA B 1 12 ? 15.504 -20.042 -15.999 1.00 14.16 18 ALA B C 1
ATOM 2764 O O . ALA B 1 12 ? 14.886 -19.124 -15.457 1.00 13.69 18 ALA B O 1
ATOM 2766 N N . LEU B 1 13 ? 15.641 -20.095 -17.329 1.00 14.43 19 LEU B N 1
ATOM 2767 C CA . LEU B 1 13 ? 15.114 -19.006 -18.131 1.00 14.53 19 LEU B CA 1
ATOM 2768 C C . LEU B 1 13 ? 13.585 -19.035 -18.162 1.00 14.61 19 LEU B C 1
ATOM 2769 O O . LEU B 1 13 ? 12.932 -17.990 -18.163 1.00 14.05 19 LEU B O 1
ATOM 2774 N N . CYS B 1 14 ? 13.013 -20.235 -18.204 1.00 14.10 20 CYS B N 1
ATOM 2775 C CA . CYS B 1 14 ? 11.568 -20.320 -18.207 1.00 15.22 20 CYS B CA 1
ATOM 2776 C C . CYS B 1 14 ? 10.997 -19.955 -16.838 1.00 14.54 20 CYS B C 1
ATOM 2777 O O . CYS B 1 14 ? 9.936 -19.341 -16.736 1.00 14.45 20 CYS B O 1
ATOM 2780 N N . GLY B 1 15 ? 11.715 -20.312 -15.758 1.00 13.76 21 GLY B N 1
ATOM 2781 C CA . GLY B 1 15 ? 11.305 -19.879 -14.424 1.00 13.54 21 GLY B CA 1
ATOM 2782 C C . GLY B 1 15 ? 11.335 -18.370 -14.270 1.00 13.59 21 GLY B C 1
ATOM 2783 O O . GLY B 1 15 ? 10.439 -17.778 -13.679 1.00 13.68 21 GLY B O 1
ATOM 2784 N N . ALA B 1 16 ? 12.353 -17.725 -14.839 1.00 12.76 22 ALA B N 1
ATOM 2785 C CA . ALA B 1 16 ? 12.423 -16.277 -14.840 1.00 12.91 22 ALA B CA 1
ATOM 2786 C C . ALA B 1 16 ? 11.234 -15.688 -15.615 1.00 12.53 22 ALA B C 1
ATOM 2787 O O . ALA B 1 16 ? 10.575 -14.740 -15.194 1.00 12.75 22 ALA B O 1
ATOM 2789 N N . LEU B 1 17 ? 10.948 -16.262 -16.796 1.00 12.55 23 LEU B N 1
ATOM 2790 C CA . LEU B 1 17 ? 9.855 -15.744 -17.596 1.00 13.00 23 LEU B CA 1
ATOM 2791 C C . LEU B 1 17 ? 8.519 -15.913 -16.872 1.00 13.40 23 LEU B C 1
ATOM 2792 O O . LEU B 1 17 ? 7.699 -14.965 -16.844 1.00 13.51 23 LEU B O 1
ATOM 2797 N N . LEU B 1 18 ? 8.283 -17.085 -16.296 1.00 13.45 24 LEU B N 1
ATOM 2798 C CA . LEU B 1 18 ? 7.041 -17.330 -15.534 1.00 14.57 24 LEU B CA 1
ATOM 2799 C C . LEU B 1 18 ? 6.935 -16.327 -14.399 1.00 13.88 24 LEU B C 1
ATOM 2800 O O . LEU B 1 18 ? 5.886 -15.767 -14.145 1.00 13.11 24 LEU B O 1
ATOM 2805 N N . GLY B 1 19 ? 8.031 -16.113 -13.665 1.00 13.30 25 GLY B N 1
ATOM 2806 C CA . GLY B 1 19 ? 7.958 -15.183 -12.546 1.00 12.60 25 GLY B CA 1
ATOM 2807 C C . GLY B 1 19 ? 7.598 -13.772 -12.965 1.00 13.18 25 GLY B C 1
ATOM 2808 O O . GLY B 1 19 ? 6.802 -13.096 -12.329 1.00 13.30 25 GLY B O 1
ATOM 2809 N N . ASP B 1 20 ? 8.165 -13.331 -14.075 1.00 12.32 26 ASP B N 1
ATOM 2810 C CA . ASP B 1 20 ? 7.864 -11.984 -14.583 1.00 12.70 26 ASP B CA 1
ATOM 2811 C C . ASP B 1 20 ? 6.403 -11.935 -15.031 1.00 13.38 26 ASP B C 1
ATOM 2812 O O . ASP B 1 20 ? 5.630 -11.058 -14.603 1.00 13.52 26 ASP B O 1
ATOM 2817 N N . CYS B 1 21 ? 6.022 -12.872 -15.897 1.00 13.86 27 CYS B N 1
ATOM 2818 C CA . CYS B 1 21 ? 4.694 -12.846 -16.526 1.00 14.53 27 CYS B CA 1
ATOM 2819 C C . CYS B 1 21 ? 3.601 -12.996 -15.464 1.00 15.46 27 CYS B C 1
ATOM 2820 O O . CYS B 1 21 ? 2.575 -12.305 -15.536 1.00 17.06 27 CYS B O 1
ATOM 2823 N N . MET B 1 22 ? 3.823 -13.887 -14.501 1.00 15.18 28 MET B N 1
ATOM 2824 C CA . MET B 1 22 ? 2.807 -14.166 -13.511 1.00 16.86 28 MET B CA 1
ATOM 2825 C C . MET B 1 22 ? 2.843 -13.119 -12.411 1.00 17.42 28 MET B C 1
ATOM 2826 O O . MET B 1 22 ? 1.787 -12.835 -11.871 1.00 21.88 28 MET B O 1
ATOM 2831 N N . GLY B 1 23 ? 4.012 -12.589 -12.025 1.00 14.87 29 GLY B N 1
ATOM 2832 C CA . GLY B 1 23 ? 4.117 -11.594 -10.998 1.00 15.20 29 GLY B CA 1
ATOM 2833 C C . GLY B 1 23 ? 3.623 -10.238 -11.452 1.00 16.22 29 GLY B C 1
ATOM 2834 O O . GLY B 1 23 ? 3.202 -9.437 -10.632 1.00 16.80 29 GLY B O 1
ATOM 2835 N N . ALA B 1 24 ? 3.700 -9.982 -12.756 1.00 16.14 30 ALA B N 1
ATOM 2836 C CA . ALA B 1 24 ? 3.451 -8.608 -13.237 1.00 17.01 30 ALA B CA 1
ATOM 2837 C C . ALA B 1 24 ? 2.049 -8.139 -12.873 1.00 15.75 30 ALA B C 1
ATOM 2838 O O . ALA B 1 24 ? 1.881 -6.932 -12.558 1.00 15.23 30 ALA B O 1
ATOM 2840 N N . GLU B 1 25 ? 1.045 -9.008 -12.910 1.00 15.57 31 GLU B N 1
ATOM 2841 C CA . GLU B 1 25 ? -0.288 -8.515 -12.733 1.00 16.76 31 GLU B CA 1
ATOM 2842 C C . GLU B 1 25 ? -0.502 -8.076 -11.280 1.00 15.86 31 GLU B C 1
ATOM 2843 O O . GLU B 1 25 ? -1.423 -7.302 -11.060 1.00 15.22 31 GLU B O 1
ATOM 2849 N N . PHE B 1 26 ? 0.318 -8.535 -10.341 1.00 15.16 32 PHE B N 1
ATOM 2850 C CA . PHE B 1 26 ? 0.128 -8.210 -8.922 1.00 14.98 32 PHE B CA 1
ATOM 2851 C C . PHE B 1 26 ? 1.020 -7.058 -8.451 1.00 15.24 32 PHE B C 1
ATOM 2852 O O . PHE B 1 26 ? 0.964 -6.670 -7.275 1.00 15.23 32 PHE B O 1
ATOM 2860 N N . GLU B 1 27 ? 1.825 -6.495 -9.350 1.00 15.90 33 GLU B N 1
ATOM 2861 C CA A GLU B 1 27 ? 2.890 -5.559 -9.000 0.60 17.22 33 GLU B CA 1
ATOM 2862 C CA B GLU B 1 27 ? 2.886 -5.602 -8.952 0.40 16.63 33 GLU B CA 1
ATOM 2863 C C . GLU B 1 27 ? 2.323 -4.383 -8.214 1.00 16.68 33 GLU B C 1
ATOM 2864 O O . GLU B 1 27 ? 1.309 -3.770 -8.658 1.00 17.68 33 GLU B O 1
ATOM 2875 N N . GLY B 1 28 ? 2.960 -4.037 -7.105 1.00 17.21 34 GLY B N 1
ATOM 2876 C CA . GLY B 1 28 ? 2.600 -2.827 -6.382 1.00 18.65 34 GLY B CA 1
ATOM 2877 C C . GLY B 1 28 ? 1.662 -3.058 -5.222 1.00 21.80 34 GLY B C 1
ATOM 2878 O O . GLY B 1 28 ? 1.572 -2.188 -4.389 1.00 25.20 34 GLY B O 1
ATOM 2879 N N . SER B 1 29 ? 0.982 -4.223 -5.185 1.00 21.96 35 SER B N 1
ATOM 2880 C CA . SER B 1 29 ? 0.076 -4.612 -4.096 1.00 25.57 35 SER B CA 1
ATOM 2881 C C . SER B 1 29 ? 0.879 -4.614 -2.784 1.00 26.33 35 SER B C 1
ATOM 2882 O O . SER B 1 29 ? 1.747 -5.459 -2.655 1.00 24.69 35 SER B O 1
ATOM 2885 N N . ASP B 1 30 ? 0.574 -3.766 -1.795 1.00 27.57 36 ASP B N 1
ATOM 2886 C CA A ASP B 1 30 ? 1.297 -3.757 -0.508 0.60 28.89 36 ASP B CA 1
ATOM 2887 C CA B ASP B 1 30 ? 1.287 -3.756 -0.507 0.40 28.43 36 ASP B CA 1
ATOM 2888 C C . ASP B 1 30 ? 1.048 -5.084 0.222 1.00 26.73 36 ASP B C 1
ATOM 2889 O O . ASP B 1 30 ? 1.914 -5.596 0.947 1.00 27.03 36 ASP B O 1
ATOM 2898 N N . ALA B 1 31 ? -0.146 -5.620 0.050 1.00 24.03 37 ALA B N 1
ATOM 2899 C CA . ALA B 1 31 ? -0.495 -6.877 0.629 1.00 25.03 37 ALA B CA 1
ATOM 2900 C C . ALA B 1 31 ? -1.268 -7.674 -0.417 1.00 25.15 37 ALA B C 1
ATOM 2901 O O . ALA B 1 31 ? -2.348 -7.300 -0.834 1.00 30.80 37 ALA B O 1
ATOM 2903 N N . VAL B 1 32 ? -0.720 -8.806 -0.799 1.00 22.18 38 VAL B N 1
ATOM 2904 C CA . VAL B 1 32 ? -1.388 -9.677 -1.729 1.00 21.65 38 VAL B CA 1
ATOM 2905 C C . VAL B 1 32 ? -2.148 -10.736 -0.948 1.00 21.62 38 VAL B C 1
ATOM 2906 O O . VAL B 1 32 ? -1.659 -11.186 0.093 1.00 22.69 38 VAL B O 1
ATOM 2910 N N . GLU B 1 33 ? -3.357 -11.062 -1.395 1.00 20.76 39 GLU B N 1
ATOM 2911 C CA . GLU B 1 33 ? -4.158 -12.115 -0.776 1.00 21.54 39 GLU B CA 1
ATOM 2912 C C . GLU B 1 33 ? -3.790 -13.423 -1.485 1.00 22.07 39 GLU B C 1
ATOM 2913 O O . GLU B 1 33 ? -3.990 -13.559 -2.695 1.00 20.67 39 GLU B O 1
ATOM 2919 N N . LEU B 1 34 ? -3.256 -14.396 -0.731 1.00 19.97 40 LEU B N 1
ATOM 2920 C CA . LEU B 1 34 ? -2.893 -15.652 -1.356 1.00 20.58 40 LEU B CA 1
ATOM 2921 C C . LEU B 1 34 ? -4.074 -16.276 -2.075 1.00 20.54 40 LEU B C 1
ATOM 2922 O O . LEU B 1 34 ? -3.886 -16.870 -3.141 1.00 18.69 40 LEU B O 1
ATOM 2927 N N . PRO B 1 35 ? -5.335 -16.221 -1.587 1.00 19.65 41 PRO B N 1
ATOM 2928 C CA . PRO B 1 35 ? -6.439 -16.760 -2.378 1.00 19.65 41 PRO B CA 1
ATOM 2929 C C . PRO B 1 35 ? -6.469 -16.223 -3.813 1.00 18.69 41 PRO B C 1
ATOM 2930 O O . PRO B 1 35 ? -6.856 -16.955 -4.714 1.00 19.34 41 PRO B O 1
ATOM 2934 N N . ASP B 1 36 ? -6.119 -14.944 -3.991 1.00 18.03 42 ASP B N 1
ATOM 2935 C CA . ASP B 1 36 ? -6.160 -14.358 -5.322 1.00 17.89 42 ASP B CA 1
ATOM 2936 C C . ASP B 1 36 ? -5.083 -14.996 -6.217 1.00 17.55 42 ASP B C 1
ATOM 2937 O O . ASP B 1 36 ? -5.299 -15.187 -7.420 1.00 18.43 42 ASP B O 1
ATOM 2942 N N . VAL B 1 37 ? -3.934 -15.302 -5.623 1.00 16.87 43 VAL B N 1
ATOM 2943 C CA . VAL B 1 37 ? -2.807 -15.895 -6.359 1.00 16.49 43 VAL B CA 1
ATOM 2944 C C . VAL B 1 37 ? -3.199 -17.315 -6.783 1.00 17.23 43 VAL B C 1
ATOM 2945 O O . VAL B 1 37 ? -2.953 -17.736 -7.916 1.00 16.94 43 VAL B O 1
ATOM 2949 N N . LEU B 1 38 ? -3.769 -18.065 -5.851 1.00 17.38 44 LEU B N 1
ATOM 2950 C CA . LEU B 1 38 ? -4.161 -19.441 -6.158 1.00 17.66 44 LEU B CA 1
ATOM 2951 C C . LEU B 1 38 ? -5.300 -19.469 -7.183 1.00 18.55 44 LEU B C 1
ATOM 2952 O O . LEU B 1 38 ? -5.275 -20.313 -8.084 1.00 18.83 44 LEU B O 1
ATOM 2957 N N . GLU B 1 39 ? -6.257 -18.537 -7.104 1.00 18.93 45 GLU B N 1
ATOM 2958 C CA A GLU B 1 39 ? -7.332 -18.418 -8.110 0.50 20.67 45 GLU B CA 1
ATOM 2959 C CA B GLU B 1 39 ? -7.336 -18.400 -8.111 0.50 19.52 45 GLU B CA 1
ATOM 2960 C C . GLU B 1 39 ? -6.717 -18.137 -9.488 1.00 20.09 45 GLU B C 1
ATOM 2961 O O . GLU B 1 39 ? -7.083 -18.745 -10.486 1.00 20.26 45 GLU B O 1
ATOM 2972 N N . PHE B 1 40 ? -5.747 -17.212 -9.526 1.00 18.51 46 PHE B N 1
ATOM 2973 C CA . PHE B 1 40 ? -5.084 -16.829 -10.747 1.00 18.36 46 PHE B CA 1
ATOM 2974 C C . PHE B 1 40 ? -4.399 -18.035 -11.381 1.00 18.34 46 PHE B C 1
ATOM 2975 O O . PHE B 1 40 ? -4.480 -18.249 -12.586 1.00 18.61 46 PHE B O 1
ATOM 2983 N N . VAL B 1 41 ? -3.687 -18.820 -10.588 1.00 18.26 47 VAL B N 1
ATOM 2984 C CA . VAL B 1 41 ? -3.010 -20.005 -11.095 1.00 19.09 47 VAL B CA 1
ATOM 2985 C C . VAL B 1 41 ? -4.026 -20.982 -11.705 1.00 20.22 47 VAL B C 1
ATOM 2986 O O . VAL B 1 41 ? -3.767 -21.542 -12.774 1.00 20.23 47 VAL B O 1
ATOM 2990 N N . ARG B 1 42 ? -5.151 -21.198 -11.029 1.00 21.27 48 ARG B N 1
ATOM 2991 C CA . ARG B 1 42 ? -6.131 -22.161 -11.568 1.00 23.59 48 ARG B CA 1
ATOM 2992 C C . ARG B 1 42 ? -6.723 -21.666 -12.890 1.00 25.14 48 ARG B C 1
ATOM 2993 O O . ARG B 1 42 ? -6.973 -22.468 -13.803 1.00 25.10 48 ARG B O 1
ATOM 3001 N N . LEU B 1 43 ? -6.974 -20.364 -13.006 1.00 24.99 49 LEU B N 1
ATOM 3002 C CA . LEU B 1 43 ? -7.519 -19.777 -14.231 1.00 27.17 49 LEU B CA 1
ATOM 3003 C C . LEU B 1 43 ? -6.496 -19.885 -15.361 1.00 29.32 49 LEU B C 1
ATOM 3004 O O . LEU B 1 43 ? -6.807 -20.192 -16.516 1.00 28.52 49 LEU B O 1
ATOM 3009 N N . LEU B 1 44 ? -5.249 -19.603 -15.018 1.00 29.48 50 LEU B N 1
ATOM 3010 C CA A LEU B 1 44 ? -4.177 -19.692 -15.960 0.70 29.54 50 LEU B CA 1
ATOM 3011 C CA B LEU B 1 44 ? -4.128 -19.696 -15.940 0.30 29.38 50 LEU B CA 1
ATOM 3012 C C . LEU B 1 44 ? -4.122 -21.096 -16.567 1.00 29.70 50 LEU B C 1
ATOM 3013 O O . LEU B 1 44 ? -4.013 -21.259 -17.783 1.00 30.51 50 LEU B O 1
ATOM 3022 N N . GLU B 1 45 ? -4.250 -22.106 -15.718 1.00 30.57 51 GLU B N 1
ATOM 3023 C CA . GLU B 1 45 ? -4.185 -23.501 -16.136 1.00 32.21 51 GLU B CA 1
ATOM 3024 C C . GLU B 1 45 ? -5.336 -23.879 -17.080 1.00 37.08 51 GLU B C 1
ATOM 3025 O O . GLU B 1 45 ? -5.129 -24.731 -17.949 1.00 38.71 51 GLU B O 1
ATOM 3031 N N . LYS B 1 46 ? -6.504 -23.240 -16.927 1.00 37.46 52 LYS B N 1
ATOM 3032 C CA . LYS B 1 46 ? -7.717 -23.524 -17.706 1.00 40.04 52 LYS B CA 1
ATOM 3033 C C . LYS B 1 46 ? -7.811 -22.645 -18.959 1.00 39.14 52 LYS B C 1
ATOM 3034 O O . LYS B 1 46 ? -8.731 -22.832 -19.771 1.00 40.36 52 LYS B O 1
ATOM 3040 N N . GLU B 1 47 ? -6.913 -21.662 -19.100 1.00 37.23 53 GLU B N 1
ATOM 3041 C CA . GLU B 1 47 ? -7.051 -20.669 -20.166 1.00 36.68 53 GLU B CA 1
ATOM 3042 C C . GLU B 1 47 ? -6.844 -21.357 -21.519 1.00 37.16 53 GLU B C 1
ATOM 3043 O O . GLU B 1 47 ? -5.813 -21.986 -21.754 1.00 35.43 53 GLU B O 1
ATOM 3049 N N . LYS B 1 48 ? -7.821 -21.202 -22.419 1.00 37.05 54 LYS B N 1
ATOM 3050 C CA . LYS B 1 48 ? -7.778 -21.887 -23.710 1.00 37.90 54 LYS B CA 1
ATOM 3051 C C . LYS B 1 48 ? -6.698 -21.261 -24.603 1.00 36.92 54 LYS B C 1
ATOM 3052 O O . LYS B 1 48 ? -5.934 -21.988 -25.276 1.00 34.80 54 LYS B O 1
ATOM 3058 N N . LYS B 1 49 ? -6.613 -19.924 -24.585 1.00 35.21 55 LYS B N 1
ATOM 3059 C CA A LYS B 1 49 ? -5.656 -19.193 -25.410 0.70 35.84 55 LYS B CA 1
ATOM 3060 C CA B LYS B 1 49 ? -5.661 -19.158 -25.395 0.30 35.12 55 LYS B CA 1
ATOM 3061 C C . LYS B 1 49 ? -4.264 -19.261 -24.771 1.00 34.62 55 LYS B C 1
ATOM 3062 O O . LYS B 1 49 ? -4.140 -19.200 -23.553 1.00 34.94 55 LYS B O 1
ATOM 3073 N N . ALA B 1 50 ? -3.237 -19.386 -25.618 1.00 32.23 56 ALA B N 1
ATOM 3074 C CA . ALA B 1 50 ? -1.845 -19.385 -25.179 1.00 31.45 56 ALA B CA 1
ATOM 3075 C C . ALA B 1 50 ? -1.321 -17.941 -25.131 1.00 31.02 56 ALA B C 1
ATOM 3076 O O . ALA B 1 50 ? -1.775 -17.062 -25.858 1.00 29.67 56 ALA B O 1
ATOM 3078 N N . GLY B 1 51 ? -0.291 -17.716 -24.312 1.00 28.88 57 GLY B N 1
ATOM 3079 C CA . GLY B 1 51 ? 0.479 -16.468 -24.352 1.00 28.26 57 GLY B CA 1
ATOM 3080 C C . GLY B 1 51 ? -0.317 -15.248 -23.904 1.00 27.66 57 GLY B C 1
ATOM 3081 O O . GLY B 1 51 ? -0.119 -14.133 -24.397 1.00 31.69 57 GLY B O 1
ATOM 3082 N N . THR B 1 52 ? -1.185 -15.400 -22.912 1.00 25.31 58 THR B N 1
ATOM 3083 C CA . THR B 1 52 ? -2.020 -14.309 -22.517 1.00 26.24 58 THR B CA 1
ATOM 3084 C C . THR B 1 52 ? -1.325 -13.420 -21.479 1.00 24.45 58 THR B C 1
ATOM 3085 O O . THR B 1 52 ? -1.873 -12.374 -21.168 1.00 26.95 58 THR B O 1
ATOM 3089 N N . LEU B 1 53 ? -0.201 -13.867 -20.892 1.00 20.19 59 LEU B N 1
ATOM 3090 C CA . LEU B 1 53 ? 0.490 -13.068 -19.877 1.00 18.33 59 LEU B CA 1
ATOM 3091 C C . LEU B 1 53 ? 1.702 -12.396 -20.521 1.00 18.44 59 LEU B C 1
ATOM 3092 O O . LEU B 1 53 ? 2.660 -13.044 -20.954 1.00 18.14 59 LEU B O 1
ATOM 3097 N N . PHE B 1 54 ? 1.706 -11.066 -20.526 1.00 16.94 60 PHE B N 1
ATOM 3098 C CA . PHE B 1 54 ? 2.754 -10.313 -21.173 1.00 16.75 60 PHE B CA 1
ATOM 3099 C C . PHE B 1 54 ? 3.934 -10.119 -20.230 1.00 16.03 60 PHE B C 1
ATOM 3100 O O . PHE B 1 54 ? 3.770 -9.930 -18.999 1.00 16.68 60 PHE B O 1
ATOM 3108 N N . TYR B 1 55 ? 5.136 -10.125 -20.789 1.00 14.87 61 TYR B N 1
ATOM 3109 C CA . TYR B 1 55 ? 6.313 -9.909 -19.993 1.00 15.21 61 TYR B CA 1
ATOM 3110 C C . TYR B 1 55 ? 6.561 -8.403 -19.825 1.00 15.47 61 TYR B C 1
ATOM 3111 O O . TYR B 1 55 ? 5.909 -7.566 -20.443 1.00 15.42 61 TYR B O 1
ATOM 3120 N N . THR B 1 56 ? 7.510 -8.068 -18.939 1.00 14.77 62 THR B N 1
ATOM 3121 C CA . THR B 1 56 ? 7.814 -6.664 -18.638 1.00 14.95 62 THR B CA 1
ATOM 3122 C C . THR B 1 56 ? 9.276 -6.345 -18.945 1.00 14.81 62 THR B C 1
ATOM 3123 O O . THR B 1 56 ? 9.966 -7.087 -19.641 1.00 14.66 62 THR B O 1
ATOM 3127 N N . ASP B 1 57 ? 9.754 -5.220 -18.402 1.00 14.90 63 ASP B N 1
ATOM 3128 C CA . ASP B 1 57 ? 11.150 -4.832 -18.536 1.00 15.10 63 ASP B CA 1
ATOM 3129 C C . ASP B 1 57 ? 12.086 -5.942 -18.043 1.00 13.83 63 ASP B C 1
ATOM 3130 O O . ASP B 1 57 ? 13.224 -6.048 -18.517 1.00 15.34 63 ASP B O 1
ATOM 3135 N N . ASP B 1 58 ? 11.667 -6.751 -17.074 1.00 13.87 64 ASP B N 1
ATOM 3136 C CA . ASP B 1 58 ? 12.567 -7.746 -16.541 1.00 13.63 64 ASP B CA 1
ATOM 3137 C C . ASP B 1 58 ? 13.009 -8.712 -17.640 1.00 14.26 64 ASP B C 1
ATOM 3138 O O . ASP B 1 58 ? 14.213 -9.008 -17.811 1.00 14.88 64 ASP B O 1
ATOM 3143 N N . THR B 1 59 ? 12.026 -9.206 -18.376 1.00 13.39 65 THR B N 1
ATOM 3144 C CA . THR B 1 59 ? 12.290 -10.122 -19.494 1.00 13.58 65 THR B CA 1
ATOM 3145 C C . THR B 1 59 ? 12.904 -9.375 -20.682 1.00 13.55 65 THR B C 1
ATOM 3146 O O . THR B 1 59 ? 13.786 -9.904 -21.359 1.00 14.59 65 THR B O 1
ATOM 3150 N N . ALA B 1 60 ? 12.422 -8.171 -20.976 1.00 14.04 66 ALA B N 1
ATOM 3151 C CA . ALA B 1 60 ? 13.002 -7.414 -22.100 1.00 15.29 66 ALA B CA 1
ATOM 3152 C C . ALA B 1 60 ? 14.516 -7.286 -21.920 1.00 15.64 66 ALA B C 1
ATOM 3153 O O . ALA B 1 60 ? 15.312 -7.495 -22.866 1.00 16.91 66 ALA B O 1
ATOM 3155 N N . MET B 1 61 ? 14.958 -6.943 -20.710 1.00 15.27 67 MET B N 1
ATOM 3156 C CA A MET B 1 61 ? 16.390 -6.779 -20.475 0.50 14.49 67 MET B CA 1
ATOM 3157 C CA B MET B 1 61 ? 16.388 -6.780 -20.450 0.50 16.00 67 MET B CA 1
ATOM 3158 C C . MET B 1 61 ? 17.106 -8.135 -20.447 1.00 15.07 67 MET B C 1
ATOM 3159 O O . MET B 1 61 ? 18.270 -8.224 -20.871 1.00 15.34 67 MET B O 1
ATOM 3168 N N . THR B 1 62 ? 16.463 -9.169 -19.901 1.00 14.36 68 THR B N 1
ATOM 3169 C CA . THR B 1 62 ? 17.000 -10.534 -19.955 1.00 15.20 68 THR B CA 1
ATOM 3170 C C . THR B 1 62 ? 17.307 -10.907 -21.415 1.00 15.80 68 THR B C 1
ATOM 3171 O O . THR B 1 62 ? 18.384 -11.440 -21.700 1.00 15.80 68 THR B O 1
ATOM 3175 N N . ARG B 1 63 ? 16.355 -10.656 -22.304 1.00 15.94 69 ARG B N 1
ATOM 3176 C CA . ARG B 1 63 ? 16.529 -11.010 -23.722 1.00 17.97 69 ARG B CA 1
ATOM 3177 C C . ARG B 1 63 ? 17.735 -10.266 -24.292 1.00 18.04 69 ARG B C 1
ATOM 3178 O O . ARG B 1 63 ? 18.518 -10.849 -25.075 1.00 18.59 69 ARG B O 1
ATOM 3186 N N . ALA B 1 64 ? 17.919 -8.996 -23.901 1.00 17.55 70 ALA B N 1
ATOM 3187 C CA . ALA B 1 64 ? 19.062 -8.199 -24.350 1.00 17.93 70 ALA B CA 1
ATOM 3188 C C . ALA B 1 64 ? 20.393 -8.764 -23.822 1.00 17.65 70 ALA B C 1
ATOM 3189 O O . ALA B 1 64 ? 21.382 -8.843 -24.541 1.00 18.30 70 ALA B O 1
ATOM 3191 N N . VAL B 1 65 ? 20.430 -9.154 -22.545 1.00 16.40 71 VAL B N 1
ATOM 3192 C CA . VAL B 1 65 ? 21.615 -9.796 -21.989 1.00 16.18 71 VAL B CA 1
ATOM 3193 C C . VAL B 1 65 ? 21.970 -11.014 -22.841 1.00 16.90 71 VAL B C 1
ATOM 3194 O O . VAL B 1 65 ? 23.123 -11.183 -23.250 1.00 17.33 71 VAL B O 1
ATOM 3198 N N . ILE B 1 66 ? 20.974 -11.860 -23.083 1.00 17.47 72 ILE B N 1
ATOM 3199 C CA . ILE B 1 66 ? 21.232 -13.130 -23.813 1.00 18.39 72 ILE B CA 1
ATOM 3200 C C . ILE B 1 66 ? 21.746 -12.842 -25.218 1.00 19.66 72 ILE B C 1
ATOM 3201 O O . ILE B 1 66 ? 22.713 -13.461 -25.654 1.00 20.57 72 ILE B O 1
ATOM 3206 N N . GLN B 1 67 ? 21.117 -11.899 -25.908 1.00 20.11 73 GLN B N 1
ATOM 3207 C CA . GLN B 1 67 ? 21.554 -11.593 -27.272 1.00 22.68 73 GLN B CA 1
ATOM 3208 C C . GLN B 1 67 ? 23.010 -11.115 -27.249 1.00 21.12 73 GLN B C 1
ATOM 3209 O O . GLN B 1 67 ? 23.796 -11.469 -28.128 1.00 22.17 73 GLN B O 1
ATOM 3215 N N . SER B 1 68 ? 23.402 -10.343 -26.234 1.00 19.32 74 SER B N 1
ATOM 3216 C CA . SER B 1 68 ? 24.776 -9.864 -26.152 1.00 19.68 74 SER B CA 1
ATOM 3217 C C . SER B 1 68 ? 25.749 -11.028 -25.899 1.00 20.35 74 SER B C 1
ATOM 3218 O O . SER B 1 68 ? 26.813 -11.102 -26.500 1.00 20.35 74 SER B O 1
ATOM 3221 N N . LEU B 1 69 ? 25.393 -11.922 -24.985 1.00 19.56 75 LEU B N 1
ATOM 3222 C CA . LEU B 1 69 ? 26.250 -13.059 -24.648 1.00 20.28 75 LEU B CA 1
ATOM 3223 C C . LEU B 1 69 ? 26.428 -13.963 -25.872 1.00 21.86 75 LEU B C 1
ATOM 3224 O O . LEU B 1 69 ? 27.516 -14.471 -26.091 1.00 24.09 75 LEU B O 1
ATOM 3229 N N . ILE B 1 70 ? 25.364 -14.164 -26.642 1.00 21.97 76 ILE B N 1
ATOM 3230 C CA . ILE B 1 70 ? 25.454 -15.022 -27.847 1.00 24.11 76 ILE B CA 1
ATOM 3231 C C . ILE B 1 70 ? 26.355 -14.357 -28.890 1.00 25.58 76 ILE B C 1
ATOM 3232 O O . ILE B 1 70 ? 27.195 -15.055 -29.505 1.00 26.94 76 ILE B O 1
ATOM 3237 N N . ALA B 1 71 ? 26.186 -13.051 -29.110 1.00 24.83 77 ALA B N 1
ATOM 3238 C CA . ALA B 1 71 ? 26.963 -12.308 -30.132 1.00 25.93 77 ALA B CA 1
ATOM 3239 C C . ALA B 1 71 ? 28.430 -12.150 -29.701 1.00 26.34 77 ALA B C 1
ATOM 3240 O O . ALA B 1 71 ? 29.342 -12.159 -30.552 1.00 26.80 77 ALA B O 1
ATOM 3242 N N . LYS B 1 72 ? 28.662 -11.931 -28.394 1.00 24.83 78 LYS B N 1
ATOM 3243 C CA . LYS B 1 72 ? 29.982 -11.639 -27.834 1.00 25.79 78 LYS B CA 1
ATOM 3244 C C . LYS B 1 72 ? 30.195 -12.500 -26.600 1.00 25.87 78 LYS B C 1
ATOM 3245 O O . LYS B 1 72 ? 30.094 -12.029 -25.474 1.00 23.74 78 LYS B O 1
ATOM 3251 N N . PRO B 1 73 ? 30.466 -13.803 -26.794 1.00 26.91 79 PRO B N 1
ATOM 3252 C CA . PRO B 1 73 ? 30.563 -14.760 -25.688 1.00 26.87 79 PRO B CA 1
ATOM 3253 C C . PRO B 1 73 ? 31.694 -14.511 -24.686 1.00 27.16 79 PRO B C 1
ATOM 3254 O O . PRO B 1 73 ? 31.643 -15.082 -23.600 1.00 27.55 79 PRO B O 1
ATOM 3258 N N . ASP B 1 74 ? 32.672 -13.669 -25.032 1.00 27.39 80 ASP B N 1
ATOM 3259 C CA . ASP B 1 74 ? 33.726 -13.334 -24.089 1.00 28.20 80 ASP B CA 1
ATOM 3260 C C . ASP B 1 74 ? 33.307 -12.186 -23.167 1.00 26.62 80 ASP B C 1
ATOM 3261 O O . ASP B 1 74 ? 34.074 -11.806 -22.291 1.00 27.07 80 ASP B O 1
ATOM 3266 N N . PHE B 1 75 ? 32.085 -11.667 -23.369 1.00 25.11 81 PHE B N 1
ATOM 3267 C CA . PHE B 1 75 ? 31.480 -10.574 -22.599 1.00 24.22 81 PHE B CA 1
ATOM 3268 C C . PHE B 1 75 ? 31.958 -9.213 -23.106 1.00 24.76 81 PHE B C 1
ATOM 3269 O O . PHE B 1 75 ? 33.130 -8.833 -22.953 1.00 26.26 81 PHE B O 1
ATOM 3277 N N . ASP B 1 76 ? 31.036 -8.476 -23.717 1.00 23.24 82 ASP B N 1
ATOM 3278 C CA . ASP B 1 76 ? 31.312 -7.159 -24.306 1.00 24.39 82 ASP B CA 1
ATOM 3279 C C . ASP B 1 76 ? 30.268 -6.165 -23.779 1.00 24.25 82 ASP B C 1
ATOM 3280 O O . ASP B 1 76 ? 29.146 -6.145 -24.258 1.00 23.46 82 ASP B O 1
ATOM 3285 N N . GLU B 1 77 ? 30.660 -5.381 -22.770 1.00 24.44 83 GLU B N 1
ATOM 3286 C CA A GLU B 1 77 ? 29.760 -4.468 -22.080 0.50 24.98 83 GLU B CA 1
ATOM 3287 C CA B GLU B 1 77 ? 29.750 -4.474 -22.078 0.50 24.68 83 GLU B CA 1
ATOM 3288 C C . GLU B 1 77 ? 29.299 -3.349 -23.022 1.00 24.76 83 GLU B C 1
ATOM 3289 O O . GLU B 1 77 ? 28.233 -2.774 -22.833 1.00 24.15 83 GLU B O 1
ATOM 3300 N N . VAL B 1 78 ? 30.102 -3.011 -24.044 1.00 24.96 84 VAL B N 1
ATOM 3301 C CA . VAL B 1 78 ? 29.677 -1.991 -24.995 1.00 24.36 84 VAL B CA 1
ATOM 3302 C C . VAL B 1 78 ? 28.535 -2.514 -25.871 1.00 24.36 84 VAL B C 1
ATOM 3303 O O . VAL B 1 78 ? 27.508 -1.843 -26.090 1.00 24.89 84 VAL B O 1
ATOM 3307 N N . ASP B 1 79 ? 28.683 -3.748 -26.355 1.00 23.79 85 ASP B N 1
ATOM 3308 C CA . ASP B 1 79 ? 27.644 -4.419 -27.073 1.00 22.75 85 ASP B CA 1
ATOM 3309 C C . ASP B 1 79 ? 26.376 -4.522 -26.211 1.00 21.50 85 ASP B C 1
ATOM 3310 O O . ASP B 1 79 ? 25.267 -4.262 -26.663 1.00 21.28 85 ASP B O 1
ATOM 3315 N N . MET B 1 80 ? 26.563 -4.920 -24.956 1.00 20.76 86 MET B N 1
ATOM 3316 C CA . MET B 1 80 ? 25.412 -5.159 -24.069 1.00 20.03 86 MET B CA 1
ATOM 3317 C C . MET B 1 80 ? 24.664 -3.842 -23.811 1.00 19.44 86 MET B C 1
ATOM 3318 O O . MET B 1 80 ? 23.424 -3.813 -23.838 1.00 19.19 86 MET B O 1
ATOM 3323 N N . ALA B 1 81 ? 25.398 -2.749 -23.579 1.00 20.06 87 ALA B N 1
ATOM 3324 C CA . ALA B 1 81 ? 24.780 -1.444 -23.364 1.00 20.67 87 ALA B CA 1
ATOM 3325 C C . ALA B 1 81 ? 23.945 -1.039 -24.583 1.00 21.11 87 ALA B C 1
ATOM 3326 O O . ALA B 1 81 ? 22.849 -0.507 -24.457 1.00 20.91 87 ALA B O 1
ATOM 3328 N N . LYS B 1 82 ? 24.494 -1.253 -25.780 1.00 23.07 88 LYS B N 1
ATOM 3329 C CA . LYS B 1 82 ? 23.787 -0.931 -26.990 1.00 24.99 88 LYS B CA 1
ATOM 3330 C C . LYS B 1 82 ? 22.481 -1.730 -27.080 1.00 23.77 88 LYS B C 1
ATOM 3331 O O . LYS B 1 82 ? 21.434 -1.182 -27.434 1.00 23.70 88 LYS B O 1
ATOM 3337 N N . ARG B 1 83 ? 22.524 -3.024 -26.737 1.00 23.08 89 ARG B N 1
ATOM 3338 C CA . ARG B 1 83 ? 21.339 -3.848 -26.807 1.00 23.11 89 ARG B CA 1
ATOM 3339 C C . ARG B 1 83 ? 20.305 -3.377 -25.783 1.00 21.55 89 ARG B C 1
ATOM 3340 O O . ARG B 1 83 ? 19.127 -3.379 -26.082 1.00 21.25 89 ARG B O 1
ATOM 3348 N N . PHE B 1 84 ? 20.741 -2.981 -24.591 1.00 20.58 90 PHE B N 1
ATOM 3349 C CA . PHE B 1 84 ? 19.803 -2.461 -23.603 1.00 19.33 90 PHE B CA 1
ATOM 3350 C C . PHE B 1 84 ? 19.076 -1.238 -24.160 1.00 19.85 90 PHE B C 1
ATOM 3351 O O . PHE B 1 84 ? 17.853 -1.129 -24.105 1.00 20.47 90 PHE B O 1
ATOM 3359 N N . ALA B 1 85 ? 19.852 -0.301 -24.719 1.00 20.57 91 ALA B N 1
ATOM 3360 C CA . ALA B 1 85 ? 19.279 0.939 -25.141 1.00 21.58 91 ALA B CA 1
ATOM 3361 C C . ALA B 1 85 ? 18.367 0.741 -26.367 1.00 22.28 91 ALA B C 1
ATOM 3362 O O . ALA B 1 85 ? 17.304 1.356 -26.462 1.00 22.96 91 ALA B O 1
ATOM 3364 N N . GLU B 1 86 ? 18.773 -0.151 -27.275 1.00 23.70 92 GLU B N 1
ATOM 3365 C CA A GLU B 1 86 ? 17.989 -0.426 -28.469 0.60 25.35 92 GLU B CA 1
ATOM 3366 C CA B GLU B 1 86 ? 18.013 -0.476 -28.482 0.40 24.99 92 GLU B CA 1
ATOM 3367 C C . GLU B 1 86 ? 16.708 -1.193 -28.117 1.00 24.59 92 GLU B C 1
ATOM 3368 O O . GLU B 1 86 ? 15.681 -0.975 -28.731 1.00 25.29 92 GLU B O 1
ATOM 3379 N N . GLU B 1 87 ? 16.752 -2.066 -27.096 1.00 23.63 93 GLU B N 1
ATOM 3380 C CA . GLU B 1 87 ? 15.546 -2.778 -26.689 1.00 23.53 93 GLU B CA 1
ATOM 3381 C C . GLU B 1 87 ? 14.520 -1.799 -26.104 1.00 23.61 93 GLU B C 1
ATOM 3382 O O . GLU B 1 87 ? 13.330 -1.878 -26.406 1.00 23.11 93 GLU B O 1
ATOM 3388 N N . TYR B 1 88 ? 14.982 -0.890 -25.242 1.00 23.35 94 TYR B N 1
ATOM 3389 C CA . TYR B 1 88 ? 14.148 0.169 -24.714 1.00 24.26 94 TYR B CA 1
ATOM 3390 C C . TYR B 1 88 ? 13.487 0.935 -25.871 1.00 25.02 94 TYR B C 1
ATOM 3391 O O . TYR B 1 88 ? 12.287 1.135 -25.898 1.00 24.47 94 TYR B O 1
ATOM 3400 N N . LYS B 1 89 ? 14.298 1.371 -26.832 1.00 25.38 95 LYS B N 1
ATOM 3401 C CA . LYS B 1 89 ? 13.815 2.198 -27.933 1.00 27.72 95 LYS B CA 1
ATOM 3402 C C . LYS B 1 89 ? 12.717 1.464 -28.703 1.00 26.47 95 LYS B C 1
ATOM 3403 O O . LYS B 1 89 ? 11.741 2.078 -29.115 1.00 27.38 95 LYS B O 1
ATOM 3409 N N . LYS B 1 90 ? 12.881 0.152 -28.875 1.00 26.85 96 LYS B N 1
ATOM 3410 C CA . LYS B 1 90 ? 11.906 -0.672 -29.614 1.00 27.68 96 LYS B CA 1
ATOM 3411 C C . LYS B 1 90 ? 10.587 -0.792 -28.843 1.00 26.77 96 LYS B C 1
ATOM 3412 O O . LYS B 1 90 ? 9.510 -0.701 -29.446 1.00 26.58 96 LYS B O 1
ATOM 3418 N N . GLU B 1 91 ? 10.664 -1.074 -27.526 1.00 24.14 97 GLU B N 1
ATOM 3419 C CA . GLU B 1 91 ? 9.501 -1.325 -26.731 1.00 24.87 97 GLU B CA 1
ATOM 3420 C C . GLU B 1 91 ? 9.614 -0.544 -25.425 1.00 23.61 97 GLU B C 1
ATOM 3421 O O . GLU B 1 91 ? 9.886 -1.085 -24.355 1.00 22.58 97 GLU B O 1
ATOM 3427 N N . PRO B 1 92 ? 9.436 0.783 -25.474 1.00 22.59 98 PRO B N 1
ATOM 3428 C CA . PRO B 1 92 ? 9.668 1.635 -24.308 1.00 21.90 98 PRO B CA 1
ATOM 3429 C C . PRO B 1 92 ? 8.647 1.550 -23.167 1.00 22.28 98 PRO B C 1
ATOM 3430 O O . PRO B 1 92 ? 8.953 2.060 -22.071 1.00 24.09 98 PRO B O 1
ATOM 3434 N N . THR B 1 93 ? 7.477 0.944 -23.403 1.00 22.07 99 THR B N 1
ATOM 3435 C CA . THR B 1 93 ? 6.414 0.959 -22.384 1.00 22.79 99 THR B CA 1
ATOM 3436 C C . THR B 1 93 ? 6.390 -0.335 -21.545 1.00 22.31 99 THR B C 1
ATOM 3437 O O . THR B 1 93 ? 5.474 -0.482 -20.711 1.00 24.02 99 THR B O 1
ATOM 3441 N N . ARG B 1 94 ? 7.458 -1.148 -21.626 1.00 19.87 100 ARG B N 1
ATOM 3442 C CA . ARG B 1 94 ? 7.474 -2.460 -20.945 1.00 19.03 100 ARG B CA 1
ATOM 3443 C C . ARG B 1 94 ? 7.497 -2.388 -19.421 1.00 19.69 100 ARG B C 1
ATOM 3444 O O . ARG B 1 94 ? 7.157 -3.420 -18.805 1.00 21.57 100 ARG B O 1
ATOM 3452 N N . GLY B 1 95 ? 7.745 -1.217 -18.830 1.00 18.67 101 GLY B N 1
ATOM 3453 C CA . GLY B 1 95 ? 7.620 -1.077 -17.372 1.00 19.65 101 GLY B CA 1
ATOM 3454 C C . GLY B 1 95 ? 8.878 -0.585 -16.679 1.00 18.16 101 GLY B C 1
ATOM 3455 O O . GLY B 1 95 ? 9.001 -0.750 -15.459 1.00 19.16 101 GLY B O 1
ATOM 3456 N N . TYR B 1 96 ? 9.759 0.090 -17.411 1.00 18.56 102 TYR B N 1
ATOM 3457 C CA . TYR B 1 96 ? 10.968 0.673 -16.856 1.00 18.66 102 TYR B CA 1
ATOM 3458 C C . TYR B 1 96 ? 10.590 1.748 -15.823 1.00 18.57 102 TYR B C 1
ATOM 3459 O O . TYR B 1 96 ? 9.609 2.468 -16.010 1.00 21.65 102 TYR B O 1
ATOM 3468 N N . GLY B 1 97 ? 11.272 1.777 -14.696 1.00 17.29 103 GLY B N 1
ATOM 3469 C CA . GLY B 1 97 ? 11.065 2.809 -13.715 1.00 17.22 103 GLY B CA 1
ATOM 3470 C C . GLY B 1 97 ? 12.365 3.233 -13.071 1.00 16.66 103 GLY B C 1
ATOM 3471 O O . GLY B 1 97 ? 13.454 2.982 -13.585 1.00 16.61 103 GLY B O 1
ATOM 3472 N N . ALA B 1 98 ? 12.242 3.903 -11.929 1.00 16.39 104 ALA B N 1
ATOM 3473 C CA . ALA B 1 98 ? 13.355 4.278 -11.073 1.00 16.73 104 ALA B CA 1
ATOM 3474 C C . ALA B 1 98 ? 14.448 5.024 -11.852 1.00 17.32 104 ALA B C 1
ATOM 3475 O O . ALA B 1 98 ? 15.639 4.908 -11.584 1.00 17.07 104 ALA B O 1
ATOM 3477 N N . GLY B 1 99 ? 14.013 5.814 -12.838 1.00 16.63 105 GLY B N 1
ATOM 3478 C CA . GLY B 1 99 ? 14.880 6.687 -13.572 1.00 16.97 105 GLY B CA 1
ATOM 3479 C C . GLY B 1 99 ? 15.720 6.009 -14.647 1.00 16.39 105 GLY B C 1
ATOM 3480 O O . GLY B 1 99 ? 16.529 6.680 -15.307 1.00 17.17 105 GLY B O 1
ATOM 3481 N N . VAL B 1 100 ? 15.568 4.697 -14.864 1.00 15.92 106 VAL B N 1
ATOM 3482 C CA . VAL B 1 100 ? 16.530 3.978 -15.691 1.00 16.50 106 VAL B CA 1
ATOM 3483 C C . VAL B 1 100 ? 16.503 4.452 -17.155 1.00 17.24 106 VAL B C 1
ATOM 3484 O O . VAL B 1 100 ? 17.531 4.376 -17.846 1.00 17.11 106 VAL B O 1
ATOM 3488 N N . VAL B 1 101 ? 15.366 4.959 -17.640 1.00 17.48 107 VAL B N 1
ATOM 3489 C CA . VAL B 1 101 ? 15.270 5.365 -19.027 1.00 18.82 107 VAL B CA 1
ATOM 3490 C C . VAL B 1 101 ? 16.245 6.514 -19.303 1.00 19.71 107 VAL B C 1
ATOM 3491 O O . VAL B 1 101 ? 16.710 6.636 -20.434 1.00 20.38 107 VAL B O 1
ATOM 3495 N N . GLN B 1 102 ? 16.605 7.319 -18.303 1.00 18.54 108 GLN B N 1
ATOM 3496 C CA . GLN B 1 102 ? 17.583 8.395 -18.543 1.00 20.09 108 GLN B CA 1
ATOM 3497 C C . GLN B 1 102 ? 18.957 7.815 -18.883 1.00 20.34 108 GLN B C 1
ATOM 3498 O O . GLN B 1 102 ? 19.697 8.399 -19.700 1.00 20.79 108 GLN B O 1
ATOM 3504 N N . VAL B 1 103 ? 19.305 6.639 -18.343 1.00 18.57 109 VAL B N 1
ATOM 3505 C CA . VAL B 1 103 ? 20.519 5.955 -18.732 1.00 18.56 109 VAL B CA 1
ATOM 3506 C C . VAL B 1 103 ? 20.438 5.577 -20.215 1.00 19.53 109 VAL B C 1
ATOM 3507 O O . VAL B 1 103 ? 21.370 5.789 -20.953 1.00 20.43 109 VAL B O 1
ATOM 3511 N N . PHE B 1 104 ? 19.335 4.965 -20.628 1.00 19.87 110 PHE B N 1
ATOM 3512 C CA . PHE B 1 104 ? 19.195 4.538 -22.024 1.00 20.05 110 PHE B CA 1
ATOM 3513 C C . PHE B 1 104 ? 19.251 5.743 -22.972 1.00 21.56 110 PHE B C 1
ATOM 3514 O O . PHE B 1 104 ? 19.900 5.651 -24.024 1.00 23.04 110 PHE B O 1
ATOM 3522 N N . LYS B 1 105 ? 18.597 6.837 -22.597 1.00 21.77 111 LYS B N 1
ATOM 3523 C CA . LYS B 1 105 ? 18.569 8.032 -23.472 1.00 24.02 111 LYS B CA 1
ATOM 3524 C C . LYS B 1 105 ? 19.972 8.605 -23.621 1.00 24.95 111 LYS B C 1
ATOM 3525 O O . LYS B 1 105 ? 20.351 9.029 -24.756 1.00 25.58 111 LYS B O 1
ATOM 3531 N N . LYS B 1 106 ? 20.764 8.582 -22.544 1.00 23.80 112 LYS B N 1
ATOM 3532 C CA . LYS B 1 106 ? 22.154 9.028 -22.594 1.00 24.44 112 LYS B CA 1
ATOM 3533 C C . LYS B 1 106 ? 23.000 8.075 -23.451 1.00 24.82 112 LYS B C 1
ATOM 3534 O O . LYS B 1 106 ? 23.828 8.531 -24.259 1.00 26.10 112 LYS B O 1
ATOM 3540 N N . LEU B 1 107 ? 22.809 6.753 -23.328 1.00 24.18 113 LEU B N 1
ATOM 3541 C CA . LEU B 1 107 ? 23.520 5.783 -24.141 1.00 24.66 113 LEU B CA 1
ATOM 3542 C C . LEU B 1 107 ? 23.206 5.988 -25.635 1.00 27.23 113 LEU B C 1
ATOM 3543 O O . LEU B 1 107 ? 24.084 5.757 -26.453 1.00 29.84 113 LEU B O 1
ATOM 3548 N N . LEU B 1 108 ? 21.975 6.388 -25.969 1.00 28.82 114 LEU B N 1
ATOM 3549 C CA . LEU B 1 108 ? 21.511 6.544 -27.377 1.00 30.46 114 LEU B CA 1
ATOM 3550 C C . LEU B 1 108 ? 22.061 7.845 -27.956 1.00 33.29 114 LEU B C 1
ATOM 3551 O O . LEU B 1 108 ? 22.079 7.997 -29.177 1.00 35.07 114 LEU B O 1
ATOM 3556 N N . SER B 1 109 ? 22.447 8.776 -27.087 1.00 33.97 115 SER B N 1
ATOM 3557 C CA . SER B 1 109 ? 22.960 10.082 -27.526 1.00 37.26 115 SER B CA 1
ATOM 3558 C C . SER B 1 109 ? 24.404 9.935 -27.976 1.00 38.97 115 SER B C 1
ATOM 3559 O O . SER B 1 109 ? 25.132 9.073 -27.513 1.00 41.53 115 SER B O 1
ATOM 3562 N N . PRO B 1 110 ? 24.892 10.793 -28.892 1.00 42.61 116 PRO B N 1
ATOM 3563 C CA . PRO B 1 110 ? 26.311 10.768 -29.247 1.00 44.19 116 PRO B CA 1
ATOM 3564 C C . PRO B 1 110 ? 27.245 11.308 -28.147 1.00 44.89 116 PRO B C 1
ATOM 3565 O O . PRO B 1 110 ? 28.466 11.156 -28.272 1.00 45.74 116 PRO B O 1
ATOM 3569 N N . LYS B 1 111 ? 26.684 11.904 -27.082 1.00 47.18 117 LYS B N 1
ATOM 3570 C CA . LYS B 1 111 ? 27.457 12.704 -26.101 1.00 48.32 117 LYS B CA 1
ATOM 3571 C C . LYS B 1 111 ? 28.249 11.838 -25.113 1.00 46.44 117 LYS B C 1
ATOM 3572 O O . LYS B 1 111 ? 29.147 12.360 -24.440 1.00 47.28 117 LYS B O 1
ATOM 3578 N N . TYR B 1 112 ? 27.906 10.548 -24.978 1.00 41.35 118 TYR B N 1
ATOM 3579 C CA . TYR B 1 112 ? 28.585 9.682 -24.002 1.00 39.78 118 TYR B CA 1
ATOM 3580 C C . TYR B 1 112 ? 29.388 8.629 -24.767 1.00 42.30 118 TYR B C 1
ATOM 3581 O O . TYR B 1 112 ? 28.828 7.959 -25.645 1.00 48.12 118 TYR B O 1
ATOM 3590 N N . SER B 1 113 ? 30.679 8.494 -24.443 1.00 40.52 119 SER B N 1
ATOM 3591 C CA . SER B 1 113 ? 31.533 7.451 -25.036 1.00 41.48 119 SER B CA 1
ATOM 3592 C C . SER B 1 113 ? 31.895 6.351 -24.019 1.00 39.70 119 SER B C 1
ATOM 3593 O O . SER B 1 113 ? 32.264 5.252 -24.424 1.00 42.00 119 SER B O 1
ATOM 3596 N N . ASP B 1 114 ? 31.771 6.640 -22.710 1.00 34.38 120 ASP B N 1
ATOM 3597 C CA . ASP B 1 114 ? 32.025 5.687 -21.653 1.00 30.21 120 ASP B CA 1
ATOM 3598 C C . ASP B 1 114 ? 30.667 5.073 -21.293 1.00 27.12 120 ASP B C 1
ATOM 3599 O O . ASP B 1 114 ? 29.822 5.798 -20.800 1.00 25.91 120 ASP B O 1
ATOM 3604 N N . VAL B 1 115 ? 30.442 3.794 -21.628 1.00 26.44 121 VAL B N 1
ATOM 3605 C CA . VAL B 1 115 ? 29.080 3.232 -21.493 1.00 25.19 121 VAL B CA 1
ATOM 3606 C C . VAL B 1 115 ? 28.701 3.113 -20.016 1.00 24.35 121 VAL B C 1
ATOM 3607 O O . VAL B 1 115 ? 27.515 2.853 -19.748 1.00 23.20 121 VAL B O 1
ATOM 3611 N N . PHE B 1 116 ? 29.653 3.247 -19.087 1.00 22.42 122 PHE B N 1
ATOM 3612 C CA . PHE B 1 116 ? 29.357 3.179 -17.656 1.00 21.91 122 PHE B CA 1
ATOM 3613 C C . PHE B 1 116 ? 29.006 4.552 -17.075 1.00 21.78 122 PHE B C 1
ATOM 3614 O O . PHE B 1 116 ? 28.531 4.645 -15.946 1.00 20.89 122 PHE B O 1
ATOM 3622 N N . GLN B 1 117 ? 29.272 5.629 -17.821 1.00 22.11 123 GLN B N 1
ATOM 3623 C CA . GLN B 1 117 ? 29.133 6.977 -17.239 1.00 22.22 123 GLN B CA 1
ATOM 3624 C C . GLN B 1 117 ? 27.671 7.347 -16.991 1.00 21.18 123 GLN B C 1
ATOM 3625 O O . GLN B 1 117 ? 27.351 7.901 -15.931 1.00 20.86 123 GLN B O 1
ATOM 3631 N N . PRO B 1 118 ? 26.710 7.117 -17.912 1.00 20.62 124 PRO B N 1
ATOM 3632 C CA . PRO B 1 118 ? 25.320 7.452 -17.618 1.00 21.07 124 PRO B CA 1
ATOM 3633 C C . PRO B 1 118 ? 24.861 6.867 -16.283 1.00 20.00 124 PRO B C 1
ATOM 3634 O O . PRO B 1 118 ? 24.213 7.551 -15.503 1.00 19.95 124 PRO B O 1
ATOM 3638 N N . ALA B 1 119 ? 25.194 5.603 -16.026 1.00 18.94 125 ALA B N 1
ATOM 3639 C CA . ALA B 1 119 ? 24.746 4.980 -14.761 1.00 18.40 125 ALA B CA 1
ATOM 3640 C C . ALA B 1 119 ? 25.336 5.680 -13.542 1.00 18.80 125 ALA B C 1
ATOM 3641 O O . ALA B 1 119 ? 24.675 5.823 -12.533 1.00 18.74 125 ALA B O 1
ATOM 3643 N N . ARG B 1 120 ? 26.590 6.145 -13.649 1.00 19.61 126 ARG B N 1
ATOM 3644 C CA . ARG B 1 120 ? 27.206 6.844 -12.539 1.00 21.05 126 ARG B CA 1
ATOM 3645 C C . ARG B 1 120 ? 26.485 8.148 -12.209 1.00 20.38 126 ARG B C 1
ATOM 3646 O O . ARG B 1 120 ? 26.563 8.565 -11.066 1.00 22.32 126 ARG B O 1
ATOM 3654 N N . GLU B 1 121 ? 25.794 8.756 -13.176 1.00 20.22 127 GLU B N 1
ATOM 3655 C CA . GLU B 1 121 ? 25.166 10.058 -12.988 1.00 20.68 127 GLU B CA 1
ATOM 3656 C C . GLU B 1 121 ? 23.799 9.948 -12.301 1.00 20.29 127 GLU B C 1
ATOM 3657 O O . GLU B 1 121 ? 23.249 10.938 -11.846 1.00 21.67 127 GLU B O 1
ATOM 3663 N N . GLN B 1 122 ? 23.251 8.734 -12.190 1.00 18.98 128 GLN B N 1
ATOM 3664 C CA . GLN B 1 122 ? 21.958 8.540 -11.609 1.00 18.81 128 GLN B CA 1
ATOM 3665 C C . GLN B 1 122 ? 21.992 8.867 -10.114 1.00 18.95 128 GLN B C 1
ATOM 3666 O O . GLN B 1 122 ? 23.026 8.719 -9.455 1.00 19.02 128 GLN B O 1
ATOM 3672 N N . PHE B 1 123 ? 20.858 9.280 -9.568 1.00 19.34 129 PHE B N 1
ATOM 3673 C CA A PHE B 1 123 ? 20.672 9.554 -8.139 0.60 19.93 129 PHE B CA 1
ATOM 3674 C CA B PHE B 1 123 ? 20.691 9.529 -8.129 0.40 19.38 129 PHE B CA 1
ATOM 3675 C C . PHE B 1 123 ? 21.745 10.557 -7.691 1.00 20.36 129 PHE B C 1
ATOM 3676 O O . PHE B 1 123 ? 22.449 10.356 -6.731 1.00 20.72 129 PHE B O 1
ATOM 3691 N N . ASP B 1 124 ? 21.817 11.635 -8.449 1.00 21.32 130 ASP B N 1
ATOM 3692 C CA . ASP B 1 124 ? 22.738 12.762 -8.203 1.00 21.69 130 ASP B CA 1
ATOM 3693 C C . ASP B 1 124 ? 24.165 12.257 -8.000 1.00 22.49 130 ASP B C 1
ATOM 3694 O O . ASP B 1 124 ? 24.895 12.740 -7.119 1.00 22.66 130 ASP B O 1
ATOM 3699 N N . GLY B 1 125 ? 24.574 11.334 -8.865 1.00 21.57 131 GLY B N 1
ATOM 3700 C CA . GLY B 1 125 ? 25.933 10.817 -8.898 1.00 23.40 131 GLY B CA 1
ATOM 3701 C C . GLY B 1 125 ? 26.221 9.698 -7.919 1.00 23.89 131 GLY B C 1
ATOM 3702 O O . GLY B 1 125 ? 27.361 9.231 -7.852 1.00 25.61 131 GLY B O 1
ATOM 3703 N N . LYS B 1 126 ? 25.211 9.210 -7.200 1.00 22.99 132 LYS B N 1
ATOM 3704 C CA . LYS B 1 126 ? 25.415 8.111 -6.264 1.00 23.37 132 LYS B CA 1
ATOM 3705 C C . LYS B 1 126 ? 25.132 6.754 -6.912 1.00 21.90 132 LYS B C 1
ATOM 3706 O O . LYS B 1 126 ? 25.528 5.694 -6.348 1.00 21.67 132 LYS B O 1
ATOM 3712 N N . GLY B 1 127 ? 24.395 6.763 -8.021 1.00 19.83 133 GLY B N 1
ATOM 3713 C CA . GLY B 1 127 ? 24.028 5.514 -8.707 1.00 19.03 133 GLY B CA 1
ATOM 3714 C C . GLY B 1 127 ? 22.749 4.928 -8.137 1.00 17.42 133 GLY B C 1
ATOM 3715 O O . GLY B 1 127 ? 22.352 5.137 -6.996 1.00 17.89 133 GLY B O 1
ATOM 3716 N N . SER B 1 128 ? 22.087 4.133 -8.985 1.00 16.91 134 SER B N 1
ATOM 3717 C CA . SER B 1 128 ? 20.865 3.418 -8.605 1.00 16.44 134 SER B CA 1
ATOM 3718 C C . SER B 1 128 ? 21.177 2.183 -7.767 1.00 16.55 134 SER B C 1
ATOM 3719 O O . SER B 1 128 ? 22.079 1.399 -8.115 1.00 16.45 134 SER B O 1
ATOM 3722 N N . TYR B 1 129 ? 20.360 2.010 -6.721 1.00 17.11 135 TYR B N 1
ATOM 3723 C CA . TYR B 1 129 ? 20.429 0.825 -5.881 1.00 17.90 135 TYR B CA 1
ATOM 3724 C C . TYR B 1 129 ? 19.196 -0.064 -6.099 1.00 17.29 135 TYR B C 1
ATOM 3725 O O . TYR B 1 129 ? 18.912 -0.915 -5.268 1.00 17.38 135 TYR B O 1
ATOM 3734 N N . GLY B 1 130 ? 18.501 0.145 -7.202 1.00 15.92 136 GLY B N 1
ATOM 3735 C CA . GLY B 1 130 ? 17.353 -0.701 -7.582 1.00 16.13 136 GLY B CA 1
ATOM 3736 C C . GLY B 1 130 ? 17.796 -2.095 -7.981 1.00 15.62 136 GLY B C 1
ATOM 3737 O O . GLY B 1 130 ? 18.973 -2.406 -8.049 1.00 15.95 136 GLY B O 1
ATOM 3738 N N . ASN B 1 131 ? 16.799 -2.923 -8.281 1.00 15.37 137 ASN B N 1
ATOM 3739 C CA . ASN B 1 131 ? 17.023 -4.334 -8.545 1.00 14.42 137 ASN B CA 1
ATOM 3740 C C . ASN B 1 131 ? 17.086 -4.628 -10.051 1.00 14.32 137 ASN B C 1
ATOM 3741 O O . ASN B 1 131 ? 17.163 -5.801 -10.453 1.00 14.06 137 ASN B O 1
ATOM 3746 N N . GLY B 1 132 ? 17.089 -3.610 -10.926 1.00 14.10 138 GLY B N 1
ATOM 3747 C CA . GLY B 1 132 ? 17.160 -3.844 -12.325 1.00 14.25 138 GLY B CA 1
ATOM 3748 C C . GLY B 1 132 ? 18.417 -4.537 -12.837 1.00 14.64 138 GLY B C 1
ATOM 3749 O O . GLY B 1 132 ? 18.386 -5.273 -13.833 1.00 15.18 138 GLY B O 1
ATOM 3750 N N . GLY B 1 133 ? 19.557 -4.344 -12.170 1.00 13.96 139 GLY B N 1
ATOM 3751 C CA . GLY B 1 133 ? 20.750 -5.107 -12.515 1.00 14.25 139 GLY B CA 1
ATOM 3752 C C . GLY B 1 133 ? 20.568 -6.592 -12.216 1.00 13.63 139 GLY B C 1
ATOM 3753 O O . GLY B 1 133 ? 21.020 -7.441 -12.941 1.00 14.67 139 GLY B O 1
ATOM 3754 N N . ALA B 1 134 ? 19.913 -6.889 -11.104 1.00 13.28 140 ALA B N 1
ATOM 3755 C CA . ALA B 1 134 ? 19.722 -8.274 -10.645 1.00 13.53 140 ALA B CA 1
ATOM 3756 C C . ALA B 1 134 ? 18.616 -8.998 -11.427 1.00 13.71 140 ALA B C 1
ATOM 3757 O O . ALA B 1 134 ? 18.676 -10.203 -11.598 1.00 13.73 140 ALA B O 1
ATOM 3759 N N . MET B 1 135 ? 17.606 -8.267 -11.902 1.00 13.82 141 MET B N 1
ATOM 3760 C CA . MET B 1 135 ? 16.423 -8.920 -12.495 1.00 13.68 141 MET B CA 1
ATOM 3761 C C . MET B 1 135 ? 16.787 -9.639 -13.806 1.00 13.97 141 MET B C 1
ATOM 3762 O O . MET B 1 135 ? 16.056 -10.567 -14.199 1.00 14.11 141 MET B O 1
ATOM 3767 N N . ARG B 1 136 ? 17.906 -9.243 -14.425 1.00 13.22 142 ARG B N 1
ATOM 3768 C CA . ARG B 1 136 ? 18.290 -9.675 -15.750 1.00 13.64 142 ARG B CA 1
ATOM 3769 C C . ARG B 1 136 ? 19.589 -10.467 -15.744 1.00 14.11 142 ARG B C 1
ATOM 3770 O O . ARG B 1 136 ? 20.069 -10.840 -16.815 1.00 15.02 142 ARG B O 1
ATOM 3778 N N . VAL B 1 137 ? 20.132 -10.787 -14.572 1.00 13.96 143 VAL B N 1
ATOM 3779 C CA . VAL B 1 137 ? 21.511 -11.241 -14.475 1.00 13.94 143 VAL B CA 1
ATOM 3780 C C . VAL B 1 137 ? 21.643 -12.771 -14.530 1.00 14.11 143 VAL B C 1
ATOM 3781 O O . VAL B 1 137 ? 22.753 -13.267 -14.709 1.00 13.99 143 VAL B O 1
ATOM 3785 N N . ALA B 1 138 ? 20.543 -13.531 -14.381 1.00 14.05 144 ALA B N 1
ATOM 3786 C CA . ALA B 1 138 ? 20.634 -14.973 -14.283 1.00 14.31 144 ALA B CA 1
ATOM 3787 C C . ALA B 1 138 ? 21.452 -15.563 -15.425 1.00 14.51 144 ALA B C 1
ATOM 3788 O O . ALA B 1 138 ? 22.203 -16.513 -15.196 1.00 15.20 144 ALA B O 1
ATOM 3790 N N . SER B 1 139 ? 21.285 -15.040 -16.642 1.00 15.23 145 SER B N 1
ATOM 3791 C CA . SER B 1 139 ? 21.931 -15.623 -17.816 1.00 15.77 145 SER B CA 1
ATOM 3792 C C . SER B 1 139 ? 23.455 -15.623 -17.674 1.00 16.22 145 SER B C 1
ATOM 3793 O O . SER B 1 139 ? 24.120 -16.462 -18.271 1.00 16.43 145 SER B O 1
ATOM 3796 N N . ILE B 1 140 ? 24.013 -14.689 -16.895 1.00 15.30 146 ILE B N 1
ATOM 3797 C CA . ILE B 1 140 ? 25.457 -14.667 -16.668 1.00 16.65 146 ILE B CA 1
ATOM 3798 C C . ILE B 1 140 ? 25.884 -15.986 -16.025 1.00 16.63 146 ILE B C 1
ATOM 3799 O O . ILE B 1 140 ? 26.911 -16.578 -16.400 1.00 17.08 146 ILE B O 1
ATOM 3804 N N . ALA B 1 141 ? 25.134 -16.452 -15.031 1.00 15.95 147 ALA B N 1
ATOM 3805 C CA . ALA B 1 141 ? 25.470 -17.703 -14.360 1.00 16.91 147 ALA B CA 1
ATOM 3806 C C . ALA B 1 141 ? 25.204 -18.906 -15.256 1.00 17.40 147 ALA B C 1
ATOM 3807 O O . ALA B 1 141 ? 25.818 -19.978 -15.049 1.00 19.41 147 ALA B O 1
ATOM 3809 N N . LEU B 1 142 ? 24.299 -18.765 -16.222 1.00 17.67 148 LEU B N 1
ATOM 3810 C CA . LEU B 1 142 ? 23.995 -19.858 -17.162 1.00 17.89 148 LEU B CA 1
ATOM 3811 C C . LEU B 1 142 ? 25.026 -19.954 -18.279 1.00 21.15 148 LEU B C 1
ATOM 3812 O O . LEU B 1 142 ? 25.009 -20.949 -19.024 1.00 24.47 148 LEU B O 1
ATOM 3817 N N . ALA B 1 143 ? 25.783 -18.903 -18.522 1.00 19.48 149 ALA B N 1
ATOM 3818 C CA . ALA B 1 143 ? 26.757 -18.873 -19.636 1.00 20.37 149 ALA B CA 1
ATOM 3819 C C . ALA B 1 143 ? 28.174 -19.187 -19.148 1.00 21.55 149 ALA B C 1
ATOM 3820 O O . ALA B 1 143 ? 28.977 -19.679 -19.943 1.00 24.08 149 ALA B O 1
ATOM 3822 N N . TYR B 1 144 ? 28.509 -18.838 -17.910 1.00 19.67 150 TYR B N 1
ATOM 3823 C CA . TYR B 1 144 ? 29.894 -18.862 -17.431 1.00 20.64 150 TYR B CA 1
ATOM 3824 C C . TYR B 1 144 ? 29.996 -19.791 -16.236 1.00 22.17 150 TYR B C 1
ATOM 3825 O O . TYR B 1 144 ? 29.530 -19.457 -15.150 1.00 21.25 150 TYR B O 1
ATOM 3834 N N . PRO B 1 145 ? 30.594 -20.990 -16.380 1.00 22.94 151 PRO B N 1
ATOM 3835 C CA . PRO B 1 145 ? 30.725 -21.906 -15.250 1.00 23.86 151 PRO B CA 1
ATOM 3836 C C . PRO B 1 145 ? 31.600 -21.416 -14.091 1.00 23.59 151 PRO B C 1
ATOM 3837 O O . PRO B 1 145 ? 31.323 -21.793 -12.954 1.00 24.93 151 PRO B O 1
ATOM 3841 N N . ASN B 1 146 ? 32.635 -20.618 -14.373 1.00 23.59 152 ASN B N 1
ATOM 3842 C CA . ASN B 1 146 ? 33.621 -20.209 -13.377 1.00 25.46 152 ASN B CA 1
ATOM 3843 C C . ASN B 1 146 ? 33.035 -19.100 -12.504 1.00 23.44 152 ASN B C 1
ATOM 3844 O O . ASN B 1 146 ? 32.655 -18.054 -13.015 1.00 21.92 152 ASN B O 1
ATOM 3849 N N . ILE B 1 147 ? 33.035 -19.317 -11.186 1.00 22.41 153 ILE B N 1
ATOM 3850 C CA . ILE B 1 147 ? 32.451 -18.341 -10.267 1.00 21.37 153 ILE B CA 1
ATOM 3851 C C . ILE B 1 147 ? 33.101 -16.954 -10.389 1.00 20.83 153 ILE B C 1
ATOM 3852 O O . ILE B 1 147 ? 32.426 -15.904 -10.188 1.00 19.60 153 ILE B O 1
ATOM 3857 N N . GLN B 1 148 ? 34.414 -16.873 -10.659 1.00 21.03 154 GLN B N 1
ATOM 3858 C CA A GLN B 1 148 ? 35.022 -15.538 -10.693 0.60 21.61 154 GLN B CA 1
ATOM 3859 C CA B GLN B 1 148 ? 35.119 -15.600 -10.774 0.40 21.89 154 GLN B CA 1
ATOM 3860 C C . GLN B 1 148 ? 34.533 -14.800 -11.948 1.00 20.73 154 GLN B C 1
ATOM 3861 O O . GLN B 1 148 ? 34.392 -13.590 -11.904 1.00 20.37 154 GLN B O 1
ATOM 3872 N N . ASP B 1 149 ? 34.231 -15.515 -13.043 1.00 20.14 155 ASP B N 1
ATOM 3873 C CA . ASP B 1 149 ? 33.615 -14.881 -14.224 1.00 20.59 155 ASP B CA 1
ATOM 3874 C C . ASP B 1 149 ? 32.174 -14.440 -13.896 1.00 19.40 155 ASP B C 1
ATOM 3875 O O . ASP B 1 149 ? 31.722 -13.354 -14.279 1.00 19.60 155 ASP B O 1
ATOM 3880 N N . VAL B 1 150 ? 31.442 -15.294 -13.198 1.00 18.79 156 VAL B N 1
ATOM 3881 C CA . VAL B 1 150 ? 30.072 -14.940 -12.796 1.00 17.86 156 VAL B CA 1
ATOM 3882 C C . VAL B 1 150 ? 30.094 -13.628 -12.019 1.00 17.87 156 VAL B C 1
ATOM 3883 O O . VAL B 1 150 ? 29.312 -12.697 -12.281 1.00 17.58 156 VAL B O 1
ATOM 3887 N N . ILE B 1 151 ? 30.984 -13.524 -11.022 1.00 17.69 157 ILE B N 1
ATOM 3888 C CA . ILE B 1 151 ? 30.995 -12.324 -10.190 1.00 17.69 157 ILE B CA 1
ATOM 3889 C C . ILE B 1 151 ? 31.344 -11.091 -11.030 1.00 17.89 157 ILE B C 1
ATOM 3890 O O . ILE B 1 151 ? 30.668 -10.058 -10.962 1.00 17.65 157 ILE B O 1
ATOM 3895 N N . LYS B 1 152 ? 32.418 -11.195 -11.840 1.00 18.58 158 LYS B N 1
ATOM 3896 C CA . LYS B 1 152 ? 32.901 -10.005 -12.496 1.00 19.76 158 LYS B CA 1
ATOM 3897 C C . LYS B 1 152 ? 31.932 -9.559 -13.596 1.00 19.10 158 LYS B C 1
ATOM 3898 O O . LYS B 1 152 ? 31.707 -8.363 -13.762 1.00 20.03 158 LYS B O 1
ATOM 3904 N N . PHE B 1 153 ? 31.307 -10.505 -14.307 1.00 18.24 159 PHE B N 1
ATOM 3905 C CA . PHE B 1 153 ? 30.405 -10.126 -15.367 1.00 17.71 159 PHE B CA 1
ATOM 3906 C C . PHE B 1 153 ? 29.030 -9.758 -14.805 1.00 16.99 159 PHE B C 1
ATOM 3907 O O . PHE B 1 153 ? 28.347 -8.909 -15.370 1.00 16.93 159 PHE B O 1
ATOM 3915 N N . ALA B 1 154 ? 28.601 -10.361 -13.685 1.00 15.79 160 ALA B N 1
ATOM 3916 C CA . ALA B 1 154 ? 27.384 -9.894 -13.030 1.00 16.00 160 ALA B CA 1
ATOM 3917 C C . ALA B 1 154 ? 27.558 -8.420 -12.658 1.00 16.15 160 ALA B C 1
ATOM 3918 O O . ALA B 1 154 ? 26.676 -7.597 -12.888 1.00 15.52 160 ALA B O 1
ATOM 3920 N N . ARG B 1 155 ? 28.715 -8.088 -12.059 1.00 16.22 161 ARG B N 1
ATOM 3921 C CA . ARG B 1 155 ? 28.961 -6.733 -11.599 1.00 17.23 161 ARG B CA 1
ATOM 3922 C C . ARG B 1 155 ? 28.939 -5.786 -12.808 1.00 16.96 161 ARG B C 1
ATOM 3923 O O . ARG B 1 155 ? 28.264 -4.756 -12.791 1.00 16.42 161 ARG B O 1
ATOM 3931 N N . ARG B 1 156 ? 29.700 -6.109 -13.849 1.00 17.97 162 ARG B N 1
ATOM 3932 C CA . ARG B 1 156 ? 29.843 -5.213 -14.992 1.00 18.66 162 ARG B CA 1
ATOM 3933 C C . ARG B 1 156 ? 28.510 -5.032 -15.722 1.00 17.99 162 ARG B C 1
ATOM 3934 O O . ARG B 1 156 ? 28.127 -3.913 -16.091 1.00 17.41 162 ARG B O 1
ATOM 3942 N N . SER B 1 157 ? 27.790 -6.133 -15.933 1.00 16.67 163 SER B N 1
ATOM 3943 C CA . SER B 1 157 ? 26.477 -6.032 -16.566 1.00 16.17 163 SER B CA 1
ATOM 3944 C C . SER B 1 157 ? 25.553 -5.124 -15.750 1.00 15.96 163 SER B C 1
ATOM 3945 O O . SER B 1 157 ? 24.815 -4.343 -16.319 1.00 16.17 163 SER B O 1
ATOM 3948 N N . ALA B 1 158 ? 25.588 -5.248 -14.431 1.00 15.44 164 ALA B N 1
ATOM 3949 C CA . ALA B 1 158 ? 24.737 -4.417 -13.563 1.00 15.42 164 ALA B CA 1
ATOM 3950 C C . ALA B 1 158 ? 25.126 -2.939 -13.656 1.00 15.88 164 ALA B C 1
ATOM 3951 O O . ALA B 1 158 ? 24.240 -2.087 -13.723 1.00 15.77 164 ALA B O 1
ATOM 3953 N N . GLN B 1 159 ? 26.441 -2.677 -13.687 1.00 15.77 165 GLN B N 1
ATOM 3954 C CA . GLN B 1 159 ? 26.951 -1.300 -13.638 1.00 16.63 165 GLN B CA 1
ATOM 3955 C C . GLN B 1 159 ? 26.565 -0.512 -14.890 1.00 16.68 165 GLN B C 1
ATOM 3956 O O . GLN B 1 159 ? 26.695 0.709 -14.893 1.00 17.27 165 GLN B O 1
ATOM 3962 N N . LEU B 1 160 ? 26.118 -1.172 -15.961 1.00 16.91 166 LEU B N 1
ATOM 3963 C CA . LEU B 1 160 ? 25.630 -0.428 -17.142 1.00 17.08 166 LEU B CA 1
ATOM 3964 C C . LEU B 1 160 ? 24.413 0.428 -16.789 1.00 16.70 166 LEU B C 1
ATOM 3965 O O . LEU B 1 160 ? 24.121 1.422 -17.483 1.00 17.49 166 LEU B O 1
ATOM 3970 N N . THR B 1 161 ? 23.661 0.048 -15.751 1.00 16.32 167 THR B N 1
ATOM 3971 C CA . THR B 1 161 ? 22.493 0.849 -15.340 1.00 16.07 167 THR B CA 1
ATOM 3972 C C . THR B 1 161 ? 22.512 1.196 -13.852 1.00 15.57 167 THR B C 1
ATOM 3973 O O . THR B 1 161 ? 21.842 2.175 -13.468 1.00 16.09 167 THR B O 1
ATOM 3977 N N . HIS B 1 162 ? 23.198 0.398 -13.019 1.00 15.82 168 HIS B N 1
ATOM 3978 C CA . HIS B 1 162 ? 23.086 0.443 -11.571 1.00 16.07 168 HIS B CA 1
ATOM 3979 C C . HIS B 1 162 ? 24.483 0.553 -10.978 1.00 17.50 168 HIS B C 1
ATOM 3980 O O . HIS B 1 162 ? 25.180 -0.460 -10.753 1.00 17.46 168 HIS B O 1
ATOM 3987 N N . ALA B 1 163 ? 24.913 1.798 -10.703 1.00 17.41 169 ALA B N 1
ATOM 3988 C CA . ALA B 1 163 ? 26.300 2.081 -10.329 1.00 17.75 169 ALA B CA 1
ATOM 3989 C C . ALA B 1 163 ? 26.502 2.105 -8.802 1.00 18.28 169 ALA B C 1
ATOM 3990 O O . ALA B 1 163 ? 27.676 2.151 -8.379 1.00 20.05 169 ALA B O 1
ATOM 3992 N N . SER B 1 164 ? 25.421 2.121 -8.003 1.00 17.56 170 SER B N 1
ATOM 3993 C CA . SER B 1 164 ? 25.566 2.015 -6.557 1.00 18.59 170 SER B CA 1
ATOM 3994 C C . SER B 1 164 ? 26.036 0.604 -6.223 1.00 18.19 170 SER B C 1
ATOM 3995 O O . SER B 1 164 ? 25.516 -0.355 -6.784 1.00 17.73 170 SER B O 1
ATOM 3998 N N . PRO B 1 165 ? 26.979 0.422 -5.288 1.00 18.69 171 PRO B N 1
ATOM 3999 C CA . PRO B 1 165 ? 27.365 -0.906 -4.819 1.00 19.25 171 PRO B CA 1
ATOM 4000 C C . PRO B 1 165 ? 26.165 -1.733 -4.361 1.00 18.43 171 PRO B C 1
ATOM 4001 O O . PRO B 1 165 ? 26.173 -2.959 -4.496 1.00 17.99 171 PRO B O 1
ATOM 4005 N N . LEU B 1 166 ? 25.137 -1.088 -3.823 1.00 18.07 172 LEU B N 1
ATOM 4006 C CA . LEU B 1 166 ? 23.956 -1.874 -3.436 1.00 18.71 172 LEU B CA 1
ATOM 4007 C C . LEU B 1 166 ? 23.301 -2.485 -4.685 1.00 18.41 172 LEU B C 1
ATOM 4008 O O . LEU B 1 166 ? 22.841 -3.647 -4.669 1.00 17.83 172 LEU B O 1
ATOM 4013 N N . GLY B 1 167 ? 23.253 -1.719 -5.770 1.00 17.06 173 GLY B N 1
ATOM 4014 C CA . GLY B 1 167 ? 22.693 -2.217 -7.031 1.00 16.58 173 GLY B CA 1
ATOM 4015 C C . GLY B 1 167 ? 23.519 -3.338 -7.625 1.00 16.41 173 GLY B C 1
ATOM 4016 O O . GLY B 1 167 ? 22.991 -4.383 -8.016 1.00 16.17 173 GLY B O 1
ATOM 4017 N N . TYR B 1 168 ? 24.825 -3.117 -7.770 1.00 16.11 174 TYR B N 1
ATOM 4018 C CA . TYR B 1 168 ? 25.635 -4.116 -8.443 1.00 16.07 174 TYR B CA 1
ATOM 4019 C C . TYR B 1 168 ? 25.950 -5.300 -7.522 1.00 15.91 174 TYR B C 1
ATOM 4020 O O . TYR B 1 168 ? 26.025 -6.433 -8.001 1.00 15.64 174 TYR B O 1
ATOM 4029 N N . ASN B 1 169 ? 26.076 -5.101 -6.211 1.00 15.70 175 ASN B N 1
ATOM 4030 C CA . ASN B 1 169 ? 26.265 -6.242 -5.327 1.00 15.60 175 ASN B CA 1
ATOM 4031 C C . ASN B 1 169 ? 24.980 -7.067 -5.248 1.00 14.77 175 ASN B C 1
ATOM 4032 O O . ASN B 1 169 ? 25.067 -8.294 -5.078 1.00 14.98 175 ASN B O 1
ATOM 4037 N N . GLY B 1 170 ? 23.824 -6.426 -5.397 1.00 14.66 176 GLY B N 1
ATOM 4038 C CA . GLY B 1 170 ? 22.565 -7.180 -5.483 1.00 14.11 176 GLY B CA 1
ATOM 4039 C C . GLY B 1 170 ? 22.573 -8.094 -6.695 1.00 14.12 176 GLY B C 1
ATOM 4040 O O . GLY B 1 170 ? 22.094 -9.236 -6.626 1.00 13.85 176 GLY B O 1
ATOM 4041 N N . ALA B 1 171 ? 23.038 -7.576 -7.837 1.00 13.96 177 ALA B N 1
ATOM 4042 C CA . ALA B 1 171 ? 23.140 -8.376 -9.045 1.00 13.84 177 ALA B CA 1
ATOM 4043 C C . ALA B 1 171 ? 24.113 -9.529 -8.853 1.00 14.31 177 ALA B C 1
ATOM 4044 O O . ALA B 1 171 ? 23.867 -10.645 -9.304 1.00 14.80 177 ALA B O 1
ATOM 4046 N N . ILE B 1 172 ? 25.272 -9.271 -8.215 1.00 14.66 178 ILE B N 1
ATOM 4047 C CA . ILE B 1 172 ? 26.210 -10.351 -7.956 1.00 14.90 178 ILE B CA 1
ATOM 4048 C C . ILE B 1 172 ? 25.533 -11.445 -7.122 1.00 14.42 178 ILE B C 1
ATOM 4049 O O . ILE B 1 172 ? 25.659 -12.633 -7.431 1.00 14.27 178 ILE B O 1
ATOM 4054 N N . LEU B 1 173 ? 24.808 -11.037 -6.065 1.00 14.47 179 LEU B N 1
ATOM 4055 C CA . LEU B 1 173 ? 24.188 -12.020 -5.180 1.00 14.89 179 LEU B CA 1
ATOM 4056 C C . LEU B 1 173 ? 23.192 -12.885 -5.963 1.00 14.56 179 LEU B C 1
ATOM 4057 O O . LEU B 1 173 ? 23.144 -14.100 -5.810 1.00 14.38 179 LEU B O 1
ATOM 4062 N N . GLN B 1 174 ? 22.370 -12.236 -6.796 1.00 13.33 180 GLN B N 1
ATOM 4063 C CA . GLN B 1 174 ? 21.398 -12.959 -7.598 1.00 13.97 180 GLN B CA 1
ATOM 4064 C C . GLN B 1 174 ? 22.101 -13.930 -8.553 1.00 13.54 180 GLN B C 1
ATOM 4065 O O . GLN B 1 174 ? 21.672 -15.079 -8.733 1.00 14.06 180 GLN B O 1
ATOM 4071 N N . ALA B 1 175 ? 23.164 -13.474 -9.226 1.00 14.18 181 ALA B N 1
ATOM 4072 C CA . ALA B 1 175 ? 23.910 -14.325 -10.142 1.00 14.58 181 ALA B CA 1
ATOM 4073 C C . ALA B 1 175 ? 24.527 -15.520 -9.399 1.00 14.65 181 ALA B C 1
ATOM 4074 O O . ALA B 1 175 ? 24.516 -16.642 -9.924 1.00 14.10 181 ALA B O 1
ATOM 4076 N N . LEU B 1 176 ? 25.029 -15.272 -8.182 1.00 14.79 182 LEU B N 1
ATOM 4077 C CA . LEU B 1 176 ? 25.600 -16.341 -7.368 1.00 15.48 182 LEU B CA 1
ATOM 4078 C C . LEU B 1 176 ? 24.513 -17.333 -6.952 1.00 15.16 182 LEU B C 1
ATOM 4079 O O . LEU B 1 176 ? 24.769 -18.525 -6.896 1.00 15.84 182 LEU B O 1
ATOM 4084 N N . ALA B 1 177 ? 23.319 -16.856 -6.630 1.00 14.19 183 ALA B N 1
ATOM 4085 C CA . ALA B 1 177 ? 22.234 -17.764 -6.289 1.00 14.35 183 ALA B CA 1
ATOM 4086 C C . ALA B 1 177 ? 21.945 -18.716 -7.449 1.00 14.86 183 ALA B C 1
ATOM 4087 O O . ALA B 1 177 ? 21.776 -19.907 -7.264 1.00 15.37 183 ALA B O 1
ATOM 4089 N N . VAL B 1 178 ? 21.866 -18.188 -8.664 1.00 14.01 184 VAL B N 1
ATOM 4090 C CA . VAL B 1 178 ? 21.645 -19.027 -9.845 1.00 14.81 184 VAL B CA 1
ATOM 4091 C C . VAL B 1 178 ? 22.845 -19.968 -10.018 1.00 15.04 184 VAL B C 1
ATOM 4092 O O . VAL B 1 178 ? 22.659 -21.169 -10.266 1.00 16.17 184 VAL B O 1
ATOM 4096 N N . HIS B 1 179 ? 24.067 -19.450 -9.887 1.00 15.47 185 HIS B N 1
ATOM 4097 C CA . HIS B 1 179 ? 25.270 -20.262 -9.999 1.00 16.13 185 HIS B CA 1
ATOM 4098 C C . HIS B 1 179 ? 25.233 -21.462 -9.043 1.00 16.66 185 HIS B C 1
ATOM 4099 O O . HIS B 1 179 ? 25.510 -22.597 -9.444 1.00 17.60 185 HIS B O 1
ATOM 4106 N N . PHE B 1 180 ? 24.951 -21.226 -7.782 1.00 16.15 186 PHE B N 1
ATOM 4107 C CA . PHE B 1 180 ? 24.950 -22.329 -6.771 1.00 16.74 186 PHE B CA 1
ATOM 4108 C C . PHE B 1 180 ? 23.750 -23.249 -6.988 1.00 17.60 186 PHE B C 1
ATOM 4109 O O . PHE B 1 180 ? 23.860 -24.432 -6.724 1.00 18.25 186 PHE B O 1
ATOM 4117 N N . ALA B 1 181 ? 22.643 -22.739 -7.530 1.00 16.9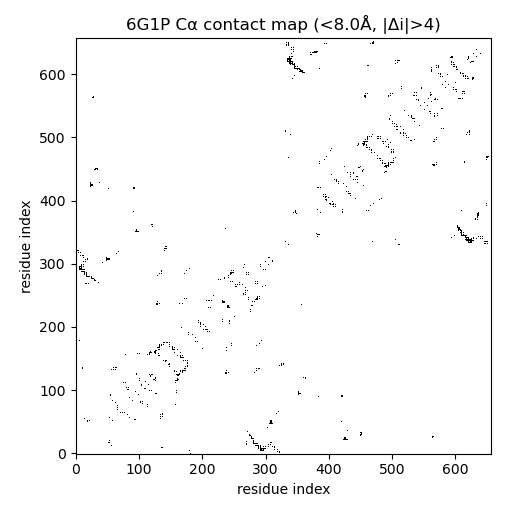3 187 ALA B N 1
ATOM 4118 C CA . ALA B 1 181 ? 21.479 -23.588 -7.853 1.00 17.68 187 ALA B CA 1
ATOM 4119 C C . ALA B 1 181 ? 21.823 -24.597 -8.944 1.00 19.89 187 ALA B C 1
ATOM 4120 O O . ALA B 1 181 ? 21.275 -25.703 -8.987 1.00 21.09 187 ALA B O 1
ATOM 4122 N N . LEU B 1 182 ? 22.752 -24.241 -9.840 1.00 21.37 188 LEU B N 1
ATOM 4123 C CA . LEU B 1 182 ? 23.249 -25.172 -10.868 1.00 23.60 188 LEU B CA 1
ATOM 4124 C C . LEU B 1 182 ? 24.119 -26.306 -10.311 1.00 26.66 188 LEU B C 1
ATOM 4125 O O . LEU B 1 182 ? 24.287 -27.335 -11.003 1.00 28.07 188 LEU B O 1
ATOM 4130 N N . GLN B 1 183 ? 24.666 -26.178 -9.098 1.00 28.70 189 GLN B N 1
ATOM 4131 C CA . GLN B 1 183 ? 25.588 -27.203 -8.500 1.00 30.56 189 GLN B CA 1
ATOM 4132 C C . GLN B 1 183 ? 24.835 -28.427 -7.975 1.00 35.46 189 GLN B C 1
ATOM 4133 O O . GLN B 1 183 ? 24.839 -28.708 -6.756 1.00 42.93 189 GLN B O 1
ATOM 4139 N N . GLY B 1 184 ? 24.261 -29.222 -8.861 1.00 39.50 190 GLY B N 1
ATOM 4140 C CA . GLY B 1 184 ? 23.366 -30.256 -8.382 1.00 38.49 190 GLY B CA 1
ATOM 4141 C C . GLY B 1 184 ? 22.246 -29.600 -7.602 1.00 39.77 190 GLY B C 1
ATOM 4142 O O . GLY B 1 184 ? 21.876 -28.460 -7.909 1.00 45.08 190 GLY B O 1
ATOM 4143 N N . GLU B 1 185 ? 21.739 -30.295 -6.587 1.00 37.10 191 GLU B N 1
ATOM 4144 C CA . GLU B 1 185 ? 20.650 -29.860 -5.787 1.00 34.17 191 GLU B CA 1
ATOM 4145 C C . GLU B 1 185 ? 21.186 -29.754 -4.358 1.00 32.74 191 GLU B C 1
ATOM 4146 O O . GLU B 1 185 ? 21.034 -30.690 -3.555 1.00 32.22 191 GLU B O 1
ATOM 4152 N N . LEU B 1 186 ? 21.875 -28.640 -4.076 1.00 27.49 192 LEU B N 1
ATOM 4153 C CA . LEU B 1 186 ? 22.423 -28.406 -2.748 1.00 26.91 192 LEU B CA 1
ATOM 4154 C C . LEU B 1 186 ? 21.312 -28.444 -1.732 1.00 25.75 192 LEU B C 1
ATOM 4155 O O . LEU B 1 186 ? 20.199 -27.895 -1.987 1.00 28.03 192 LEU B O 1
ATOM 4160 N N . LYS B 1 187 ? 21.644 -28.905 -0.525 1.00 24.68 193 LYS B N 1
ATOM 4161 C CA . LYS B 1 187 ? 20.758 -28.751 0.575 1.00 25.16 193 LYS B CA 1
ATOM 4162 C C . LYS B 1 187 ? 20.590 -27.261 0.895 1.00 21.58 193 LYS B C 1
ATOM 4163 O O . LYS B 1 187 ? 21.480 -26.448 0.728 1.00 21.35 193 LYS B O 1
ATOM 4169 N N . ARG B 1 188 ? 19.404 -26.928 1.381 1.00 20.52 194 ARG B N 1
ATOM 4170 C CA A ARG B 1 188 ? 19.039 -25.583 1.784 0.70 20.30 194 ARG B CA 1
ATOM 4171 C CA B ARG B 1 188 ? 19.046 -25.565 1.756 0.30 19.54 194 ARG B CA 1
ATOM 4172 C C . ARG B 1 188 ? 20.163 -24.878 2.559 1.00 19.86 194 ARG B C 1
ATOM 4173 O O . ARG B 1 188 ? 20.586 -23.763 2.255 1.00 18.48 194 ARG B O 1
ATOM 4188 N N . ASP B 1 189 ? 20.639 -25.511 3.629 1.00 19.32 195 ASP B N 1
ATOM 4189 C CA . ASP B 1 189 ? 21.561 -24.805 4.507 1.00 20.32 195 ASP B CA 1
ATOM 4190 C C . ASP B 1 189 ? 22.924 -24.618 3.821 1.00 19.21 195 ASP B C 1
ATOM 4191 O O . ASP B 1 189 ? 23.574 -23.611 4.055 1.00 18.98 195 ASP B O 1
ATOM 4196 N N . THR B 1 190 ? 23.321 -25.564 2.959 1.00 18.88 196 THR B N 1
ATOM 4197 C CA . THR B 1 190 ? 24.575 -25.434 2.230 1.00 18.87 196 THR B CA 1
ATOM 4198 C C . THR B 1 190 ? 24.491 -24.286 1.215 1.00 17.78 196 THR B C 1
ATOM 4199 O O . THR B 1 190 ? 25.378 -23.481 1.104 1.00 17.85 196 THR B O 1
ATOM 4203 N N . PHE B 1 191 ? 23.340 -24.167 0.563 1.00 17.73 197 PHE B N 1
ATOM 4204 C CA . PHE B 1 191 ? 23.117 -23.135 -0.429 1.00 17.75 197 PHE B CA 1
ATOM 4205 C C . PHE B 1 191 ? 23.289 -21.769 0.240 1.00 16.86 197 PHE B C 1
ATOM 4206 O O . PHE B 1 191 ? 23.986 -20.885 -0.269 1.00 16.43 197 PHE B O 1
ATOM 4214 N N . LEU B 1 192 ? 22.637 -21.588 1.398 1.00 16.94 198 LEU B N 1
ATOM 4215 C CA . LEU B 1 192 ? 22.731 -20.305 2.051 1.00 16.59 198 LEU B CA 1
ATOM 4216 C C . LEU B 1 192 ? 24.175 -20.038 2.528 1.00 16.93 198 LEU B C 1
ATOM 4217 O O . LEU B 1 192 ? 24.654 -18.894 2.420 1.00 16.78 198 LEU B O 1
ATOM 4222 N N . GLU B 1 193 ? 24.856 -21.070 3.059 1.00 17.57 199 GLU B N 1
ATOM 4223 C CA . GLU B 1 193 ? 26.237 -20.841 3.517 1.00 18.47 199 GLU B CA 1
ATOM 4224 C C . GLU B 1 193 ? 27.153 -20.464 2.341 1.00 17.89 199 GLU B C 1
ATOM 4225 O O . GLU B 1 193 ? 28.071 -19.662 2.488 1.00 17.73 199 GLU B O 1
ATOM 4231 N N . GLN B 1 194 ? 26.921 -21.067 1.171 1.00 17.37 200 GLN B N 1
ATOM 4232 C CA . GLN B 1 194 ? 27.688 -20.713 0.001 1.00 17.75 200 GLN B CA 1
ATOM 4233 C C . GLN B 1 194 ? 27.556 -19.214 -0.290 1.00 17.72 200 GLN B C 1
ATOM 4234 O O . GLN B 1 194 ? 28.539 -18.487 -0.505 1.00 18.54 200 GLN B O 1
ATOM 4240 N N . LEU B 1 195 ? 26.315 -18.706 -0.255 1.00 17.15 201 LEU B N 1
ATOM 4241 C CA . LEU B 1 195 ? 26.092 -17.287 -0.527 1.00 17.52 201 LEU B CA 1
ATOM 4242 C C . LEU B 1 195 ? 26.709 -16.389 0.528 1.00 18.14 201 LEU B C 1
ATOM 4243 O O . LEU B 1 195 ? 27.315 -15.365 0.178 1.00 18.81 201 LEU B O 1
ATOM 4248 N N . ILE B 1 196 ? 26.545 -16.755 1.799 1.00 18.49 202 ILE B N 1
ATOM 4249 C CA . ILE B 1 196 ? 27.121 -15.946 2.880 1.00 19.61 202 ILE B CA 1
ATOM 4250 C C . ILE B 1 196 ? 28.649 -15.911 2.731 1.00 19.70 202 ILE B C 1
ATOM 4251 O O . ILE B 1 196 ? 29.231 -14.855 2.824 1.00 22.03 202 ILE B O 1
ATOM 4256 N N . GLY B 1 197 ? 29.258 -17.070 2.467 1.00 20.38 203 GLY B N 1
ATOM 4257 C CA . GLY B 1 197 ? 30.706 -17.133 2.267 1.00 21.34 203 GLY B CA 1
ATOM 4258 C C . GLY B 1 197 ? 31.199 -16.187 1.181 1.00 22.53 203 GLY B C 1
ATOM 4259 O O . GLY B 1 197 ? 32.192 -15.465 1.354 1.00 23.90 203 GLY B O 1
ATOM 4260 N N . GLU B 1 198 ? 30.499 -16.169 0.038 1.00 20.90 204 GLU B N 1
ATOM 4261 C CA . GLU B 1 198 ? 30.920 -15.298 -1.044 1.00 20.72 204 GLU B CA 1
ATOM 4262 C C . GLU B 1 198 ? 30.656 -13.831 -0.715 1.00 20.94 204 GLU B C 1
ATOM 4263 O O . GLU B 1 198 ? 31.494 -12.972 -1.026 1.00 21.83 204 GLU B O 1
ATOM 4269 N N . MET B 1 199 ? 29.491 -13.488 -0.161 1.00 19.95 205 MET B N 1
ATOM 4270 C CA . MET B 1 199 ? 29.154 -12.097 0.033 1.00 20.86 205 MET B CA 1
ATOM 4271 C C . MET B 1 199 ? 29.993 -11.475 1.153 1.00 22.89 205 MET B C 1
ATOM 4272 O O . MET B 1 199 ? 30.298 -10.277 1.098 1.00 23.72 205 MET B O 1
ATOM 4277 N N . GLU B 1 200 ? 30.432 -12.284 2.119 1.00 23.92 206 GLU B N 1
ATOM 4278 C CA A GLU B 1 200 ? 31.336 -11.774 3.175 0.70 25.64 206 GLU B CA 1
ATOM 4279 C CA B GLU B 1 200 ? 31.289 -11.700 3.152 0.30 25.11 206 GLU B CA 1
ATOM 4280 C C . GLU B 1 200 ? 32.594 -11.217 2.507 1.00 25.79 206 GLU B C 1
ATOM 4281 O O . GLU B 1 200 ? 33.114 -10.165 2.899 1.00 27.06 206 GLU B O 1
ATOM 4292 N N . ARG B 1 201 ? 33.122 -11.970 1.542 1.00 26.10 207 ARG B N 1
ATOM 4293 C CA A ARG B 1 201 ? 34.353 -11.558 0.869 0.70 26.74 207 ARG B CA 1
ATOM 4294 C CA B ARG B 1 201 ? 34.344 -11.601 0.814 0.30 27.02 207 ARG B CA 1
ATOM 4295 C C . ARG B 1 201 ? 34.079 -10.362 -0.044 1.00 27.40 207 ARG B C 1
ATOM 4296 O O . ARG B 1 201 ? 34.850 -9.418 -0.082 1.00 28.54 207 ARG B O 1
ATOM 4311 N N . ILE B 1 202 ? 32.966 -10.400 -0.785 1.00 25.65 208 ILE B N 1
ATOM 4312 C CA . ILE B 1 202 ? 32.667 -9.349 -1.743 1.00 26.02 208 ILE B CA 1
ATOM 4313 C C . ILE B 1 202 ? 32.344 -8.031 -1.032 1.00 27.18 208 ILE B C 1
ATOM 4314 O O . ILE B 1 202 ? 32.844 -6.979 -1.450 1.00 29.77 208 ILE B O 1
ATOM 4319 N N . GLU B 1 203 ? 31.561 -8.072 0.046 1.00 26.21 209 GLU B N 1
ATOM 4320 C CA . GLU B 1 203 ? 31.196 -6.848 0.746 1.00 28.25 209 GLU B CA 1
ATOM 4321 C C . GLU B 1 203 ? 32.309 -6.398 1.695 1.00 32.67 209 GLU B C 1
ATOM 4322 O O . GLU B 1 203 ? 32.396 -5.203 1.990 1.00 36.10 209 GLU B O 1
ATOM 4328 N N . GLY B 1 204 ? 33.094 -7.352 2.208 1.00 33.91 210 GLY B N 1
ATOM 4329 C CA . GLY B 1 204 ? 34.092 -7.114 3.280 1.00 37.55 210 GLY B CA 1
ATOM 4330 C C . GLY B 1 204 ? 35.483 -6.877 2.724 1.00 41.31 210 GLY B C 1
ATOM 4331 O O . GLY B 1 204 ? 35.630 -6.638 1.519 1.00 44.79 210 GLY B O 1
ATOM 4332 N N . LYS B 1 222 ? 27.715 -2.360 7.236 1.00 53.01 228 LYS B N 1
ATOM 4333 C CA . LYS B 1 222 ? 28.945 -2.451 6.450 1.00 51.93 228 LYS B CA 1
ATOM 4334 C C . LYS B 1 222 ? 28.850 -3.628 5.466 1.00 45.35 228 LYS B C 1
ATOM 4335 O O . LYS B 1 222 ? 29.424 -3.580 4.369 1.00 46.21 228 LYS B O 1
ATOM 4341 N N . LEU B 1 223 ? 28.123 -4.682 5.863 1.00 39.11 229 LEU B N 1
ATOM 4342 C CA . LEU B 1 223 ? 27.870 -5.842 4.999 1.00 33.58 229 LEU B CA 1
ATOM 4343 C C . LEU B 1 223 ? 26.358 -5.994 4.908 1.00 27.86 229 LEU B C 1
ATOM 4344 O O . LEU B 1 223 ? 25.778 -6.902 5.513 1.00 25.47 229 LEU B O 1
ATOM 4349 N N . PRO B 1 224 ? 25.670 -5.075 4.201 1.00 25.21 230 PRO B N 1
ATOM 4350 C CA . PRO B 1 224 ? 24.212 -5.096 4.154 1.00 23.95 230 PRO B CA 1
ATOM 4351 C C . PRO B 1 224 ? 23.598 -6.385 3.593 1.00 21.33 230 PRO B C 1
ATOM 4352 O O . PRO B 1 224 ? 22.645 -6.875 4.186 1.00 21.14 230 PRO B O 1
ATOM 4356 N N . PHE B 1 225 ? 24.132 -6.910 2.487 1.00 19.74 231 PHE B N 1
ATOM 4357 C CA . PHE B 1 225 ? 23.548 -8.157 1.953 1.00 19.20 231 PHE B CA 1
ATOM 4358 C C . PHE B 1 225 ? 23.814 -9.321 2.906 1.00 20.47 231 PHE B C 1
ATOM 4359 O O . PHE B 1 225 ? 22.938 -10.164 3.143 1.00 20.37 231 PHE B O 1
ATOM 4367 N N . CYS B 1 226 ? 25.026 -9.377 3.459 1.00 21.23 232 CYS B N 1
ATOM 4368 C CA A CYS B 1 226 ? 25.361 -10.437 4.392 0.70 22.06 232 CYS B CA 1
ATOM 4369 C CA B CYS B 1 226 ? 25.371 -10.427 4.380 0.30 22.08 232 CYS B CA 1
ATOM 4370 C C . CYS B 1 226 ? 24.417 -10.420 5.584 1.00 22.07 232 CYS B C 1
ATOM 4371 O O . CYS B 1 226 ? 23.992 -11.461 6.043 1.00 21.27 232 CYS B O 1
ATOM 4376 N N . SER B 1 227 ? 24.086 -9.226 6.074 1.00 22.17 233 SER B N 1
ATOM 4377 C CA A SER B 1 227 ? 23.183 -9.087 7.217 0.34 22.87 233 SER B CA 1
ATOM 4378 C CA B SER B 1 227 ? 23.179 -9.082 7.211 0.33 22.37 233 SER B CA 1
ATOM 4379 C CA C SER B 1 227 ? 23.183 -9.082 7.210 0.33 22.54 233 SER B CA 1
ATOM 4380 C C . SER B 1 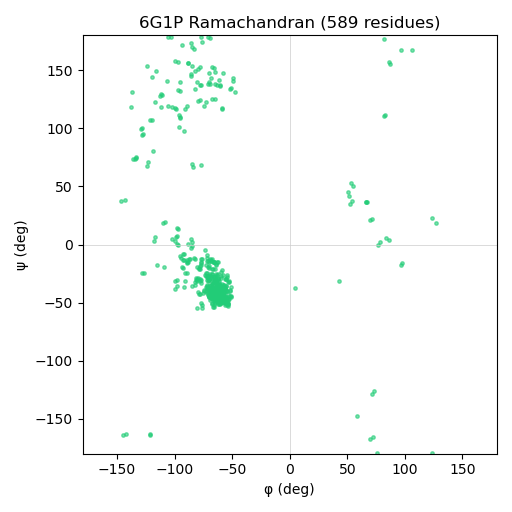227 ? 21.799 -9.651 6.871 1.00 21.98 233 SER B C 1
ATOM 4381 O O . SER B 1 227 ? 21.183 -10.349 7.694 1.00 22.42 233 SER B O 1
ATOM 4388 N N . ARG B 1 228 ? 21.315 -9.377 5.647 1.00 21.16 234 ARG B N 1
ATOM 4389 C CA . ARG B 1 228 ? 20.009 -9.923 5.256 1.00 20.80 234 ARG B CA 1
ATOM 4390 C C . ARG B 1 228 ? 20.085 -11.452 5.117 1.00 19.34 234 ARG B C 1
ATOM 4391 O O . ARG B 1 228 ? 19.152 -12.167 5.464 1.00 18.00 234 ARG B O 1
ATOM 4399 N N . LEU B 1 229 ? 21.194 -11.977 4.584 1.00 18.67 235 LEU B N 1
ATOM 4400 C CA . LEU B 1 229 ? 21.341 -13.435 4.467 1.00 18.88 235 LEU B CA 1
ATOM 4401 C C . LEU B 1 229 ? 21.349 -14.082 5.856 1.00 19.70 235 LEU B C 1
ATOM 4402 O O . LEU B 1 229 ? 20.855 -15.166 6.009 1.00 19.40 235 LEU B O 1
ATOM 4407 N N . LYS B 1 230 ? 21.932 -13.399 6.836 1.00 21.64 236 LYS B N 1
ATOM 4408 C CA A LYS B 1 230 ? 21.962 -13.944 8.187 0.60 22.97 236 LYS B CA 1
ATOM 4409 C CA B LYS B 1 230 ? 21.976 -13.850 8.224 0.40 22.79 236 LYS B CA 1
ATOM 4410 C C . LYS B 1 230 ? 20.553 -13.918 8.791 1.00 22.73 236 LYS B C 1
ATOM 4411 O O . LYS B 1 230 ? 20.198 -14.848 9.515 1.00 23.73 236 LYS B O 1
ATOM 4422 N N . LYS B 1 231 ? 19.748 -12.902 8.463 1.00 22.50 237 LYS B N 1
ATOM 4423 C CA A LYS B 1 231 ? 18.340 -12.876 8.882 0.60 23.10 237 LYS B CA 1
ATOM 4424 C CA B LYS B 1 231 ? 18.337 -12.878 8.883 0.40 22.68 237 LYS B CA 1
ATOM 4425 C C . LYS B 1 231 ? 17.597 -14.059 8.246 1.00 22.10 237 LYS B C 1
ATOM 4426 O O . LYS B 1 231 ? 16.753 -14.687 8.865 1.00 21.95 237 LYS B O 1
ATOM 4437 N N . ILE B 1 232 ? 17.879 -14.342 6.963 1.00 19.79 238 ILE B N 1
ATOM 4438 C CA . ILE B 1 232 ? 17.288 -15.504 6.322 1.00 19.95 238 ILE B CA 1
ATOM 4439 C C . ILE B 1 232 ? 17.609 -16.769 7.118 1.00 20.19 238 ILE B C 1
ATOM 4440 O O . ILE B 1 232 ? 16.755 -17.607 7.288 1.00 20.13 238 ILE B O 1
ATOM 4445 N N . LYS B 1 233 ? 18.878 -16.923 7.524 1.00 20.65 239 LYS B N 1
ATOM 4446 C CA . LYS B 1 233 ? 19.307 -18.103 8.278 1.00 23.33 239 LYS B CA 1
ATOM 4447 C C . LYS B 1 233 ? 18.419 -18.247 9.519 1.00 23.86 239 LYS B C 1
ATOM 4448 O O . LYS B 1 233 ? 17.926 -19.325 9.797 1.00 23.82 239 LYS B O 1
ATOM 4454 N N . GLU B 1 234 ? 18.191 -17.126 10.211 1.00 24.82 240 GLU B N 1
ATOM 4455 C CA . GLU B 1 234 ? 17.388 -17.125 11.451 1.00 27.01 240 GLU B CA 1
ATOM 4456 C C . GLU B 1 234 ? 15.947 -17.545 11.130 1.00 25.55 240 GLU B C 1
ATOM 4457 O O . GLU B 1 234 ? 15.358 -18.377 11.813 1.00 24.71 240 GLU B O 1
ATOM 4463 N N . PHE B 1 235 ? 15.379 -16.975 10.057 1.00 23.32 241 PHE B N 1
ATOM 4464 C CA . PHE B 1 235 ? 14.003 -17.273 9.691 1.00 23.06 241 PHE B CA 1
ATOM 4465 C C . PHE B 1 235 ? 13.844 -18.748 9.329 1.00 23.40 241 PHE B C 1
ATOM 4466 O O . PHE B 1 235 ? 12.822 -19.379 9.675 1.00 22.83 241 PHE B O 1
ATOM 4474 N N . LEU B 1 236 ? 14.815 -19.312 8.605 1.00 23.08 242 LEU B N 1
ATOM 4475 C CA . LEU B 1 236 ? 14.699 -20.693 8.153 1.00 23.56 242 LEU B CA 1
ATOM 4476 C C . LEU B 1 236 ? 14.798 -21.644 9.346 1.00 25.68 242 LEU B C 1
ATOM 4477 O O . LEU B 1 236 ? 14.256 -22.743 9.267 1.00 27.81 242 LEU B O 1
ATOM 4482 N N . ALA B 1 237 ? 15.453 -21.203 10.421 1.00 26.42 243 ALA B N 1
ATOM 4483 C CA . ALA B 1 237 ? 15.580 -22.006 11.655 1.00 28.37 243 ALA B CA 1
ATOM 4484 C C . ALA B 1 237 ? 14.280 -21.972 12.477 1.00 30.93 243 ALA B C 1
ATOM 4485 O O . ALA B 1 237 ? 14.103 -22.810 13.393 1.00 33.30 243 ALA B O 1
ATOM 4487 N N . SER B 1 238 ? 13.383 -21.033 12.184 1.00 31.06 244 SER B N 1
ATOM 4488 C CA . SER B 1 238 ? 12.086 -20.904 12.860 1.00 33.99 244 SER B CA 1
ATOM 4489 C C . SER B 1 238 ? 11.011 -21.661 12.082 1.00 34.40 244 SER B C 1
ATOM 4490 O O . SER B 1 238 ? 11.245 -22.138 10.969 1.00 37.63 244 SER B O 1
ATOM 4493 N N . SER B 1 239 ? 9.824 -21.766 12.678 1.00 34.72 245 SER B N 1
ATOM 4494 C CA . SER B 1 239 ? 8.676 -22.427 12.076 1.00 35.64 245 SER B CA 1
ATOM 4495 C C . SER B 1 239 ? 7.536 -21.420 11.936 1.00 33.94 245 SER B C 1
ATOM 4496 O O . SER B 1 239 ? 7.369 -20.580 12.792 1.00 32.37 245 SER B O 1
ATOM 4499 N N . ASN B 1 240 ? 6.764 -21.528 10.851 1.00 34.32 246 ASN B N 1
ATOM 4500 C CA . ASN B 1 240 ? 5.514 -20.780 10.655 1.00 35.30 246 ASN B CA 1
ATOM 4501 C C . ASN B 1 240 ? 5.738 -19.274 10.806 1.00 32.65 246 ASN B C 1
ATOM 4502 O O . ASN B 1 240 ? 5.012 -18.566 11.527 1.00 33.15 246 ASN B O 1
ATOM 4507 N N . VAL B 1 241 ? 6.750 -18.780 10.093 1.00 29.26 247 VAL B N 1
ATOM 4508 C CA . VAL B 1 241 ? 7.049 -17.368 10.115 1.00 27.76 247 VAL B CA 1
ATOM 4509 C C . VAL B 1 241 ? 5.972 -16.638 9.322 1.00 27.23 247 VAL B C 1
ATOM 4510 O O . VAL B 1 241 ? 5.756 -16.937 8.139 1.00 27.39 247 VAL B O 1
ATOM 4514 N N . PRO B 1 242 ? 5.249 -15.660 9.905 1.00 26.90 248 PRO B N 1
ATOM 4515 C CA . PRO B 1 242 ? 4.257 -14.895 9.148 1.00 27.24 248 PRO B CA 1
ATOM 4516 C C . PRO B 1 242 ? 4.887 -14.125 7.987 1.00 25.91 248 PRO B C 1
ATOM 4517 O O . PRO B 1 242 ? 5.996 -13.586 8.162 1.00 25.74 248 PRO B O 1
ATOM 4521 N N . LYS B 1 243 ? 4.181 -14.072 6.849 1.00 25.07 249 LYS B N 1
ATOM 4522 C CA A LYS B 1 243 ? 4.651 -13.334 5.691 0.60 24.47 249 LYS B CA 1
ATOM 4523 C CA B LYS B 1 243 ? 4.626 -13.338 5.667 0.40 24.48 249 LYS B CA 1
ATOM 4524 C C . LYS B 1 243 ? 4.932 -11.884 6.096 1.00 24.57 249 LYS B C 1
ATOM 4525 O O . LYS B 1 243 ? 5.878 -11.256 5.595 1.00 23.88 249 LYS B O 1
ATOM 4536 N N . ALA B 1 244 ? 4.146 -11.318 7.037 1.00 24.82 250 ALA B N 1
ATOM 4537 C CA . ALA B 1 244 ? 4.358 -9.909 7.412 1.00 25.20 250 ALA B CA 1
ATOM 4538 C C . ALA B 1 244 ? 5.731 -9.678 8.056 1.00 24.60 250 ALA B C 1
ATOM 4539 O O . ALA B 1 244 ? 6.327 -8.621 7.853 1.00 23.58 250 ALA B O 1
ATOM 4541 N N . ASP B 1 245 ? 6.257 -10.668 8.785 1.00 25.46 251 ASP B N 1
ATOM 4542 C CA . ASP B 1 245 ? 7.574 -10.576 9.402 1.00 26.96 251 ASP B CA 1
ATOM 4543 C C . ASP B 1 245 ? 8.671 -10.643 8.334 1.00 25.80 251 ASP B C 1
ATOM 4544 O O . ASP B 1 245 ? 9.697 -9.932 8.407 1.00 25.70 251 ASP B O 1
ATOM 4549 N N . ILE B 1 246 ? 8.483 -11.530 7.351 1.00 23.74 252 ILE B N 1
ATOM 4550 C CA . ILE B 1 246 ? 9.396 -11.596 6.186 1.00 22.94 252 ILE B CA 1
ATOM 4551 C C . ILE B 1 246 ? 9.457 -10.227 5.506 1.00 22.70 252 ILE B C 1
ATOM 4552 O O . ILE B 1 246 ? 10.540 -9.712 5.212 1.00 23.17 252 ILE B O 1
ATOM 4557 N N . VAL B 1 247 ? 8.295 -9.658 5.182 1.00 22.70 253 VAL B N 1
ATOM 4558 C CA . VAL B 1 247 ? 8.252 -8.392 4.475 1.00 23.77 253 VAL B CA 1
ATOM 4559 C C . VAL B 1 247 ? 8.876 -7.300 5.342 1.00 24.02 253 VAL B C 1
ATOM 4560 O O . VAL B 1 247 ? 9.629 -6.469 4.856 1.00 23.29 253 VAL B O 1
ATOM 4564 N N . ASP B 1 248 ? 8.579 -7.321 6.645 1.00 24.74 254 ASP B N 1
ATOM 4565 C CA . ASP B 1 248 ? 9.093 -6.254 7.518 1.00 27.21 254 ASP B CA 1
ATOM 4566 C C . ASP B 1 248 ? 10.621 -6.282 7.605 1.00 26.19 254 ASP B C 1
ATOM 4567 O O . ASP B 1 248 ? 11.250 -5.204 7.643 1.00 28.18 254 ASP B O 1
ATOM 4572 N N . GLU B 1 249 ? 11.232 -7.468 7.673 1.00 24.03 255 GLU B N 1
ATOM 4573 C CA . GLU B 1 249 ? 12.673 -7.579 7.892 1.00 25.14 255 GLU B CA 1
ATOM 4574 C C . GLU B 1 249 ? 13.474 -7.648 6.586 1.00 24.05 255 GLU B C 1
ATOM 4575 O O . GLU B 1 249 ? 14.590 -7.136 6.522 1.00 26.32 255 GLU B O 1
ATOM 4581 N N . LEU B 1 250 ? 12.944 -8.321 5.557 1.00 21.18 256 LEU B N 1
ATOM 4582 C CA . LEU B 1 250 ? 13.716 -8.466 4.327 1.00 20.14 256 LEU B CA 1
ATOM 4583 C C . LEU B 1 250 ? 13.280 -7.457 3.278 1.00 19.89 256 LEU B C 1
ATOM 4584 O O . LEU B 1 250 ? 14.096 -7.091 2.468 1.00 21.18 256 LEU B O 1
ATOM 4589 N N . GLY B 1 251 ? 12.009 -7.069 3.276 1.00 19.61 257 GLY B N 1
ATOM 4590 C CA . GLY B 1 251 ? 11.507 -6.102 2.312 1.00 19.00 257 GLY B CA 1
ATOM 4591 C C . GLY B 1 251 ? 10.852 -6.788 1.125 1.00 18.55 257 GLY B C 1
ATOM 4592 O O . GLY B 1 251 ? 10.949 -8.015 0.915 1.00 18.72 257 GLY B O 1
ATOM 4593 N N . HIS B 1 252 ? 10.139 -5.984 0.326 1.00 17.94 258 HIS B N 1
ATOM 4594 C CA . HIS B 1 252 ? 9.572 -6.461 -0.931 1.00 17.51 258 HIS B CA 1
ATOM 4595 C C . HIS B 1 252 ? 9.571 -5.324 -1.951 1.00 17.89 258 HIS B C 1
ATOM 4596 O O . HIS B 1 252 ? 8.659 -5.191 -2.726 1.00 18.67 258 HIS B O 1
ATOM 4603 N N . GLY B 1 253 ? 10.629 -4.515 -1.925 1.00 18.90 259 GLY B N 1
ATOM 4604 C CA . GLY B 1 253 ? 10.700 -3.288 -2.675 1.00 18.94 259 GLY B CA 1
ATOM 4605 C C . GLY B 1 253 ? 11.559 -3.397 -3.909 1.00 18.28 259 GLY B C 1
ATOM 4606 O O . GLY B 1 253 ? 12.207 -4.413 -4.196 1.00 18.26 259 GLY B O 1
ATOM 4607 N N . ILE B 1 254 ? 11.628 -2.282 -4.643 1.00 17.55 260 ILE B N 1
ATOM 4608 C CA A ILE B 1 254 ? 12.449 -2.218 -5.846 0.70 18.10 260 ILE B CA 1
ATOM 4609 C CA B ILE B 1 254 ? 12.442 -2.083 -5.835 0.30 17.66 260 ILE B CA 1
ATOM 4610 C C . ILE B 1 254 ? 13.940 -2.141 -5.499 1.00 17.40 260 ILE B C 1
ATOM 4611 O O . ILE B 1 254 ? 14.779 -2.473 -6.336 1.00 17.11 260 ILE B O 1
ATOM 4620 N N . ALA B 1 255 ? 14.296 -1.722 -4.288 1.00 16.97 261 ALA B N 1
ATOM 4621 C CA . ALA B 1 255 ? 15.713 -1.710 -3.899 1.00 16.83 261 ALA B CA 1
ATOM 4622 C C . ALA B 1 255 ? 16.256 -3.143 -3.964 1.00 15.80 261 ALA B C 1
ATOM 4623 O O . ALA B 1 255 ? 15.601 -4.068 -3.478 1.00 16.05 261 ALA B O 1
ATOM 4625 N N . ALA B 1 256 ? 17.458 -3.301 -4.502 1.00 15.65 262 ALA B N 1
ATOM 4626 C CA . ALA B 1 256 ? 18.083 -4.630 -4.544 1.00 15.55 262 ALA B CA 1
ATOM 4627 C C . ALA B 1 256 ? 18.170 -5.244 -3.154 1.00 16.14 262 ALA B C 1
ATOM 4628 O O . ALA B 1 256 ? 17.918 -6.443 -2.983 1.00 16.11 262 ALA B O 1
ATOM 4630 N N . LEU B 1 257 ? 18.501 -4.443 -2.147 1.00 15.71 263 LEU B N 1
ATOM 4631 C CA . LEU B 1 257 ? 18.659 -4.961 -0.791 1.00 17.03 263 LEU B CA 1
ATOM 4632 C C . LEU B 1 257 ? 17.336 -5.506 -0.226 1.00 17.64 263 LEU B C 1
ATOM 4633 O O . LEU B 1 257 ? 17.372 -6.383 0.650 1.00 18.66 263 LEU B O 1
ATOM 4638 N N A GLU B 1 258 ? 16.203 -4.997 -0.724 0.50 17.81 264 GLU B N 1
ATOM 4639 N N B GLU B 1 258 ? 16.216 -5.001 -0.751 0.50 18.01 264 GLU B N 1
ATOM 4640 C CA A GLU B 1 258 ? 14.855 -5.349 -0.247 0.50 19.03 264 GLU B CA 1
ATOM 4641 C CA B GLU B 1 258 ? 14.831 -5.266 -0.327 0.50 19.35 264 GLU B CA 1
ATOM 4642 C C A GLU B 1 258 ? 14.125 -6.280 -1.214 0.50 18.74 264 GLU B C 1
ATOM 4643 C C B GLU B 1 258 ? 14.111 -6.253 -1.245 0.50 18.94 264 GLU B C 1
ATOM 4644 O O A GLU B 1 258 ? 12.912 -6.451 -1.071 0.50 18.86 264 GLU B O 1
ATOM 4645 O O B GLU B 1 258 ? 12.885 -6.426 -1.115 0.50 19.06 264 GLU B O 1
ATOM 4656 N N . SER B 1 259 ? 14.834 -6.858 -2.192 1.00 16.46 265 SER B N 1
ATOM 4657 C CA . SER B 1 259 ? 14.211 -7.798 -3.126 1.00 15.17 265 SER B CA 1
ATOM 4658 C C . SER B 1 259 ? 15.084 -9.019 -3.424 1.00 14.42 265 SER B C 1
ATOM 4659 O O . SER B 1 259 ? 14.539 -10.117 -3.594 1.00 13.86 265 SER B O 1
ATOM 4662 N N . VAL B 1 260 ? 16.396 -8.856 -3.570 1.00 13.90 266 VAL B N 1
ATOM 4663 C CA . VAL B 1 260 ? 17.216 -10.010 -3.919 1.00 13.59 266 VAL B CA 1
ATOM 4664 C C . VAL B 1 260 ? 17.224 -10.999 -2.756 1.00 13.80 266 VAL B C 1
ATOM 4665 O O . VAL B 1 260 ? 16.954 -12.179 -2.943 1.00 13.56 266 VAL B O 1
ATOM 4669 N N . PRO B 1 261 ? 17.522 -10.599 -1.499 1.00 14.13 267 PRO B N 1
ATOM 4670 C CA . PRO B 1 261 ? 17.383 -11.557 -0.412 1.00 14.47 267 PRO B CA 1
ATOM 4671 C C . PRO B 1 261 ? 15.973 -12.141 -0.266 1.00 14.04 267 PRO B C 1
ATOM 4672 O O . PRO B 1 261 ? 15.824 -13.308 0.055 1.00 14.58 267 PRO B O 1
ATOM 4676 N N . THR B 1 262 ? 14.952 -11.326 -0.509 1.00 13.87 268 THR B N 1
ATOM 4677 C CA . THR B 1 262 ? 13.584 -11.844 -0.386 1.00 14.29 268 THR B CA 1
ATOM 4678 C C . THR B 1 262 ? 13.328 -12.936 -1.413 1.00 13.46 268 THR B C 1
ATOM 4679 O O . THR B 1 262 ? 12.668 -13.943 -1.105 1.00 13.69 268 THR B O 1
ATOM 4683 N N . ALA B 1 263 ? 13.841 -12.768 -2.639 1.00 12.63 269 ALA B N 1
ATOM 4684 C CA . ALA B 1 263 ? 13.707 -13.808 -3.666 1.00 12.87 269 ALA B CA 1
ATOM 4685 C C . ALA B 1 263 ? 14.427 -15.081 -3.245 1.00 13.11 269 ALA B C 1
ATOM 4686 O O . ALA B 1 263 ? 13.915 -16.188 -3.428 1.00 12.69 269 ALA B O 1
ATOM 4688 N N . ILE B 1 264 ? 15.634 -14.918 -2.695 1.00 13.20 270 ILE B N 1
ATOM 4689 C CA . ILE B 1 264 ? 16.405 -16.058 -2.220 1.00 13.95 270 ILE B CA 1
ATOM 4690 C C . ILE B 1 264 ? 15.656 -16.748 -1.080 1.00 13.78 270 ILE B C 1
ATOM 4691 O O . ILE B 1 264 ? 15.606 -17.997 -1.044 1.00 14.12 270 ILE B O 1
ATOM 4696 N N . TYR B 1 265 ? 15.103 -15.978 -0.144 1.00 13.68 271 TYR B N 1
ATOM 4697 C CA . TYR B 1 265 ? 14.322 -16.533 0.949 1.00 14.71 271 TYR B CA 1
ATOM 4698 C C . TYR B 1 265 ? 13.163 -17.349 0.395 1.00 14.61 271 TYR B C 1
ATOM 4699 O O . TYR B 1 265 ? 12.891 -18.473 0.846 1.00 14.40 271 TYR B O 1
ATOM 4708 N N . SER B 1 266 ? 12.472 -16.786 -0.618 1.00 13.73 272 SER B N 1
ATOM 4709 C CA A SER B 1 266 ? 11.321 -17.469 -1.180 0.60 13.51 272 SER B CA 1
ATOM 4710 C CA B SER B 1 266 ? 11.332 -17.461 -1.178 0.40 14.18 272 SER B CA 1
ATOM 4711 C C . SER B 1 266 ? 11.753 -18.846 -1.708 1.00 13.66 272 SER B C 1
ATOM 4712 O O . SER B 1 266 ? 11.091 -19.852 -1.449 1.00 14.07 272 SER B O 1
ATOM 4717 N N . PHE B 1 267 ? 12.840 -18.875 -2.480 1.00 13.10 273 PHE B N 1
ATOM 4718 C CA . PHE B 1 267 ? 13.370 -20.149 -3.031 1.00 13.60 273 PHE B CA 1
ATOM 4719 C C . PHE B 1 267 ? 13.701 -21.118 -1.880 1.00 14.03 273 PHE B C 1
ATOM 4720 O O . PHE B 1 267 ? 13.310 -22.285 -1.896 1.00 14.15 273 PHE B O 1
ATOM 4728 N N . LEU B 1 268 ? 14.437 -20.637 -0.881 1.00 14.39 274 LEU B N 1
ATOM 4729 C CA . LEU B 1 268 ? 14.888 -21.565 0.207 1.00 14.79 274 LEU B CA 1
ATOM 4730 C C . LEU B 1 268 ? 13.701 -22.065 1.038 1.00 15.34 274 LEU B C 1
ATOM 4731 O O . LEU B 1 268 ? 13.608 -23.258 1.358 1.00 16.92 274 LEU B O 1
ATOM 4736 N N . HIS B 1 269 ? 12.760 -21.167 1.348 1.00 14.65 275 HIS B N 1
ATOM 4737 C CA . HIS B 1 269 ? 11.565 -21.541 2.075 1.00 15.16 275 HIS B CA 1
ATOM 4738 C C . HIS B 1 269 ? 10.792 -22.637 1.354 1.00 15.06 275 HIS B C 1
ATOM 4739 O O . HIS B 1 269 ? 10.299 -23.615 1.981 1.00 16.34 275 HIS B O 1
ATOM 4746 N N . CYS B 1 270 ? 10.696 -22.516 0.018 1.00 14.75 276 CYS B N 1
ATOM 4747 C CA . CYS B 1 270 ? 9.836 -23.388 -0.781 1.00 15.63 276 CYS B CA 1
ATOM 4748 C C . CYS B 1 270 ? 10.490 -24.725 -1.172 1.00 15.93 276 CYS B C 1
ATOM 4749 O O . CYS B 1 270 ? 9.903 -25.517 -1.861 1.00 16.72 276 CYS B O 1
ATOM 4752 N N . MET B 1 271 ? 11.704 -24.961 -0.716 1.00 17.42 277 MET B N 1
ATOM 4753 C CA A MET B 1 271 ? 12.306 -26.288 -0.785 0.60 18.16 277 MET B CA 1
ATOM 4754 C CA B MET B 1 271 ? 12.343 -26.284 -0.764 0.40 17.95 277 MET B CA 1
ATOM 4755 C C . MET B 1 271 ? 11.534 -27.294 0.081 1.00 19.58 277 MET B C 1
ATOM 4756 O O . MET B 1 271 ? 11.679 -28.510 -0.162 1.00 21.41 277 MET B O 1
ATOM 4765 N N . GLU B 1 272 ? 10.744 -26.799 1.057 1.00 20.22 278 GLU B N 1
ATOM 4766 C CA A GLU B 1 272 ? 9.844 -27.638 1.848 0.60 21.01 278 GLU B CA 1
ATOM 4767 C CA B GLU B 1 272 ? 9.849 -27.601 1.913 0.40 21.01 278 GLU B CA 1
ATOM 4768 C C . GLU B 1 272 ? 8.385 -27.192 1.667 1.00 20.87 278 GLU B C 1
ATOM 4769 O O . GLU B 1 272 ? 8.100 -26.118 1.163 1.00 19.63 278 GLU B O 1
ATOM 4780 N N . SER B 1 273 ? 7.457 -28.065 2.076 1.00 20.32 279 SER B N 1
ATOM 4781 C CA A SER B 1 273 ? 6.040 -27.763 2.031 0.60 19.99 279 SER B CA 1
ATOM 4782 C CA B SER B 1 273 ? 6.034 -27.790 2.071 0.40 20.69 279 SER B CA 1
ATOM 4783 C C . SER B 1 273 ? 5.756 -26.480 2.806 1.00 19.67 279 SER B C 1
ATOM 4784 O O . SER B 1 273 ? 6.358 -26.222 3.860 1.00 20.16 279 SER B O 1
ATOM 4789 N N . ASP B 1 274 ? 4.811 -25.698 2.274 1.00 19.60 280 ASP B N 1
ATOM 4790 C CA . ASP B 1 274 ? 4.298 -24.508 2.937 1.00 19.65 280 ASP B CA 1
ATOM 4791 C C . ASP B 1 274 ? 2.861 -24.823 3.300 1.00 19.87 280 ASP B C 1
ATOM 4792 O O . ASP B 1 274 ? 2.108 -25.294 2.454 1.00 18.36 280 ASP B O 1
ATOM 4797 N N . PRO B 1 275 ? 2.443 -24.615 4.558 1.00 21.63 281 PRO B N 1
ATOM 4798 C CA . PRO B 1 275 ? 1.101 -25.008 4.971 1.00 21.42 281 PRO B CA 1
ATOM 4799 C C . PRO B 1 275 ? -0.029 -24.370 4.168 1.00 20.82 281 PRO B C 1
ATOM 4800 O O . PRO B 1 275 ? -1.096 -24.972 4.051 1.00 20.74 281 PRO B O 1
ATOM 4804 N N . ASP B 1 276 ? 0.201 -23.192 3.582 1.00 19.94 282 ASP B N 1
ATOM 4805 C CA . ASP B 1 276 ? -0.860 -22.482 2.893 1.00 20.39 282 ASP B CA 1
ATOM 4806 C C . ASP B 1 276 ? -0.916 -22.843 1.406 1.00 18.31 282 ASP B C 1
ATOM 4807 O O . ASP B 1 276 ? -1.904 -22.499 0.759 1.00 19.29 282 ASP B O 1
ATOM 4812 N N . ILE B 1 277 ? 0.111 -23.508 0.847 1.00 17.87 283 ILE B N 1
ATOM 4813 C CA . ILE B 1 277 ? 0.157 -23.754 -0.601 1.00 16.91 283 ILE B CA 1
ATOM 4814 C C . ILE B 1 277 ? -0.013 -25.239 -0.828 1.00 16.59 283 ILE B C 1
ATOM 4815 O O . ILE B 1 277 ? 0.763 -26.047 -0.307 1.00 16.79 283 ILE B O 1
ATOM 4820 N N . PRO B 1 278 ? -1.073 -25.676 -1.530 1.00 17.28 284 PRO B N 1
ATOM 4821 C CA . PRO B 1 278 ? -1.261 -27.113 -1.726 1.00 17.33 284 PRO B CA 1
ATOM 4822 C C . PRO B 1 278 ? 0.002 -27.822 -2.215 1.00 18.07 284 PRO B C 1
ATOM 4823 O O . PRO B 1 278 ? 0.704 -27.336 -3.094 1.00 17.12 284 PRO B O 1
ATOM 4827 N N . ASP B 1 279 ? 0.242 -29.030 -1.696 1.00 19.15 285 ASP B N 1
ATOM 4828 C CA . ASP B 1 279 ? 1.414 -29.800 -2.043 1.00 20.77 285 ASP B CA 1
ATOM 4829 C C . ASP B 1 279 ? 1.309 -30.388 -3.452 1.00 20.57 285 ASP B C 1
ATOM 4830 O O . ASP B 1 279 ? 2.291 -30.911 -3.947 1.00 22.25 285 ASP B O 1
ATOM 4835 N N . LEU B 1 280 ? 0.185 -30.229 -4.138 1.00 20.12 286 LEU B N 1
ATOM 4836 C CA . LEU B 1 280 ? 0.101 -30.709 -5.498 1.00 21.44 286 LEU B CA 1
ATOM 4837 C C . LEU B 1 280 ? 0.852 -29.766 -6.430 1.00 19.94 286 LEU B C 1
ATOM 4838 O O . LEU B 1 280 ? 1.103 -30.129 -7.587 1.00 21.24 286 LEU B O 1
ATOM 4843 N N . TYR B 1 281 ? 1.225 -28.582 -5.963 1.00 18.07 287 TYR B N 1
ATOM 4844 C CA . TYR B 1 281 ? 2.119 -27.695 -6.751 1.00 16.75 287 TYR B CA 1
ATOM 4845 C C . TYR B 1 281 ? 3.541 -28.208 -6.539 1.00 17.13 287 TYR B C 1
ATOM 4846 O O . TYR B 1 281 ? 3.932 -28.588 -5.427 1.00 18.02 287 TYR B O 1
ATOM 4855 N N . ASN B 1 282 ? 4.341 -28.210 -7.606 1.00 16.03 288 ASN B N 1
ATOM 4856 C CA . ASN B 1 282 ? 5.726 -28.618 -7.456 1.00 16.05 288 ASN B CA 1
ATOM 4857 C C . ASN B 1 282 ? 6.510 -27.486 -6.791 1.00 15.73 288 ASN B C 1
ATOM 4858 O O . ASN B 1 282 ? 6.005 -26.399 -6.542 1.00 15.72 288 ASN B O 1
ATOM 4863 N N . ASN B 1 283 ? 7.776 -27.729 -6.476 1.00 16.04 289 ASN B N 1
ATOM 4864 C CA A ASN B 1 283 ? 8.545 -26.740 -5.722 0.50 15.94 289 ASN B CA 1
ATOM 4865 C CA B ASN B 1 283 ? 8.555 -26.769 -5.707 0.50 15.96 289 ASN B CA 1
ATOM 4866 C C . ASN B 1 283 ? 8.732 -25.440 -6.491 1.00 15.46 289 ASN B C 1
ATOM 4867 O O . ASN B 1 283 ? 8.680 -24.366 -5.906 1.00 14.97 289 ASN B O 1
ATOM 4876 N N . LEU B 1 284 ? 8.931 -25.508 -7.819 1.00 15.08 290 LEU B N 1
ATOM 4877 C CA . LEU B 1 284 ? 9.097 -24.291 -8.574 1.00 15.49 290 LEU B CA 1
ATOM 4878 C C . LEU B 1 284 ? 7.798 -23.472 -8.551 1.00 14.54 290 LEU B C 1
ATOM 4879 O O . LEU B 1 284 ? 7.798 -22.254 -8.405 1.00 15.02 290 LEU B O 1
ATOM 4884 N N . GLN B 1 285 ? 6.664 -24.163 -8.743 1.00 14.20 291 GLN B N 1
ATOM 4885 C CA . GLN B 1 285 ? 5.365 -23.507 -8.735 1.00 14.19 291 GLN B CA 1
ATOM 4886 C C . GLN B 1 285 ? 5.118 -22.890 -7.351 1.00 14.12 291 GLN B C 1
ATOM 4887 O O . GLN B 1 285 ? 4.665 -21.754 -7.253 1.00 13.87 291 GLN B O 1
ATOM 4893 N N . ARG B 1 286 ? 5.422 -23.659 -6.292 1.00 14.22 292 ARG B N 1
ATOM 4894 C CA . ARG B 1 286 ? 5.308 -23.156 -4.928 1.00 14.77 292 ARG B CA 1
ATOM 4895 C C . ARG B 1 286 ? 6.138 -21.873 -4.758 1.00 13.98 292 ARG B C 1
ATOM 4896 O O . ARG B 1 286 ? 5.684 -20.915 -4.148 1.00 13.98 292 ARG B O 1
ATOM 4904 N N . THR B 1 287 ? 7.377 -21.894 -5.253 1.00 13.90 293 THR B N 1
ATOM 4905 C CA . THR B 1 287 ? 8.294 -20.762 -5.166 1.00 13.85 293 THR B CA 1
ATOM 4906 C C . THR B 1 287 ? 7.664 -19.518 -5.802 1.00 13.69 293 THR B C 1
ATOM 4907 O O . THR B 1 287 ? 7.709 -18.420 -5.245 1.00 13.89 293 THR B O 1
ATOM 4911 N N . ILE B 1 288 ? 7.111 -19.674 -7.001 1.00 13.44 294 ILE B N 1
ATOM 4912 C CA . ILE B 1 288 ? 6.502 -18.514 -7.679 1.00 14.71 294 ILE B CA 1
ATOM 4913 C C . ILE B 1 288 ? 5.268 -18.019 -6.935 1.00 14.46 294 ILE B C 1
ATOM 4914 O O . ILE B 1 288 ? 5.101 -16.821 -6.709 1.00 14.37 294 ILE B O 1
ATOM 4919 N N . ILE B 1 289 ? 4.417 -18.938 -6.481 1.00 13.84 295 ILE B N 1
ATOM 4920 C CA . ILE B 1 289 ? 3.203 -18.565 -5.755 1.00 13.99 295 ILE B CA 1
ATOM 4921 C C . ILE B 1 289 ? 3.584 -17.799 -4.475 1.00 13.09 295 ILE B C 1
ATOM 4922 O O . ILE B 1 289 ? 3.046 -16.751 -4.151 1.00 13.41 295 ILE B O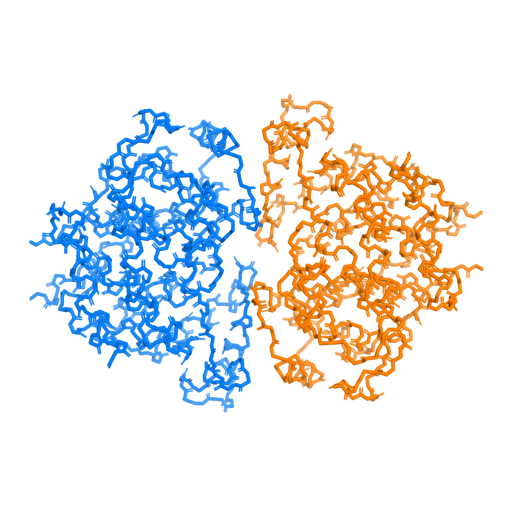 1
ATOM 4927 N N . TYR B 1 290 ? 4.520 -18.373 -3.727 1.00 12.80 296 TYR B N 1
ATOM 4928 C CA . TYR B 1 290 ? 4.943 -17.763 -2.450 1.00 13.33 296 TYR B CA 1
ATOM 4929 C C . TYR B 1 290 ? 5.577 -16.396 -2.691 1.00 13.42 296 TYR B C 1
ATOM 4930 O O . TYR B 1 290 ? 5.243 -15.441 -1.977 1.00 14.09 296 TYR B O 1
ATOM 4939 N N . SER B 1 291 ? 6.444 -16.297 -3.694 1.00 13.33 297 SER B N 1
ATOM 4940 C CA . SER B 1 291 ? 7.066 -15.027 -4.042 1.00 14.42 297 SER B CA 1
ATOM 4941 C C . SER B 1 291 ? 6.020 -13.954 -4.262 1.00 14.57 297 SER B C 1
ATOM 4942 O O . SER B 1 291 ? 6.089 -12.860 -3.695 1.00 14.97 297 SER B O 1
ATOM 4945 N N . ILE B 1 292 ? 5.056 -14.264 -5.120 1.00 14.01 298 ILE B N 1
ATOM 4946 C CA . ILE B 1 292 ? 4.019 -13.276 -5.458 1.00 14.37 298 ILE B CA 1
ATOM 4947 C C . ILE B 1 292 ? 3.238 -12.920 -4.197 1.00 15.16 298 ILE B C 1
ATOM 4948 O O . ILE B 1 292 ? 2.848 -11.762 -3.989 1.00 14.82 298 ILE B O 1
ATOM 4953 N N . SER B 1 293 ? 3.009 -13.906 -3.317 1.00 14.09 299 SER B N 1
ATOM 4954 C CA . SER B 1 293 ? 2.209 -13.688 -2.125 1.00 15.33 299 SER B CA 1
ATOM 4955 C C . SER B 1 293 ? 2.855 -12.687 -1.162 1.00 15.36 299 SER B C 1
ATOM 4956 O O . SER B 1 293 ? 2.159 -12.166 -0.289 1.00 16.56 299 SER B O 1
ATOM 4959 N N . LEU B 1 294 ? 4.150 -12.423 -1.295 1.00 15.23 300 LEU B N 1
ATOM 4960 C CA . LEU B 1 294 ? 4.833 -11.455 -0.444 1.00 15.86 300 LEU B CA 1
ATOM 4961 C C . LEU B 1 294 ? 4.532 -10.008 -0.847 1.00 17.25 300 LEU B C 1
ATOM 4962 O O . LEU B 1 294 ? 4.850 -9.103 -0.062 1.00 18.37 300 LEU B O 1
ATOM 4967 N N . GLY B 1 295 ? 3.938 -9.817 -2.013 1.00 17.12 301 GLY B N 1
ATOM 4968 C CA . GLY B 1 295 ? 3.523 -8.488 -2.474 1.00 16.96 301 GLY B CA 1
ATOM 4969 C C . GLY B 1 295 ? 4.684 -7.578 -2.831 1.00 16.97 301 GLY B C 1
ATOM 4970 O O . GLY B 1 295 ? 5.830 -7.975 -2.980 1.00 16.04 301 GLY B O 1
ATOM 4971 N N . GLY B 1 296 ? 4.348 -6.293 -2.991 1.00 16.52 302 GLY B N 1
ATOM 4972 C CA . GLY B 1 296 ? 5.371 -5.314 -3.388 1.00 16.95 302 GLY B CA 1
ATOM 4973 C C . GLY B 1 296 ? 5.768 -5.478 -4.839 1.00 16.28 302 GLY B C 1
ATOM 4974 O O . GLY B 1 296 ? 4.951 -5.570 -5.769 1.00 16.94 302 GLY B O 1
ATOM 4975 N N . ASP B 1 297 ? 7.081 -5.620 -5.056 1.00 16.00 303 ASP B N 1
ATOM 4976 C CA . ASP B 1 297 ? 7.657 -5.746 -6.358 1.00 16.13 303 ASP B CA 1
ATOM 4977 C C . ASP B 1 297 ? 7.584 -7.220 -6.792 1.00 15.34 303 ASP B C 1
ATOM 4978 O O . ASP B 1 297 ? 8.612 -7.910 -6.985 1.00 15.21 303 ASP B O 1
ATOM 4983 N N . THR B 1 298 ? 6.364 -7.692 -7.003 1.00 15.29 304 THR B N 1
ATOM 4984 C CA . THR B 1 298 ? 6.109 -9.103 -7.226 1.00 15.28 304 THR B CA 1
ATOM 4985 C C . THR B 1 298 ? 6.727 -9.622 -8.526 1.00 15.09 304 THR B C 1
ATOM 4986 O O . THR B 1 298 ? 7.193 -10.763 -8.565 1.00 13.87 304 THR B O 1
ATOM 4990 N N A ASP B 1 299 ? 6.720 -8.912 -9.692 0.50 15.43 305 ASP B N 1
ATOM 4991 N N B ASP B 1 299 ? 6.737 -8.727 -9.493 0.50 16.02 305 ASP B N 1
ATOM 4992 C CA A ASP B 1 299 ? 7.343 -9.558 -10.904 0.50 15.15 305 ASP B CA 1
ATOM 4993 C CA B ASP B 1 299 ? 7.282 -8.940 -10.721 0.50 15.78 305 ASP B CA 1
ATOM 4994 C C A ASP B 1 299 ? 8.861 -9.616 -10.711 0.50 14.54 305 ASP B C 1
ATOM 4995 C C B ASP B 1 299 ? 8.715 -9.480 -10.614 0.50 15.16 305 ASP B C 1
ATOM 4996 O O A ASP B 1 299 ? 9.426 -10.587 -11.217 0.50 14.59 305 ASP B O 1
ATOM 4997 O O B ASP B 1 299 ? 9.084 -10.542 -11.018 0.50 15.64 305 ASP B O 1
ATOM 5006 N N . THR B 1 300 ? 9.525 -8.644 -10.044 1.00 14.40 306 THR B N 1
ATOM 5007 C CA . THR B 1 300 ? 10.989 -8.837 -9.978 1.00 13.68 306 THR B CA 1
ATOM 5008 C C . THR B 1 300 ? 11.334 -9.874 -8.906 1.00 13.33 306 THR B C 1
ATOM 5009 O O . THR B 1 300 ? 12.257 -10.670 -9.109 1.00 12.97 306 THR B O 1
ATOM 5013 N N . ILE B 1 301 ? 10.639 -9.863 -7.763 1.00 12.70 307 ILE B N 1
ATOM 5014 C CA . ILE B 1 301 ? 10.940 -10.897 -6.774 1.00 12.78 307 ILE B CA 1
ATOM 5015 C C . ILE B 1 301 ? 10.645 -12.276 -7.367 1.00 12.65 307 ILE B C 1
ATOM 5016 O O . ILE B 1 301 ? 11.459 -13.198 -7.230 1.00 13.02 307 ILE B O 1
ATOM 5021 N N . ALA B 1 302 ? 9.507 -12.453 -8.047 1.00 12.13 308 ALA B N 1
ATOM 5022 C CA . ALA B 1 302 ? 9.185 -13.748 -8.625 1.00 12.30 308 ALA B CA 1
ATOM 5023 C C . ALA B 1 302 ? 10.102 -14.107 -9.802 1.00 12.16 308 ALA B C 1
ATOM 5024 O O . ALA B 1 302 ? 10.418 -15.274 -9.971 1.00 12.25 308 ALA B O 1
ATOM 5026 N N . THR B 1 303 ? 10.518 -13.123 -10.614 1.00 12.31 309 THR B N 1
ATOM 5027 C CA . THR B 1 303 ? 11.418 -13.475 -11.737 1.00 13.12 309 THR B CA 1
ATOM 5028 C C . THR B 1 303 ? 12.770 -13.961 -11.209 1.00 12.60 309 THR B C 1
ATOM 5029 O O . THR B 1 303 ? 13.388 -14.857 -11.787 1.00 13.45 309 THR B O 1
ATOM 5033 N N . MET B 1 304 ? 13.219 -13.378 -10.072 1.00 12.25 310 MET B N 1
ATOM 5034 C CA . MET B 1 304 ? 14.529 -13.758 -9.517 1.00 12.16 310 MET B CA 1
ATOM 5035 C C . MET B 1 304 ? 14.432 -15.104 -8.782 1.00 12.11 310 MET B C 1
ATOM 5036 O O . MET B 1 304 ? 15.257 -15.986 -8.990 1.00 12.80 310 MET B O 1
ATOM 5041 N N . ALA B 1 305 ? 13.356 -15.272 -8.000 1.00 12.26 311 ALA B N 1
ATOM 5042 C CA . ALA B 1 305 ? 13.136 -16.560 -7.308 1.00 11.93 311 ALA B CA 1
ATOM 5043 C C . ALA B 1 305 ? 12.916 -17.670 -8.339 1.00 12.30 311 ALA B C 1
ATOM 5044 O O . ALA B 1 305 ? 13.384 -18.799 -8.145 1.00 13.08 311 ALA B O 1
ATOM 5046 N N . GLY B 1 306 ? 12.172 -17.331 -9.406 1.00 12.31 312 GLY B N 1
ATOM 5047 C CA . GLY B 1 306 ? 11.865 -18.304 -10.466 1.00 12.58 312 GLY B CA 1
ATOM 5048 C C . GLY B 1 306 ? 13.113 -18.744 -11.201 1.00 12.51 312 GLY B C 1
ATOM 5049 O O . GLY B 1 306 ? 13.237 -19.916 -11.588 1.00 13.36 312 GLY B O 1
ATOM 5050 N N . ALA B 1 307 ? 14.039 -17.813 -11.468 1.00 12.19 313 ALA B N 1
ATOM 5051 C CA . ALA B 1 307 ? 15.307 -18.143 -12.128 1.00 12.49 313 ALA B CA 1
ATOM 5052 C C . ALA B 1 307 ? 16.115 -19.123 -11.269 1.00 13.11 313 ALA B C 1
ATOM 5053 O O . ALA B 1 307 ? 16.659 -20.107 -11.782 1.00 13.63 313 ALA B O 1
ATOM 5055 N N . ILE B 1 308 ? 16.179 -18.853 -9.956 1.00 12.68 314 ILE B N 1
ATOM 5056 C CA . ILE B 1 308 ? 16.930 -19.727 -9.052 1.00 13.01 314 ILE B CA 1
ATOM 5057 C C . ILE B 1 308 ? 16.263 -21.101 -9.000 1.00 13.47 314 ILE B C 1
ATOM 5058 O O . ILE B 1 308 ? 16.939 -22.136 -9.140 1.00 13.77 314 ILE B O 1
ATOM 5063 N N . ALA B 1 309 ? 14.952 -21.117 -8.795 1.00 13.46 315 ALA B N 1
ATOM 5064 C CA . ALA B 1 309 ? 14.227 -22.396 -8.699 1.00 13.75 315 ALA B CA 1
ATOM 5065 C C . ALA B 1 309 ? 14.367 -23.182 -10.008 1.00 14.05 315 ALA B C 1
ATOM 5066 O O . ALA B 1 309 ? 14.523 -24.400 -10.024 1.00 14.55 315 ALA B O 1
ATOM 5068 N N . GLY B 1 310 ? 14.302 -22.490 -11.139 1.00 13.87 316 GLY B N 1
ATOM 5069 C CA . GLY B 1 310 ? 14.405 -23.136 -12.426 1.00 14.98 316 GLY B CA 1
ATOM 5070 C C . GLY B 1 310 ? 15.746 -23.809 -12.606 1.00 14.61 316 GLY B C 1
ATOM 5071 O O . GLY B 1 310 ? 15.864 -24.935 -13.131 1.00 15.40 316 GLY B O 1
ATOM 5072 N N . ALA B 1 311 ? 16.823 -23.109 -12.225 1.00 14.59 317 ALA B N 1
ATOM 5073 C CA . ALA B 1 311 ? 18.175 -23.638 -12.282 1.00 14.93 317 ALA B CA 1
ATOM 5074 C C . ALA B 1 311 ? 18.295 -24.875 -11.390 1.00 15.84 317 ALA B C 1
ATOM 5075 O O . ALA B 1 311 ? 18.999 -25.827 -11.740 1.00 16.95 317 ALA B O 1
ATOM 5077 N N . TYR B 1 312 ? 17.627 -24.834 -10.246 1.00 14.88 318 TYR B N 1
ATOM 5078 C CA . TYR B 1 312 ? 17.766 -25.841 -9.206 1.00 15.81 318 TYR B CA 1
ATOM 5079 C C . TYR B 1 312 ? 17.010 -27.115 -9.581 1.00 15.73 318 TYR B C 1
ATOM 5080 O O . TYR B 1 312 ? 17.581 -28.227 -9.554 1.00 17.55 318 TYR B O 1
ATOM 5089 N N . TYR B 1 313 ? 15.722 -26.974 -9.883 1.00 15.20 319 TYR B N 1
ATOM 5090 C CA . TYR B 1 313 ? 14.840 -28.097 -10.102 1.00 15.63 319 TYR B CA 1
ATOM 5091 C C . TYR B 1 313 ? 14.800 -28.502 -11.572 1.00 16.48 319 TYR B C 1
ATOM 5092 O O . TYR B 1 313 ? 14.408 -29.638 -11.906 1.00 17.91 319 TYR B O 1
ATOM 5101 N N . GLY B 1 314 ? 15.111 -27.561 -12.463 1.00 16.04 320 GLY B N 1
ATOM 5102 C CA . GLY B 1 314 ? 15.130 -27.828 -13.894 1.00 16.63 320 GLY B CA 1
ATOM 5103 C C . GLY B 1 314 ? 13.765 -27.767 -14.522 1.00 16.79 320 GLY B C 1
ATOM 5104 O O . GLY B 1 314 ? 12.729 -27.620 -13.914 1.00 16.02 320 GLY B O 1
ATOM 5105 N N . MET B 1 315 ? 13.765 -27.946 -15.846 1.00 17.83 321 MET B N 1
ATOM 5106 C CA . MET B 1 315 ? 12.639 -27.778 -16.695 1.00 19.25 321 MET B CA 1
ATOM 5107 C C . MET B 1 315 ? 11.530 -28.800 -16.385 1.00 20.28 321 MET B C 1
ATOM 5108 O O . MET B 1 315 ? 10.376 -28.558 -16.709 1.00 21.36 321 MET B O 1
ATOM 5113 N N . ASP B 1 316 ? 11.857 -29.921 -15.732 1.00 21.30 322 ASP B N 1
ATOM 5114 C CA . ASP B 1 316 ? 10.851 -30.878 -15.320 1.00 22.73 322 ASP B CA 1
ATOM 5115 C C . ASP B 1 316 ? 9.751 -30.218 -14.473 1.00 21.55 322 ASP B C 1
ATOM 5116 O O . ASP B 1 316 ? 8.602 -30.718 -14.468 1.00 21.46 322 ASP B O 1
ATOM 5121 N N . GLN B 1 317 ? 10.062 -29.101 -13.782 1.00 18.55 323 GLN B N 1
ATOM 5122 C CA . GLN B 1 317 ? 9.068 -28.458 -12.945 1.00 17.99 323 GLN B CA 1
ATOM 5123 C C . GLN B 1 317 ? 8.399 -27.255 -13.607 1.00 17.78 323 GLN B C 1
ATOM 5124 O O . GLN B 1 317 ? 7.535 -26.583 -13.024 1.00 17.67 323 GLN B O 1
ATOM 5130 N N . VAL B 1 318 ? 8.756 -27.002 -14.862 1.00 17.26 324 VAL B N 1
ATOM 5131 C CA . VAL B 1 318 ? 8.115 -25.983 -15.630 1.00 17.21 324 VAL B CA 1
ATOM 5132 C C . VAL B 1 318 ? 7.047 -26.678 -16.453 1.00 18.57 324 VAL B C 1
ATOM 5133 O O . VAL B 1 318 ? 7.342 -27.373 -17.469 1.00 20.60 324 VAL B O 1
ATOM 5137 N N . THR B 1 319 ? 5.807 -26.581 -16.008 1.00 18.31 325 THR B N 1
ATOM 5138 C CA . THR B 1 319 ? 4.782 -27.459 -16.571 1.00 19.41 325 THR B CA 1
ATOM 5139 C C . THR B 1 319 ? 4.216 -26.867 -17.855 1.00 19.47 325 THR B C 1
ATOM 5140 O O . THR B 1 319 ? 4.238 -25.652 -18.070 1.00 18.91 325 THR B O 1
ATOM 5144 N N . PRO B 1 320 ? 3.711 -27.724 -18.760 1.00 20.50 326 PRO B N 1
ATOM 5145 C CA . PRO B 1 320 ? 3.107 -27.222 -19.989 1.00 20.56 326 PRO B CA 1
ATOM 5146 C C . PRO B 1 320 ? 2.007 -26.184 -19.757 1.00 19.09 326 PRO B C 1
ATOM 5147 O O . PRO B 1 320 ? 1.989 -25.165 -20.463 1.00 19.41 326 PRO B O 1
ATOM 5151 N N . SER B 1 321 ? 1.128 -26.401 -18.767 1.00 19.09 327 SER B N 1
ATOM 5152 C CA . SER B 1 321 ? 0.001 -25.501 -18.593 1.00 19.73 327 SER B CA 1
ATOM 5153 C C . SER B 1 321 ? 0.465 -24.131 -18.071 1.00 18.66 327 SER B C 1
ATOM 5154 O O . SER B 1 321 ? -0.153 -23.127 -18.368 1.00 19.80 327 SER B O 1
ATOM 5157 N N . TRP B 1 322 ? 1.568 -24.105 -17.327 1.00 17.27 328 TRP B N 1
ATOM 5158 C CA . TRP B 1 322 ? 2.087 -22.834 -16.855 1.00 17.03 328 TRP B CA 1
ATOM 5159 C C . TRP B 1 322 ? 2.809 -22.088 -17.975 1.00 17.33 328 TRP B C 1
ATOM 5160 O O . TRP B 1 322 ? 2.579 -20.926 -18.194 1.00 18.45 328 TRP B O 1
ATOM 5171 N N . LYS B 1 323 ? 3.726 -22.780 -18.652 1.00 17.58 329 LYS B N 1
ATOM 5172 C CA . LYS B 1 323 ? 4.637 -22.055 -19.549 1.00 17.18 329 LYS B CA 1
ATOM 5173 C C . LYS B 1 323 ? 3.866 -21.537 -20.769 1.00 17.14 329 LYS B C 1
ATOM 5174 O O . LYS B 1 323 ? 4.213 -20.499 -21.309 1.00 17.59 329 LYS B O 1
ATOM 5180 N N . ARG B 1 324 ? 2.812 -22.249 -21.185 1.00 18.09 330 ARG B N 1
ATOM 5181 C CA . ARG B 1 324 ? 2.103 -21.864 -22.401 1.00 19.73 330 ARG B CA 1
ATOM 5182 C C . ARG B 1 324 ? 1.401 -20.511 -22.240 1.00 19.80 330 ARG B C 1
ATOM 5183 O O . ARG B 1 324 ? 1.152 -19.892 -23.276 1.00 22.50 330 ARG B O 1
ATOM 5191 N N . SER B 1 325 ? 1.264 -20.057 -20.976 1.00 20.25 331 SER B N 1
ATOM 5192 C CA A SER B 1 325 ? 0.606 -18.822 -20.623 0.70 20.74 331 SER B CA 1
ATOM 5193 C CA B SER B 1 325 ? 0.600 -18.808 -20.613 0.30 19.73 331 SER B CA 1
ATOM 5194 C C . SER B 1 325 ? 1.473 -17.596 -20.956 1.00 20.03 331 SER B C 1
ATOM 5195 O O . SER B 1 325 ? 0.968 -16.484 -21.042 1.00 21.16 331 SER B O 1
ATOM 5200 N N . CYS B 1 326 ? 2.775 -17.807 -21.149 1.00 17.83 332 CYS B N 1
ATOM 5201 C CA . CYS B 1 326 ? 3.712 -16.692 -21.167 1.00 17.37 332 CYS B CA 1
ATOM 5202 C C . CYS B 1 326 ? 4.046 -16.227 -22.580 1.00 17.39 332 CYS B C 1
ATOM 5203 O O . CYS B 1 326 ? 4.409 -17.016 -23.469 1.00 17.79 332 CYS B O 1
ATOM 5206 N N . GLU B 1 327 ? 3.993 -14.907 -22.776 1.00 16.41 333 GLU B N 1
ATOM 5207 C CA . GLU B 1 327 ? 4.540 -14.278 -23.970 1.00 16.94 333 GLU B CA 1
ATOM 5208 C C . GLU B 1 327 ? 5.989 -14.737 -24.163 1.00 17.43 333 GLU B C 1
ATOM 5209 O O . GLU B 1 327 ? 6.743 -14.756 -23.238 1.00 17.36 333 GLU B O 1
ATOM 5215 N N . ALA B 1 328 ? 6.332 -15.121 -25.403 1.00 18.36 334 ALA B N 1
ATOM 5216 C CA . ALA B 1 328 ? 7.718 -15.375 -25.807 1.00 18.05 334 ALA B CA 1
ATOM 5217 C C . ALA B 1 328 ? 8.260 -16.666 -25.183 1.00 17.84 334 ALA B C 1
ATOM 5218 O O . ALA B 1 328 ? 9.479 -16.825 -25.130 1.00 17.15 334 ALA B O 1
ATOM 5220 N N . ILE B 1 329 ? 7.391 -17.603 -24.771 1.00 16.92 335 ILE B N 1
ATOM 5221 C CA . ILE B 1 329 ? 7.902 -18.845 -24.197 1.00 17.59 335 ILE B CA 1
ATOM 5222 C C . ILE B 1 329 ? 8.747 -19.604 -25.236 1.00 17.40 335 ILE B C 1
ATOM 5223 O O . ILE B 1 329 ? 9.817 -20.125 -24.900 1.00 16.76 335 ILE B O 1
ATOM 5228 N N . VAL B 1 330 ? 8.304 -19.690 -26.493 1.00 18.38 336 VAL B N 1
ATOM 5229 C CA . VAL B 1 330 ? 9.077 -20.478 -27.443 1.00 19.33 336 VAL B CA 1
ATOM 5230 C C . VAL B 1 330 ? 10.448 -19.837 -27.676 1.00 18.27 336 VAL B C 1
ATOM 5231 O O . VAL B 1 330 ? 11.465 -20.548 -27.712 1.00 18.90 336 VAL B O 1
ATOM 5235 N N . GLU B 1 331 ? 10.511 -18.522 -27.841 1.00 18.34 337 GLU B N 1
ATOM 5236 C CA . GLU B 1 331 ? 11.774 -17.818 -28.017 1.00 19.55 337 GLU B CA 1
ATOM 5237 C C . GLU B 1 331 ? 12.681 -17.991 -26.784 1.00 17.80 337 GLU B C 1
ATOM 5238 O O . GLU B 1 331 ? 13.918 -18.052 -26.912 1.00 17.16 337 GLU B O 1
ATOM 5244 N N . THR B 1 332 ? 12.082 -18.049 -25.580 1.00 17.04 338 THR B N 1
ATOM 5245 C CA . THR B 1 332 ? 12.829 -18.258 -24.363 1.00 16.54 338 THR B CA 1
ATOM 5246 C C . THR B 1 332 ? 13.471 -19.648 -24.380 1.00 16.77 338 THR B C 1
ATOM 5247 O O . THR B 1 332 ? 14.651 -19.792 -24.053 1.00 17.41 338 THR B O 1
ATOM 5251 N N . GLU B 1 333 ? 12.691 -20.665 -24.724 1.00 17.05 339 GLU B N 1
ATOM 5252 C CA . GLU B 1 333 ? 13.259 -22.028 -24.780 1.00 18.10 339 GLU B CA 1
ATOM 5253 C C . GLU B 1 333 ? 14.381 -22.098 -25.815 1.00 18.28 339 GLU B C 1
ATOM 5254 O O . GLU B 1 333 ? 15.426 -22.711 -25.587 1.00 18.24 339 GLU B O 1
ATOM 5260 N N . GLU B 1 334 ? 14.194 -21.432 -26.954 1.00 19.72 340 GLU B N 1
ATOM 5261 C CA . GLU B 1 334 ? 15.198 -21.396 -27.978 1.00 21.14 340 GLU B CA 1
ATOM 5262 C C . GLU B 1 334 ? 16.482 -20.742 -27.450 1.00 20.24 340 GLU B C 1
ATOM 5263 O O . GLU B 1 334 ? 17.607 -21.231 -27.658 1.00 20.59 340 GLU B O 1
ATOM 5269 N N . SER B 1 335 ? 16.342 -19.619 -26.738 1.00 18.79 341 SER B N 1
ATOM 5270 C CA . SER B 1 335 ? 17.492 -18.899 -26.193 1.00 19.07 341 SER B CA 1
ATOM 5271 C C . SER B 1 335 ? 18.221 -19.754 -25.145 1.00 18.15 341 SER B C 1
ATOM 5272 O O . SER B 1 335 ? 19.433 -19.676 -25.039 1.00 18.22 341 SER B O 1
ATOM 5275 N N . ALA B 1 336 ? 17.504 -20.602 -24.406 1.00 17.66 342 ALA B N 1
ATOM 5276 C CA . ALA B 1 336 ? 18.136 -21.495 -23.430 1.00 17.75 342 ALA B CA 1
ATOM 5277 C C . ALA B 1 336 ? 19.073 -22.468 -24.146 1.00 18.62 342 ALA B C 1
ATOM 5278 O O . ALA B 1 336 ? 20.151 -22.807 -23.642 1.00 18.57 342 ALA B O 1
ATOM 5280 N N . VAL B 1 337 ? 18.639 -22.992 -25.284 1.00 18.72 343 VAL B N 1
ATOM 5281 C CA . VAL B 1 337 ? 19.481 -23.936 -26.035 1.00 19.76 343 VAL B CA 1
ATOM 5282 C C . VAL B 1 337 ? 20.784 -23.230 -26.436 1.00 20.81 343 VAL B C 1
ATOM 5283 O O . VAL B 1 337 ? 21.840 -23.781 -26.303 1.00 20.57 343 VAL B O 1
ATOM 5287 N N . LYS B 1 338 ? 20.669 -21.985 -26.909 1.00 21.77 344 LYS B N 1
ATOM 5288 C CA . LYS B 1 338 ? 21.844 -21.198 -27.312 1.00 23.11 344 LYS B CA 1
ATOM 5289 C C . LYS B 1 338 ? 22.742 -20.892 -26.101 1.00 22.98 344 LYS B C 1
ATOM 5290 O O . LYS B 1 338 ? 23.974 -20.946 -26.212 1.00 23.98 344 LYS B O 1
ATOM 5296 N N . LEU B 1 339 ? 22.163 -20.566 -24.936 1.00 21.59 345 LEU B N 1
ATOM 5297 C CA . LEU B 1 339 ? 22.984 -20.299 -23.752 1.00 21.79 345 LEU B CA 1
ATOM 5298 C C . LEU B 1 339 ? 23.706 -21.570 -23.317 1.00 22.79 345 LEU B C 1
ATOM 5299 O O . LEU B 1 339 ? 24.832 -21.503 -22.837 1.00 23.19 345 LEU B O 1
ATOM 5304 N N . TYR B 1 340 ? 23.007 -22.714 -23.385 1.00 21.81 346 TYR B N 1
ATOM 5305 C CA . TYR B 1 340 ? 23.615 -23.973 -23.015 1.00 22.63 346 TYR B CA 1
ATOM 5306 C C . TYR B 1 340 ? 24.808 -24.272 -23.930 1.00 23.31 346 TYR B C 1
ATOM 5307 O O . TYR B 1 340 ? 25.829 -24.745 -23.451 1.00 24.32 346 TYR B O 1
ATOM 5316 N N . GLU B 1 341 ? 24.687 -23.951 -25.218 1.00 23.54 347 GLU B N 1
ATOM 5317 C CA . GLU B 1 341 ? 25.832 -24.116 -26.140 1.00 26.93 347 GLU B CA 1
ATOM 5318 C C . GLU B 1 341 ? 27.026 -23.288 -25.640 1.00 26.70 347 GLU B C 1
ATOM 5319 O O . GLU B 1 341 ? 28.184 -23.763 -25.659 1.00 26.43 347 GLU B O 1
ATOM 5325 N N . LEU B 1 342 ? 26.777 -22.039 -25.230 1.00 26.11 348 LEU B N 1
ATOM 5326 C CA A LEU B 1 342 ? 27.831 -21.148 -24.715 0.60 26.53 348 LEU B CA 1
ATOM 5327 C CA B LEU B 1 342 ? 27.854 -21.174 -24.741 0.40 26.82 348 LEU B CA 1
ATOM 5328 C C . LEU B 1 342 ? 28.493 -21.773 -23.480 1.00 26.94 348 LEU B C 1
ATOM 5329 O O . LEU B 1 342 ? 29.741 -21.801 -23.354 1.00 26.71 348 LEU B O 1
ATOM 5338 N N . TYR B 1 343 ? 27.669 -22.240 -22.542 1.00 25.63 349 TYR B N 1
ATOM 5339 C CA . TYR B 1 343 ? 28.159 -22.838 -21.311 1.00 26.63 349 TYR B CA 1
ATOM 5340 C C . TYR B 1 343 ? 29.103 -23.995 -21.653 1.00 28.60 349 TYR B C 1
ATOM 5341 O O . TYR B 1 343 ? 30.200 -24.099 -21.094 1.00 27.92 349 TYR B O 1
ATOM 5350 N N . CYS B 1 344 ? 28.643 -24.859 -22.554 1.00 28.40 350 CYS B N 1
ATOM 5351 C CA . CYS B 1 344 ? 29.400 -26.053 -22.921 1.00 31.24 350 CYS B CA 1
ATOM 5352 C C . CYS B 1 344 ? 30.743 -25.666 -23.545 1.00 33.23 350 CYS B C 1
ATOM 5353 O O . CYS B 1 344 ? 31.745 -26.325 -23.273 1.00 32.83 350 CYS B O 1
ATOM 5356 N N . LYS B 1 345 ? 30.755 -24.626 -24.379 1.00 33.50 351 LYS B N 1
ATOM 5357 C CA A LYS B 1 345 ? 31.986 -24.140 -25.008 0.50 34.33 351 LYS B CA 1
ATOM 5358 C CA B LYS B 1 345 ? 31.992 -24.179 -25.004 0.50 34.50 351 LYS B CA 1
ATOM 5359 C C . LYS B 1 345 ? 32.955 -23.615 -23.940 1.00 35.67 351 LYS B C 1
ATOM 5360 O O . LYS B 1 345 ? 34.179 -23.733 -24.080 1.00 35.37 351 LYS B O 1
ATOM 5371 N N . GLN B 1 346 ? 32.420 -23.004 -22.875 1.00 34.63 352 GLN B N 1
ATOM 5372 C CA . GLN B 1 346 ? 33.262 -22.456 -21.806 1.00 37.17 352 GLN B CA 1
ATOM 5373 C C . GLN B 1 346 ? 34.002 -23.591 -21.069 1.00 40.49 352 GLN B C 1
ATOM 5374 O O . GLN B 1 346 ? 35.122 -23.382 -20.597 1.00 42.21 352 GLN B O 1
ATOM 5380 N N . LEU B 1 347 ? 33.406 -24.790 -20.980 1.00 43.25 353 LEU B N 1
ATOM 5381 C CA . LEU B 1 347 ? 34.013 -25.905 -20.222 1.00 45.77 353 LEU B CA 1
ATOM 5382 C C . LEU B 1 347 ? 35.314 -26.375 -20.888 1.00 48.32 353 LEU B C 1
ATOM 5383 O O . LEU B 1 347 ? 35.374 -26.553 -22.098 1.00 54.06 353 LEU B O 1
#

Nearest PDB structures (foldseek):
  6g1p-assembly1_A  TM=1.000E+00  e=2.503E-47  Latimeria chalumnae
  6hoz-assembly2_B  TM=1.000E+00  e=3.765E-47  Latimeria chalumnae
  6hh4-assembly2_B  TM=9.989E-01  e=2.016E-46  Latimeria chalumnae
  6hh4-assembly1_A  TM=9.995E-01  e=4.993E-46  Latimeria chalumnae
  7aqm-assembly1_A  TM=9.980E-01  e=1.294E-45  Latimeria chalumnae

CATH classification: 1.10.4080.10

Sequence (657 aa):
MVSLAQVRGALCGALLGDCMGAEFEEGSDDAVELPDVLEFVRLLLEKEKKKKAGTLFYTDDTAMMTRAVIQQSLIAKPDFDEEVDMAKRFAEEEYKKEPTRGYGAGVVQVFKKLLSPKYSDVFQPAREQFDGKGSYGNGGAMRVASIALAYPNIQQDVIKFARRSAQLTHASPLGYNGAILQALAVHFALQGELKKRDTFLEEQLIGEMERRIEGVKLPFCCSSSRRLKKKKIKEFLASSNVPKADIVDELGHGIIAALEESSVPTAIYSSFLHCMMEESSDPDIPDDLYNNLQRTIIYSISLGGDTDTIATMAGAIAGAYYGMDQVTPSWKRSSCEAIVETEESAVKLYELLYCKKQLMVSLAQVRGALCGALLGDCMGAEFEEGSDDAVELPDVLEEFVRLLLEKEKKKAGTLFYTDDTAMMTRAVIQSLIAKPDFDEEVDMAKRFAEEEYKKEPTRGYGAGVVQVFKKLLSPKYSDVFQPAREQFFDGKGSYGNGGAMRVASIALAYPNIQQDVIKFARRSAQLTHASPLGYNGAILQALAVHFALQGELKRRDTFLEQLIGEMEERRIEGKLPFCCSSSRLKKKKIKEFLASSNVPKKADIVDELGHGIIAALEESVPTAIYSSFLHCMMEESSDPDIPDLYNNNLQRTIIYSISLGGDTDDTIATMAGAIAGAYYGMDQVTPSWKRSSCEAIVETEESAVKLYELLYCKKQL

GO terms:
  GO:0000287 magnesium ion binding (F, IDA)
  GO:0004649 poly(ADP-ribose) glycohydrolase activity (F, IDA)
  GO:0140290 peptidyl-serine ADP-deribosylation (P, IDA)
  GO:0140292 ADP-ribosylserine hydrolase activity (F, EXP)

Secondary structure (DSSP, 8-state):
---HHHHHHHHHHHHHHHHHHGGGTT-SS--HHHHHHHHHHHHH-SSS--BPP-HHHHHHHHHHHHHHH-TT--HHHHHHHHHHHHHHSTTS---TTHHHHHHHHHSTT---TTHHHHHHHHHT---BSHHHHT-HHHHHH--SHHHHHHHHHHHHHTT--SHHHHHHHHHHHHHHHHHTTSS--HHHHHHHHHHHHHHHH---SHHHHHHHHHHHHHHSSS--HHHHHHHT--SSBGGGTHHHHHHHHHHTTS--TTS-TTS-HHHHHHHHHHHT-SSHHHHHHHHHHHHHHHH-GGGS-HHHHTTBTTHHHHHHHHHHHHHHHHHH-/---HHHHHHHHHHHHHHHHHHGGGTT-SS--HHHHHHHHHHHHH-SSS--BPP-HHHHHHHHHHHHHHH-TT--HHHHHHHHHHHHHHSTTS---TTHHHHHHHHHSTT--STTHHHHHHHHHT---BSHHHHT-HHHHHH--SHHHHHHHHHHHHHTT--SHHHHHHHHHHHHHHHHHTSS---HHHHHHHHHHHHHHHH---HHHHHHHHHHHHHHSSS--HHHHHHHH--SSBGGGTHHHHHHHHHHTTS--TTS-TTS-HHHHHHHHHHHT-SSHHHHHHHHHHHHHHHH-GGGS-HHHHTTBTTHHHHHHHHHHHHHHHHHH-

Organism: Latimeria chalumnae (NCBI:txid7897)